Protein AF-A0A7V0Y034-F1 (afdb_monomer)

Nearest PDB structures (foldseek):
  8cqq-assembly1_A  TM=7.297E-01  e=7.462E-16  synthetic construct
  1w3b-assembly1_A  TM=7.170E-01  e=2.719E-13  Homo sapiens
  6eou-assembly1_A  TM=6.784E-01  e=6.933E-13  Homo sapiens
  8pkp-assembly1_U  TM=4.766E-01  e=7.838E-11  Homo sapiens
  6q6h-assembly1_U  TM=4.581E-01  e=2.526E-10  Homo sapiens

Radius of gyration: 34.5 Å; Cα contacts (8 Å, |Δi|>4): 1059; chains: 1; bounding box: 76×88×90 Å

Mean predicted aligned error: 19.65 Å

Secondary structure (DSSP, 8-state):
-EEESS-EEEEEEEEESS-EEEEETTEEEEEE----S--TT-EEEEEEEPSEEEPEEEEE--SSS---EEEEEE-TTSPBPTT-EE----------------SS---TT---TT-HHHHHHHHHHHHHTT-HHHHHHHHHHHHHH-TT-HHHHHHHHHHHHHTT-HHHHHHHHHHHHHH-SSSHHHHHHHHHHHHHHTT-HHHHHHHHHHHHHH-TT-HHHHHHHHHHHHHTT-HHHHHHHHHHHHHH-TT-HHHHHHHHHHHHHHT-HHHHHHHHHHHHHH-TT-HHHHHHHHHHHHHTT-HHHHHHHHHHHHHH-TT-HHHHHHHHHHHHHTT-HHHHHHHHHHHHHH-TT-HHHHHHHHHHHHHTT-HHHHHHHHHHHHHH-TT-HHHHHHHHHHH--S--GGGGGS--HHHHHHHHHHHHH--PPTT-SEEEEEEEEEEEEPTTS-EEEEEEEEEEE-SHHHHHHHTEEEPPSSSEEEEEEEEEE-TT--EEE-SEE-SSEEE-TT--TT-EEEEEEEEEE---SGGGGGEEEEEESS-BSEEEEEEEEEEEEETT---EEEEE-SS-EEEEEEETTTEEEEEEEEEEE--BPPPTTPPPGGGTS-EEEEES---HHHHHHHHHHHHHTTTPPPHHHHHHHHHHHTT---TT-

Solvent-accessible surface area (backbone atoms only — not comparable to full-atom values): 35856 Å² total; per-residue (Å²): 60,42,34,26,89,50,67,40,70,28,28,40,30,30,16,41,37,36,21,37,37,30,26,51,72,82,43,77,75,46,80,45,77,84,42,89,53,70,37,87,51,71,43,73,41,84,43,75,44,52,60,39,80,34,47,62,49,78,48,71,56,74,95,76,80,87,88,62,77,46,80,46,67,20,29,89,84,72,42,80,58,85,74,62,45,77,53,84,84,90,82,91,73,98,74,92,82,91,87,88,83,88,60,93,64,77,55,90,83,65,90,69,86,83,43,73,68,58,50,50,52,48,18,53,50,30,41,75,70,73,35,53,73,60,14,34,54,40,22,42,53,47,20,71,78,36,69,84,40,66,65,26,49,52,45,31,30,51,38,24,52,76,71,65,38,57,66,65,23,51,50,49,37,54,55,49,49,75,76,45,83,90,59,28,48,62,38,29,45,56,47,15,52,49,27,45,76,70,68,37,55,66,65,15,48,53,27,22,50,50,18,34,73,77,36,75,81,40,63,67,29,39,53,52,44,22,52,51,26,47,75,71,66,37,40,65,63,16,42,54,40,35,51,61,44,35,75,78,42,74,82,40,48,68,51,29,45,52,39,17,55,32,30,43,76,72,65,41,52,71,63,15,50,54,29,39,52,50,28,45,67,76,44,72,72,41,33,69,59,27,44,51,46,17,55,50,28,46,74,72,65,38,56,67,62,16,51,58,30,40,58,52,18,34,76,62,41,80,82,43,61,69,53,33,53,50,52,20,55,50,25,46,75,70,67,39,50,67,61,22,48,52,32,46,53,54,41,43,76,80,45,73,79,47,28,67,55,27,40,53,50,10,54,52,29,44,76,71,73,35,58,72,61,12,43,55,26,28,49,56,15,32,72,64,38,76,85,44,63,70,46,54,52,53,45,48,63,75,66,55,90,60,84,62,66,46,62,77,67,57,76,52,71,66,61,51,52,52,45,52,55,54,57,70,75,53,83,77,63,90,82,42,27,23,36,33,48,36,39,36,36,19,35,38,51,47,94,77,30,23,35,42,36,34,37,37,42,29,36,32,12,66,33,72,67,20,25,62,56,59,29,53,43,73,48,75,84,74,60,54,75,45,79,75,47,52,32,33,34,45,90,85,72,48,77,43,71,44,74,42,80,59,92,51,37,38,27,31,88,84,69,44,68,60,19,32,41,39,44,29,34,37,40,40,39,66,46,52,78,78,71,52,32,37,50,72,50,74,48,69,66,53,44,75,38,22,27,30,50,30,32,38,41,36,42,31,38,50,67,89,59,75,68,39,75,48,68,56,48,92,68,56,48,78,50,77,45,80,48,85,92,59,29,28,41,40,38,39,38,34,62,71,36,69,38,49,79,88,53,100,83,59,74,67,64,84,83,78,46,33,32,38,39,36,22,57,58,87,46,70,66,60,54,54,52,50,56,50,56,69,47,43,70,83,64,57,76,49,71,68,57,48,50,51,47,45,71,76,37,74,89,56,74,57,100,91,106

pLDDT: mean 85.31, std 12.88, range [31.78, 98.5]

Structure (mmCIF, N/CA/C/O backbone):
data_AF-A0A7V0Y034-F1
#
_entry.id   AF-A0A7V0Y034-F1
#
loop_
_atom_site.group_PDB
_atom_site.id
_atom_site.type_symbol
_atom_site.label_atom_id
_atom_site.label_alt_id
_atom_site.label_comp_id
_atom_site.label_asym_id
_atom_site.label_entity_id
_atom_site.label_seq_id
_atom_site.pdbx_PDB_ins_code
_atom_site.Cartn_x
_atom_site.Cartn_y
_atom_site.Cartn_z
_atom_site.occupancy
_atom_site.B_iso_or_equiv
_atom_site.auth_seq_id
_atom_site.auth_comp_id
_atom_site.auth_asym_id
_atom_site.auth_atom_id
_atom_site.pdbx_PDB_model_num
ATOM 1 N N . SER A 1 1 ? -6.845 -49.727 -6.225 1.00 88.00 1 SER A N 1
ATOM 2 C CA . SER A 1 1 ? -8.025 -50.318 -6.870 1.00 88.00 1 SER A CA 1
ATOM 3 C C . SER A 1 1 ? -9.243 -50.236 -5.969 1.00 88.00 1 SER A C 1
ATOM 5 O O . SER A 1 1 ? -9.101 -50.227 -4.755 1.00 88.00 1 SER A O 1
ATOM 7 N N . VAL A 1 2 ? -10.429 -50.159 -6.569 1.00 89.69 2 VAL A N 1
ATOM 8 C CA . VAL A 1 2 ? -11.728 -50.051 -5.895 1.00 89.69 2 VAL A CA 1
ATOM 9 C C . VAL A 1 2 ? -12.585 -51.230 -6.342 1.00 89.69 2 VAL A C 1
ATOM 11 O O . VAL A 1 2 ? -12.941 -51.317 -7.516 1.00 89.69 2 VAL A O 1
ATOM 14 N N . ASN A 1 3 ? -12.874 -52.164 -5.446 1.00 90.81 3 ASN A N 1
ATOM 15 C CA . ASN A 1 3 ? -13.683 -53.337 -5.752 1.00 90.81 3 ASN A CA 1
ATOM 16 C C . ASN A 1 3 ? -15.142 -53.080 -5.374 1.00 90.81 3 ASN A C 1
ATOM 18 O O . ASN A 1 3 ? -15.421 -52.639 -4.258 1.00 90.81 3 ASN A O 1
ATOM 22 N N . VAL A 1 4 ? -16.062 -53.339 -6.303 1.00 89.69 4 VAL A N 1
ATOM 23 C CA . VAL A 1 4 ? -17.485 -53.030 -6.126 1.00 89.69 4 VAL A CA 1
ATOM 24 C C . VAL A 1 4 ? -18.336 -54.254 -6.477 1.00 89.69 4 VAL A C 1
ATOM 26 O O . VAL A 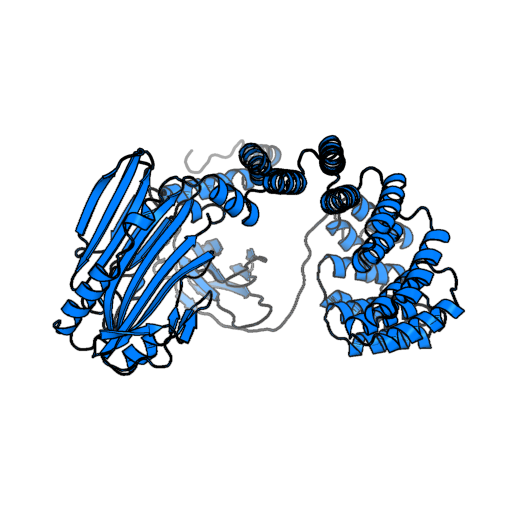1 4 ? -18.147 -54.824 -7.548 1.00 89.69 4 VAL A O 1
ATOM 29 N N . PRO A 1 5 ? -19.283 -54.683 -5.622 1.00 86.19 5 PRO A N 1
ATOM 30 C CA . PRO A 1 5 ? -20.023 -55.940 -5.801 1.00 86.19 5 PRO A CA 1
ATOM 31 C C . PRO A 1 5 ? -21.075 -55.894 -6.918 1.00 86.19 5 PRO A C 1
ATOM 33 O O . PRO A 1 5 ? -21.535 -56.931 -7.394 1.00 86.19 5 PRO A O 1
ATOM 36 N N . VAL A 1 6 ? -21.494 -54.690 -7.308 1.00 87.88 6 VAL A N 1
ATOM 37 C CA . VAL A 1 6 ? -22.434 -54.426 -8.397 1.00 87.88 6 VAL A CA 1
ATOM 38 C C . VAL A 1 6 ? -22.036 -53.130 -9.086 1.00 87.88 6 VAL A C 1
ATOM 40 O O . VAL A 1 6 ? -21.445 -52.243 -8.471 1.00 87.88 6 VAL A O 1
ATOM 43 N N . LYS A 1 7 ? -22.378 -52.996 -10.368 1.00 90.06 7 LYS A N 1
ATOM 44 C CA . LYS A 1 7 ? -22.156 -51.749 -11.097 1.00 90.06 7 LYS A CA 1
ATOM 45 C C . LYS A 1 7 ? -22.853 -50.600 -10.364 1.00 90.06 7 LYS A C 1
ATOM 47 O O . LYS A 1 7 ? -24.060 -50.669 -10.141 1.00 90.06 7 LYS A O 1
ATOM 52 N N . THR A 1 8 ? -22.095 -49.577 -9.989 1.00 88.50 8 THR A N 1
ATOM 53 C CA . THR A 1 8 ? -22.562 -48.513 -9.097 1.00 88.50 8 THR A CA 1
ATOM 54 C C . THR A 1 8 ? -22.226 -47.143 -9.667 1.00 88.50 8 THR A C 1
ATOM 56 O O . THR A 1 8 ? -21.078 -46.866 -10.010 1.00 88.50 8 THR A O 1
ATOM 59 N N . GLU A 1 9 ? -23.228 -46.271 -9.748 1.00 88.50 9 GLU A N 1
ATOM 60 C CA . GLU A 1 9 ? -23.016 -44.848 -10.004 1.00 88.50 9 GLU A CA 1
ATOM 61 C C . GLU A 1 9 ? -22.644 -44.150 -8.693 1.00 88.50 9 GLU A C 1
ATOM 63 O O . GLU A 1 9 ? -23.351 -44.274 -7.691 1.00 88.50 9 GLU A O 1
ATOM 68 N N . ALA A 1 10 ? -21.538 -43.418 -8.700 1.00 88.75 10 ALA A N 1
ATOM 69 C CA . ALA A 1 10 ? -20.955 -42.821 -7.511 1.00 88.75 10 ALA A CA 1
ATOM 70 C C . ALA A 1 10 ? -20.443 -41.401 -7.789 1.00 88.75 10 ALA A C 1
ATOM 72 O O . ALA A 1 10 ? -20.219 -41.010 -8.932 1.00 88.75 10 ALA A O 1
ATOM 73 N N . LEU A 1 11 ? -20.238 -40.632 -6.728 1.00 89.19 11 LEU A N 1
ATOM 74 C CA . LEU A 1 11 ? -19.507 -39.377 -6.713 1.00 89.19 11 LEU A CA 1
ATOM 75 C C . LEU A 1 11 ? -18.096 -39.638 -6.198 1.00 89.19 11 LEU A C 1
ATOM 77 O O . LEU A 1 11 ? -17.910 -40.062 -5.060 1.00 89.19 11 LEU A O 1
ATOM 81 N N . LEU A 1 12 ? -17.105 -39.354 -7.031 1.00 90.56 12 LEU A N 1
ATOM 82 C CA . LEU A 1 12 ? -15.709 -39.269 -6.638 1.00 90.56 12 LEU A CA 1
ATOM 83 C C . LEU A 1 12 ? -15.432 -37.851 -6.147 1.00 90.56 12 LEU A C 1
ATOM 85 O O . LEU A 1 12 ? -15.499 -36.913 -6.934 1.00 90.56 12 LEU A O 1
ATOM 89 N N . SER A 1 13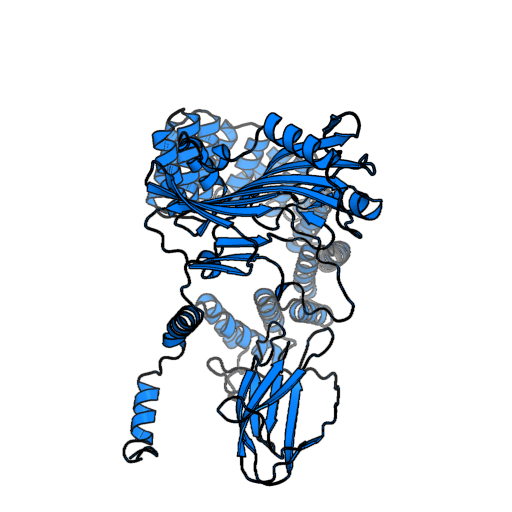 ? -15.113 -37.698 -4.869 1.00 89.94 13 SER A N 1
ATOM 90 C CA . SER A 1 13 ? -14.685 -36.439 -4.265 1.00 89.94 13 SER A CA 1
ATOM 91 C C . SER A 1 13 ? -13.194 -36.502 -3.963 1.00 89.94 13 SER A C 1
ATOM 93 O O . SER A 1 13 ? -12.721 -37.414 -3.288 1.00 89.94 13 SER A O 1
ATOM 95 N N . ILE A 1 14 ? -12.448 -35.535 -4.475 1.00 89.50 14 ILE A N 1
ATOM 96 C CA . ILE A 1 14 ? -11.005 -35.430 -4.336 1.00 89.50 14 ILE A CA 1
ATOM 97 C C . ILE A 1 14 ? -10.679 -34.134 -3.612 1.00 89.50 14 ILE A C 1
ATOM 99 O O . ILE A 1 14 ? -11.152 -33.064 -3.987 1.00 89.50 14 ILE A O 1
ATOM 103 N N . SER A 1 15 ? -9.853 -34.252 -2.580 1.00 88.75 15 SER A N 1
ATOM 104 C CA . SER A 1 15 ? -9.226 -33.135 -1.884 1.00 88.75 15 SER A CA 1
ATOM 105 C C . SER A 1 15 ? -7.807 -32.994 -2.411 1.00 88.75 15 SER A C 1
ATOM 107 O O . SER A 1 15 ? -6.986 -33.876 -2.168 1.00 88.75 15 SER A O 1
ATOM 109 N N . ALA A 1 16 ? -7.503 -31.919 -3.126 1.00 84.50 16 ALA A N 1
ATOM 110 C CA . ALA A 1 16 ? -6.170 -31.669 -3.669 1.00 84.50 16 ALA A CA 1
ATOM 111 C C . ALA A 1 16 ? -5.704 -30.249 -3.340 1.00 84.50 16 ALA A C 1
ATOM 113 O O . ALA A 1 16 ? -6.517 -29.335 -3.233 1.00 84.50 16 ALA A O 1
ATOM 114 N N . GLY A 1 17 ? -4.393 -30.064 -3.158 1.00 79.06 17 GLY A N 1
ATOM 115 C CA . GLY A 1 17 ? -3.779 -28.746 -2.935 1.00 79.06 17 GLY A CA 1
ATOM 116 C C . GLY A 1 17 ? -2.983 -28.194 -4.104 1.00 79.06 17 GLY A C 1
ATOM 117 O O . GLY A 1 17 ? -2.542 -27.054 -4.039 1.00 79.06 17 GLY A O 1
ATOM 118 N N . ASP A 1 18 ? -2.818 -28.994 -5.150 1.00 83.06 18 ASP A N 1
ATOM 119 C CA . ASP A 1 18 ? -2.055 -28.680 -6.348 1.00 83.06 18 ASP A CA 1
ATOM 120 C C . ASP A 1 18 ? -2.673 -29.440 -7.530 1.00 83.06 18 ASP A C 1
ATOM 122 O O . ASP A 1 18 ? -3.548 -30.286 -7.333 1.00 83.06 18 ASP A O 1
ATOM 126 N N . SER A 1 19 ? -2.204 -29.164 -8.749 1.00 86.69 19 SER A N 1
ATOM 127 C CA . SER A 1 19 ? -2.732 -29.770 -9.978 1.00 86.69 19 SER A CA 1
ATOM 128 C C . SER A 1 19 ? -2.887 -31.295 -9.892 1.00 86.69 19 SER A C 1
ATOM 130 O O . SER A 1 19 ? -2.047 -31.985 -9.299 1.00 86.69 19 SER A O 1
ATOM 132 N N . ILE A 1 20 ? -3.964 -31.832 -10.468 1.00 88.00 20 ILE A N 1
ATOM 133 C CA . ILE A 1 20 ? -4.316 -33.251 -10.361 1.00 88.00 20 ILE A CA 1
ATOM 134 C C . ILE A 1 20 ? -4.973 -33.786 -11.635 1.00 88.00 20 ILE A C 1
ATOM 136 O O . ILE A 1 20 ? -5.792 -33.120 -12.261 1.00 88.00 20 ILE A O 1
ATOM 140 N N . LYS A 1 21 ? -4.635 -35.025 -11.998 1.00 92.50 21 LYS A N 1
ATOM 141 C CA . LYS A 1 21 ? -5.319 -35.824 -13.018 1.00 92.50 21 LYS A CA 1
ATOM 142 C C . LYS A 1 21 ? -5.724 -37.176 -12.439 1.00 92.50 21 LYS A C 1
ATOM 144 O O . LYS A 1 21 ? -4.947 -37.791 -11.701 1.00 92.50 21 LYS A O 1
ATOM 149 N N . VAL A 1 22 ? -6.918 -37.653 -12.785 1.00 90.75 22 VAL A N 1
ATOM 150 C CA . VAL A 1 22 ? -7.429 -38.963 -12.362 1.00 90.75 22 VAL A CA 1
ATOM 151 C C . VAL A 1 22 ? -7.917 -39.767 -13.545 1.00 90.75 22 VAL A C 1
ATOM 153 O O . VAL A 1 22 ? -8.691 -39.278 -14.364 1.00 90.75 22 VAL A O 1
ATOM 156 N N . TRP A 1 23 ? -7.515 -41.033 -13.574 1.00 93.62 23 TRP A N 1
ATOM 157 C CA . TRP A 1 23 ? -8.007 -42.033 -14.504 1.00 93.62 23 TRP A CA 1
ATOM 158 C C . TRP A 1 23 ? -8.760 -43.125 -13.753 1.00 93.62 23 TRP A C 1
ATOM 160 O O . TRP A 1 23 ? -8.279 -43.619 -12.735 1.00 93.62 23 TRP A O 1
ATOM 170 N N . LEU A 1 24 ? -9.904 -43.541 -14.286 1.00 90.44 24 LEU A N 1
ATOM 171 C CA . LEU A 1 24 ? -10.684 -44.682 -13.822 1.00 90.44 24 LEU A CA 1
ATOM 172 C C . LEU A 1 24 ? -10.815 -45.690 -14.964 1.00 90.44 24 LEU A C 1
ATOM 174 O O . LEU A 1 24 ? -11.274 -45.355 -16.051 1.00 90.44 24 LEU A O 1
ATOM 178 N N . ASN A 1 25 ? -10.373 -46.924 -14.734 1.00 88.75 25 ASN A N 1
ATOM 179 C CA . ASN A 1 25 ? -10.317 -48.000 -15.729 1.00 88.75 25 ASN A CA 1
ATOM 180 C C . ASN A 1 25 ? -9.612 -47.586 -17.037 1.00 88.75 25 ASN A C 1
ATOM 182 O O . ASN A 1 25 ? -9.970 -48.034 -18.121 1.00 88.75 25 ASN A O 1
ATOM 186 N N . GLY A 1 26 ? -8.598 -46.720 -16.923 1.00 81.25 26 GLY A N 1
ATOM 187 C CA . GLY A 1 26 ? -7.827 -46.190 -18.051 1.00 81.25 26 GLY A CA 1
ATOM 188 C C . GLY A 1 26 ? -8.438 -44.964 -18.739 1.00 81.25 26 GLY A C 1
ATOM 189 O O . GLY A 1 26 ? -7.749 -44.337 -19.539 1.00 81.25 26 GLY A O 1
ATOM 190 N N . ALA A 1 27 ? -9.675 -44.580 -18.414 1.00 74.38 27 ALA A N 1
ATOM 191 C CA . ALA A 1 27 ? -10.294 -43.356 -18.915 1.00 74.38 27 ALA A CA 1
ATOM 192 C C . ALA A 1 27 ? -9.965 -42.173 -17.997 1.00 74.38 27 ALA A C 1
ATOM 194 O O . ALA A 1 27 ? -10.137 -42.276 -16.785 1.00 74.38 27 ALA A O 1
ATOM 195 N N . GLU A 1 28 ? -9.498 -41.057 -18.558 1.00 89.56 28 GLU A N 1
ATOM 196 C CA . GLU A 1 28 ? -9.302 -39.814 -17.802 1.00 89.56 28 GLU A CA 1
ATOM 197 C C . GLU A 1 28 ? -10.667 -39.238 -17.416 1.00 89.56 28 GLU A C 1
ATOM 199 O O . GLU A 1 28 ? -11.526 -39.052 -18.277 1.00 89.56 28 GLU A O 1
ATOM 204 N N . ILE A 1 29 ? -10.879 -38.998 -16.123 1.00 81.75 29 ILE A N 1
ATOM 205 C CA . ILE A 1 29 ? -12.158 -38.525 -15.575 1.00 81.75 29 ILE A CA 1
ATOM 206 C C . ILE A 1 29 ? -12.050 -37.170 -14.869 1.00 81.75 29 ILE A C 1
ATOM 208 O O . ILE A 1 29 ? -13.074 -36.528 -14.645 1.00 81.75 29 ILE A O 1
ATOM 212 N N . ILE A 1 30 ? -10.837 -36.743 -14.499 1.00 82.69 30 ILE A N 1
ATOM 213 C CA . ILE A 1 30 ? -10.549 -35.450 -13.860 1.00 82.69 30 ILE A CA 1
ATOM 214 C C . ILE A 1 30 ? -9.198 -34.947 -14.379 1.00 82.69 30 ILE A C 1
ATOM 216 O O . ILE A 1 30 ? -8.236 -35.717 -14.389 1.00 82.69 30 ILE A O 1
ATOM 220 N N . ALA A 1 31 ? -9.118 -33.663 -14.735 1.00 86.00 31 ALA A N 1
ATOM 221 C CA . ALA A 1 31 ? -7.876 -32.951 -15.023 1.00 86.00 31 ALA A CA 1
ATOM 222 C C . ALA A 1 31 ? -8.007 -31.480 -14.601 1.00 86.00 31 ALA A C 1
ATOM 224 O O . ALA A 1 31 ? -8.695 -30.708 -15.259 1.00 86.00 31 ALA A O 1
ATOM 225 N N . GLU A 1 32 ? -7.355 -31.105 -13.501 1.00 79.06 32 GLU A N 1
ATOM 226 C CA . GLU A 1 32 ? -7.435 -29.765 -12.915 1.00 79.06 32 GLU A CA 1
ATOM 227 C C . GLU A 1 32 ? -6.041 -29.182 -12.691 1.00 79.06 32 GLU A C 1
ATOM 229 O O . GLU A 1 32 ? -5.236 -29.721 -11.930 1.00 79.06 32 GLU A O 1
ATOM 234 N N . GLU A 1 33 ? -5.747 -28.069 -13.363 1.00 77.25 33 GLU A N 1
ATOM 235 C CA . GLU A 1 33 ? -4.403 -27.471 -13.405 1.00 77.25 33 GLU A CA 1
ATOM 236 C C . GLU A 1 33 ? -4.245 -26.265 -12.462 1.00 77.25 33 GLU A C 1
ATOM 238 O O . GLU A 1 33 ? -3.132 -25.954 -12.043 1.00 77.25 33 GLU A O 1
ATOM 243 N N . ASN A 1 34 ? -5.349 -25.614 -12.075 1.00 69.75 34 ASN A N 1
ATOM 244 C CA . ASN A 1 34 ? -5.356 -24.346 -11.331 1.00 69.75 34 ASN A CA 1
ATOM 245 C C . ASN A 1 34 ? -5.852 -24.492 -9.884 1.00 69.75 34 ASN A C 1
ATOM 247 O O . ASN A 1 34 ? -6.711 -23.738 -9.427 1.00 69.75 34 ASN A O 1
ATOM 251 N N . ILE A 1 35 ? -5.300 -25.447 -9.137 1.00 73.12 35 ILE A N 1
ATOM 252 C CA . ILE A 1 35 ? -5.593 -25.582 -7.705 1.00 73.12 35 ILE A CA 1
ATOM 253 C C . ILE A 1 35 ? -4.572 -24.760 -6.920 1.00 73.12 35 ILE A C 1
ATOM 255 O O . ILE A 1 35 ? -3.406 -25.131 -6.827 1.00 73.12 35 ILE A O 1
ATOM 259 N N . GLY A 1 36 ? -5.006 -23.608 -6.403 1.00 58.59 36 GLY A N 1
ATOM 260 C CA . GLY A 1 36 ? -4.136 -22.657 -5.700 1.00 58.59 36 GLY A CA 1
ATOM 261 C C . GLY A 1 36 ? -3.974 -22.912 -4.197 1.00 58.59 36 GLY A C 1
ATOM 262 O O . GLY A 1 36 ? -3.091 -22.323 -3.575 1.00 58.59 36 GLY A O 1
ATOM 263 N N . HIS A 1 37 ? -4.823 -23.752 -3.601 1.00 70.44 37 HIS A N 1
ATOM 264 C CA . HIS A 1 37 ? -4.764 -24.127 -2.188 1.00 70.44 37 HIS A CA 1
ATOM 265 C C . HIS A 1 37 ? -5.464 -25.472 -1.943 1.00 70.44 37 HIS A C 1
ATOM 267 O O . HIS A 1 37 ? -6.369 -25.858 -2.681 1.00 70.44 37 HIS A O 1
ATOM 273 N N . PHE A 1 38 ? -5.078 -26.171 -0.870 1.00 78.00 38 PHE A N 1
ATOM 274 C CA . PHE A 1 38 ? -5.760 -27.394 -0.436 1.00 78.00 38 PHE A CA 1
ATOM 275 C C . PHE A 1 38 ? -7.195 -27.089 -0.007 1.00 78.00 38 PHE A C 1
ATOM 277 O O . PHE A 1 38 ? -7.430 -26.171 0.777 1.00 78.00 38 PHE A O 1
ATOM 284 N N . GLY A 1 39 ? -8.150 -27.857 -0.525 1.00 75.00 39 GLY A N 1
ATOM 285 C CA . GLY A 1 39 ? -9.547 -27.819 -0.108 1.00 75.00 39 GLY A CA 1
ATOM 286 C C . GLY A 1 39 ? -10.090 -29.235 0.033 1.00 75.00 39 GLY A C 1
ATOM 287 O O . GLY A 1 39 ? -9.735 -30.118 -0.746 1.00 75.00 39 GLY A O 1
ATOM 288 N N . TYR A 1 40 ? -10.936 -29.468 1.035 1.00 74.00 40 TYR A N 1
ATOM 289 C CA . TYR A 1 40 ? -11.583 -30.765 1.217 1.00 74.00 40 TYR A CA 1
ATOM 290 C C . TYR A 1 40 ? -12.662 -30.968 0.151 1.00 74.00 40 TYR A C 1
ATOM 292 O O . TYR A 1 40 ? -13.592 -30.172 0.062 1.00 74.00 40 TYR A O 1
ATOM 300 N N . GLY A 1 41 ? -12.528 -32.019 -0.661 1.00 78.44 41 GLY A N 1
ATOM 301 C CA . GLY A 1 41 ? -13.478 -32.348 -1.722 1.00 78.44 41 GLY A CA 1
ATOM 302 C C . GLY A 1 41 ? -13.621 -31.261 -2.787 1.00 78.44 41 GLY A C 1
ATOM 303 O O . GLY A 1 41 ? -14.686 -31.141 -3.385 1.00 78.44 41 GLY A O 1
ATOM 304 N N . ASN A 1 42 ? -12.576 -30.458 -3.006 1.00 74.94 42 ASN A N 1
ATOM 305 C CA . ASN A 1 42 ? -12.594 -29.334 -3.941 1.00 74.94 42 ASN A CA 1
ATOM 306 C C . ASN A 1 42 ? -12.742 -29.749 -5.411 1.00 74.94 42 ASN A C 1
ATOM 308 O O . ASN A 1 42 ? -12.994 -28.892 -6.253 1.00 74.94 42 ASN A O 1
ATOM 312 N N . ILE A 1 43 ? -12.628 -31.043 -5.718 1.00 81.31 43 ILE A N 1
ATOM 313 C CA . ILE A 1 43 ? -12.975 -31.598 -7.024 1.00 81.31 43 ILE A CA 1
ATOM 314 C C . ILE A 1 43 ? -13.950 -32.749 -6.832 1.00 81.31 43 ILE A C 1
ATOM 316 O O . ILE A 1 43 ? -13.656 -33.707 -6.122 1.00 81.31 43 ILE A O 1
ATOM 320 N N . VAL A 1 44 ? -15.103 -32.686 -7.494 1.00 81.75 44 VAL A N 1
ATOM 321 C CA . VAL A 1 44 ? -16.111 -33.748 -7.445 1.00 81.75 44 VAL A CA 1
ATOM 322 C C . VAL A 1 44 ? -16.505 -34.146 -8.861 1.00 81.75 44 VAL A C 1
ATOM 324 O O . VAL A 1 44 ? -16.798 -33.287 -9.686 1.00 81.75 44 VAL A O 1
ATOM 327 N N . SER A 1 45 ? -16.533 -35.447 -9.144 1.00 81.50 45 SER A N 1
ATOM 328 C CA . SER A 1 45 ? -16.928 -35.987 -10.446 1.00 81.50 45 SER A CA 1
ATOM 329 C C . SER A 1 45 ? -17.878 -37.171 -10.290 1.00 81.50 45 SER A C 1
ATOM 331 O O . SER A 1 45 ? -17.713 -38.004 -9.399 1.00 81.50 45 SER A O 1
ATOM 333 N N . ASN A 1 46 ? -18.878 -37.259 -11.168 1.00 84.62 46 ASN A N 1
ATOM 334 C CA . ASN A 1 46 ? -19.716 -38.450 -11.268 1.00 84.62 46 ASN A CA 1
ATOM 335 C C . ASN A 1 46 ? -18.925 -39.555 -11.968 1.00 84.62 46 ASN A C 1
ATOM 337 O O . ASN A 1 46 ? -18.459 -39.377 -13.092 1.00 84.62 46 ASN A O 1
ATOM 341 N N . ILE A 1 47 ? -18.826 -40.712 -11.327 1.00 87.69 47 ILE A N 1
ATOM 342 C CA . ILE A 1 47 ? -18.156 -41.890 -11.861 1.00 87.69 47 ILE A CA 1
ATOM 343 C C . ILE A 1 47 ? -19.108 -43.080 -11.894 1.00 87.69 47 ILE A C 1
ATOM 345 O O . ILE A 1 47 ? -20.076 -43.164 -11.138 1.00 87.69 47 ILE A O 1
ATOM 349 N N . VAL A 1 48 ? -18.810 -44.029 -12.772 1.00 88.75 48 VAL A N 1
ATOM 350 C CA . VAL A 1 48 ? -19.467 -45.333 -12.783 1.00 88.75 48 VAL A CA 1
ATOM 351 C C . VAL A 1 48 ? -18.405 -46.376 -12.493 1.00 88.75 48 VAL A C 1
ATOM 353 O O . VAL A 1 48 ? -17.430 -46.499 -13.231 1.00 88.75 48 VAL A O 1
ATOM 356 N N . LEU A 1 49 ? -18.589 -47.099 -11.395 1.00 89.94 49 LEU A N 1
ATOM 357 C CA . LEU A 1 49 ? -17.755 -48.229 -11.026 1.00 89.94 49 LEU A CA 1
ATOM 358 C C . LEU A 1 49 ? -18.414 -49.490 -11.572 1.00 89.94 49 LEU A C 1
ATOM 360 O O . LEU A 1 49 ? -19.577 -49.767 -11.279 1.00 89.94 49 LEU A O 1
ATOM 364 N N . GLU A 1 50 ? -17.693 -50.241 -12.393 1.00 91.56 50 GLU A N 1
ATOM 365 C CA . GLU A 1 50 ? -18.172 -51.517 -12.915 1.00 91.56 50 GLU A CA 1
ATOM 366 C C . GLU A 1 50 ? -18.170 -52.583 -11.812 1.00 91.56 50 GLU A C 1
ATOM 368 O O . GLU A 1 50 ? -17.466 -52.457 -10.810 1.00 91.56 50 GLU A O 1
ATOM 373 N N . ASN A 1 51 ? -18.963 -53.640 -11.996 1.00 91.31 51 ASN A N 1
ATOM 374 C CA . ASN A 1 51 ? -18.929 -54.788 -11.091 1.00 91.31 51 ASN A CA 1
ATOM 375 C C . ASN A 1 51 ? -17.529 -55.435 -11.112 1.00 91.31 51 ASN A C 1
ATOM 377 O O . ASN A 1 51 ? -17.019 -55.772 -12.183 1.00 91.31 51 ASN A O 1
ATOM 381 N N . GLY A 1 52 ? -16.936 -55.626 -9.936 1.00 90.06 52 GLY A N 1
ATOM 382 C CA . GLY A 1 52 ? -15.583 -56.127 -9.731 1.00 90.06 52 GLY A CA 1
ATOM 383 C C . GLY A 1 52 ? -14.556 -55.015 -9.500 1.00 90.06 52 GLY A C 1
ATOM 384 O O . GLY A 1 52 ? -14.857 -53.937 -8.980 1.00 90.06 52 GLY A O 1
ATOM 385 N N . THR A 1 53 ? -13.302 -55.296 -9.857 1.00 92.00 53 THR A N 1
ATOM 386 C CA . THR A 1 53 ? -12.170 -54.402 -9.594 1.00 92.00 53 THR A CA 1
ATOM 387 C C . THR A 1 53 ? -12.113 -53.253 -10.594 1.00 92.00 53 THR A C 1
ATOM 389 O O . THR A 1 53 ? -11.907 -53.462 -11.788 1.00 92.00 53 THR A O 1
ATOM 392 N N . ASN A 1 54 ? -12.177 -52.030 -10.078 1.00 92.25 54 ASN A N 1
ATOM 393 C CA . ASN A 1 54 ? -11.956 -50.800 -10.819 1.00 92.25 54 ASN A CA 1
ATOM 394 C C . ASN A 1 54 ? -10.566 -50.241 -10.498 1.00 92.25 54 ASN A C 1
ATOM 396 O O . ASN A 1 54 ? -10.176 -50.107 -9.335 1.00 92.25 54 ASN A O 1
ATOM 400 N N . ASN A 1 55 ? -9.797 -49.896 -11.524 1.00 92.44 55 ASN A N 1
ATOM 401 C CA . ASN A 1 55 ? -8.449 -49.364 -11.360 1.00 92.44 55 ASN A CA 1
ATOM 402 C C . ASN A 1 55 ? -8.481 -47.844 -11.431 1.00 92.44 55 ASN A C 1
ATOM 404 O O . ASN A 1 55 ? -8.831 -47.281 -12.464 1.00 92.44 55 ASN A O 1
ATOM 408 N N . MET A 1 56 ? -8.099 -47.192 -10.336 1.00 91.81 56 MET A N 1
ATOM 409 C CA . MET A 1 56 ? -8.019 -45.741 -10.257 1.00 91.81 56 MET A CA 1
ATOM 410 C C . MET A 1 56 ? -6.559 -45.319 -10.141 1.00 91.81 56 MET A C 1
ATOM 412 O O . MET A 1 56 ? -5.856 -45.777 -9.242 1.00 91.81 56 MET A O 1
ATOM 416 N N . LEU A 1 57 ? -6.117 -44.463 -11.058 1.00 91.31 57 LEU A N 1
ATOM 417 C CA . LEU A 1 57 ? -4.802 -43.836 -11.030 1.00 91.31 57 LEU A CA 1
ATOM 418 C C . LEU A 1 57 ? -4.991 -42.350 -10.764 1.00 91.31 57 LEU A C 1
ATOM 420 O O . LEU A 1 57 ? -5.715 -41.683 -11.494 1.00 91.31 57 LEU A O 1
ATOM 424 N N . ILE A 1 58 ? -4.313 -41.833 -9.748 1.00 89.38 58 ILE A N 1
ATOM 425 C CA . ILE A 1 58 ? -4.350 -40.419 -9.384 1.00 89.38 58 ILE A CA 1
ATOM 426 C C . ILE A 1 58 ? -2.930 -39.891 -9.479 1.00 89.38 58 ILE A C 1
ATOM 428 O O . ILE A 1 58 ? -2.017 -40.437 -8.862 1.00 89.38 58 ILE A O 1
ATOM 432 N N . LYS A 1 59 ? -2.737 -38.832 -10.260 1.00 86.94 59 LYS A N 1
ATOM 433 C CA . LYS A 1 59 ? -1.468 -38.113 -10.336 1.00 86.94 59 LYS A CA 1
ATOM 434 C C . LYS A 1 59 ? -1.695 -36.686 -9.900 1.00 86.94 59 LYS A C 1
ATOM 436 O O . LYS A 1 59 ? -2.476 -35.986 -10.528 1.00 86.94 59 LYS A O 1
ATOM 441 N N . SER A 1 60 ? -0.975 -36.250 -8.878 1.00 82.81 60 SER A N 1
ATOM 442 C CA . SER A 1 60 ? -0.878 -34.835 -8.540 1.00 82.81 60 SER A CA 1
ATOM 443 C C . SER A 1 60 ? 0.537 -34.345 -8.797 1.00 82.81 60 SER A C 1
ATOM 445 O O . SER A 1 60 ? 1.502 -35.075 -8.557 1.00 82.81 60 SER A O 1
ATOM 447 N N . ALA A 1 61 ? 0.653 -33.122 -9.304 1.00 74.50 61 ALA A N 1
ATOM 448 C CA . ALA A 1 61 ? 1.925 -32.452 -9.500 1.00 74.50 61 ALA A CA 1
ATOM 449 C C . ALA A 1 61 ? 1.965 -31.195 -8.632 1.00 74.50 61 ALA A C 1
ATOM 451 O O . ALA A 1 61 ? 1.123 -30.306 -8.755 1.00 74.50 61 ALA A O 1
ATOM 452 N N . ARG A 1 62 ? 2.976 -31.131 -7.765 1.00 67.62 62 ARG A N 1
ATOM 453 C CA . ARG A 1 62 ? 3.247 -30.010 -6.865 1.00 67.62 62 ARG A CA 1
ATOM 454 C C . ARG A 1 62 ? 4.636 -29.463 -7.147 1.00 67.62 62 ARG A C 1
ATOM 456 O O . ARG A 1 62 ? 5.579 -30.222 -7.354 1.00 67.62 62 ARG A O 1
ATOM 463 N N . ARG A 1 63 ? 4.774 -28.137 -7.118 1.00 58.31 63 ARG A N 1
ATOM 464 C CA . ARG A 1 63 ? 6.054 -27.463 -7.385 1.00 58.31 63 ARG A CA 1
ATOM 465 C C . ARG A 1 63 ? 7.032 -27.517 -6.202 1.00 58.31 63 ARG A C 1
ATOM 467 O O . ARG A 1 63 ? 8.237 -27.536 -6.424 1.00 58.31 63 ARG A O 1
ATOM 474 N N . SER A 1 64 ? 6.535 -27.518 -4.962 1.00 53.69 64 SER A N 1
ATOM 475 C CA . SER A 1 64 ? 7.348 -27.628 -3.736 1.00 53.69 64 SER A CA 1
ATOM 476 C C . SER A 1 64 ? 6.494 -27.929 -2.496 1.00 53.69 64 SER A C 1
ATOM 478 O O . SER A 1 64 ? 5.405 -27.367 -2.369 1.00 53.69 64 SER A O 1
ATOM 480 N N . GLY A 1 65 ? 7.007 -28.718 -1.545 1.00 63.03 65 GLY A N 1
ATOM 481 C CA . GLY A 1 65 ? 6.347 -29.037 -0.265 1.00 63.03 65 GLY A CA 1
ATOM 482 C C . GLY A 1 65 ? 5.691 -30.425 -0.228 1.00 63.03 65 GLY A C 1
ATOM 483 O O . GLY A 1 65 ? 5.826 -31.199 -1.171 1.00 63.03 65 GLY A O 1
ATOM 484 N N . ASN A 1 66 ? 4.989 -30.742 0.866 1.00 61.44 66 ASN A N 1
ATOM 485 C CA . ASN A 1 66 ? 4.319 -32.038 1.037 1.00 61.44 66 ASN A CA 1
ATOM 486 C C . ASN A 1 66 ? 3.084 -32.159 0.133 1.00 61.44 66 ASN A C 1
ATOM 488 O O . ASN A 1 66 ? 2.363 -31.185 -0.091 1.00 61.44 66 ASN A O 1
ATOM 492 N N . TRP A 1 67 ? 2.822 -33.362 -0.369 1.00 68.06 67 TRP A N 1
ATOM 493 C CA . TRP A 1 67 ? 1.597 -33.675 -1.099 1.00 68.06 67 TRP A CA 1
ATOM 494 C C . TRP A 1 67 ? 0.488 -34.029 -0.103 1.00 68.06 67 TRP A C 1
ATOM 496 O O . TRP A 1 67 ? 0.704 -34.819 0.810 1.00 68.06 67 TRP A O 1
ATOM 506 N N . ASN A 1 68 ? -0.694 -33.442 -0.294 1.00 72.88 68 ASN A N 1
ATOM 507 C CA . ASN A 1 68 ? -1.894 -33.755 0.476 1.00 72.88 68 ASN A CA 1
ATOM 508 C C . ASN A 1 68 ? -2.998 -34.098 -0.526 1.00 72.88 68 ASN A C 1
ATOM 510 O O . ASN A 1 68 ? -3.446 -33.217 -1.264 1.00 72.88 68 ASN A O 1
ATOM 514 N N . ILE A 1 69 ? -3.399 -35.369 -0.573 1.00 82.69 69 ILE A N 1
ATOM 515 C CA . ILE A 1 69 ? -4.500 -35.848 -1.412 1.00 82.69 69 ILE A CA 1
ATOM 516 C C . ILE A 1 69 ? -5.482 -36.612 -0.529 1.00 82.69 69 ILE A C 1
ATOM 518 O O . ILE A 1 69 ? -5.083 -37.512 0.206 1.00 82.69 69 ILE A O 1
ATOM 522 N N . GLY A 1 70 ? -6.760 -36.262 -0.620 1.00 86.19 70 GLY A N 1
ATOM 523 C CA . GLY A 1 70 ? -7.868 -37.044 -0.080 1.00 86.19 70 GLY A CA 1
ATOM 524 C C . GLY A 1 70 ? -8.731 -37.573 -1.217 1.00 86.19 70 GLY A C 1
ATOM 525 O O . GLY A 1 70 ? -8.908 -36.886 -2.219 1.00 86.19 70 GLY A O 1
ATOM 526 N N . VAL A 1 71 ? -9.265 -38.783 -1.076 1.00 88.44 71 VAL A N 1
ATOM 527 C CA . VAL A 1 71 ? -10.161 -39.392 -2.063 1.00 88.44 71 VAL A CA 1
ATOM 528 C C . VAL A 1 71 ? -11.306 -40.044 -1.319 1.00 88.44 71 VAL A C 1
ATOM 530 O O . VAL A 1 71 ? -11.082 -40.893 -0.462 1.00 88.44 71 VAL A O 1
ATOM 533 N N . ASN A 1 72 ? -12.525 -39.662 -1.667 1.00 88.31 72 ASN A N 1
ATOM 534 C CA . ASN A 1 72 ? -13.742 -40.245 -1.140 1.00 88.31 72 ASN A CA 1
ATOM 535 C C . ASN A 1 72 ? -14.652 -40.663 -2.293 1.00 88.31 72 ASN A C 1
ATOM 537 O O . ASN A 1 72 ? -14.714 -39.992 -3.321 1.00 88.31 72 ASN A O 1
ATOM 541 N N . ILE A 1 73 ? -15.379 -41.762 -2.109 1.00 88.81 73 ILE A N 1
ATOM 542 C CA . ILE A 1 73 ? -16.382 -42.233 -3.060 1.00 88.81 73 ILE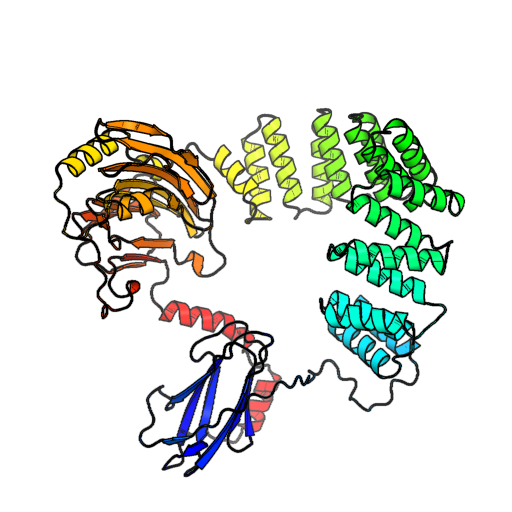 A CA 1
ATOM 543 C C . ILE A 1 73 ? -17.708 -42.350 -2.315 1.00 88.81 73 ILE A C 1
ATOM 545 O O . ILE A 1 73 ? -17.816 -43.090 -1.337 1.00 88.81 73 ILE A O 1
ATOM 549 N N . PHE A 1 74 ? -18.708 -41.618 -2.789 1.00 85.94 74 PHE A N 1
ATOM 550 C CA . PHE A 1 74 ? -20.048 -41.564 -2.214 1.00 85.94 74 PHE A CA 1
ATOM 551 C C . PHE A 1 74 ? -21.097 -41.951 -3.252 1.00 85.94 74 PHE A C 1
ATOM 553 O O . PHE A 1 74 ? -20.810 -41.976 -4.442 1.00 85.94 74 PHE A O 1
ATOM 560 N N . ASP A 1 75 ? -22.328 -42.224 -2.841 1.00 82.62 75 ASP A N 1
ATOM 561 C CA . ASP A 1 75 ? -23.456 -42.257 -3.771 1.00 82.62 75 ASP A CA 1
ATOM 562 C C . ASP A 1 75 ? -23.799 -40.836 -4.265 1.00 82.62 75 ASP A C 1
ATOM 564 O O . ASP A 1 75 ? -23.234 -39.839 -3.811 1.00 82.62 75 ASP A O 1
ATOM 568 N N . ARG A 1 76 ? -24.762 -40.714 -5.187 1.00 74.25 76 ARG A N 1
ATOM 569 C CA . ARG A 1 76 ? -25.210 -39.410 -5.718 1.00 74.25 76 ARG A CA 1
ATOM 570 C C . ARG A 1 76 ? -25.789 -38.449 -4.670 1.00 74.25 76 ARG A C 1
ATOM 572 O O . ARG A 1 76 ? -25.970 -37.276 -4.975 1.00 74.25 76 ARG A O 1
ATOM 579 N N . ASN A 1 77 ? -26.068 -38.926 -3.458 1.00 76.81 77 ASN A N 1
ATOM 580 C CA . ASN A 1 77 ? -26.575 -38.134 -2.341 1.00 76.81 77 ASN A CA 1
ATOM 581 C C . ASN A 1 77 ? -25.495 -37.862 -1.278 1.00 76.81 77 ASN A C 1
ATOM 583 O O . ASN A 1 77 ? -25.826 -37.385 -0.193 1.00 76.81 77 ASN A O 1
ATOM 587 N N . GLY A 1 78 ? -24.224 -38.184 -1.554 1.00 74.31 78 GLY A N 1
ATOM 588 C CA . GLY A 1 78 ? -23.111 -37.964 -0.630 1.00 74.31 78 GLY A CA 1
ATOM 589 C C . GLY A 1 78 ? -23.015 -38.986 0.509 1.00 74.31 78 GLY A C 1
ATOM 590 O O . GLY A 1 78 ? -22.332 -38.729 1.497 1.00 74.31 78 GLY A O 1
ATOM 591 N N . ARG A 1 79 ? -23.692 -40.139 0.413 1.00 84.25 79 ARG A N 1
ATOM 592 C CA . ARG A 1 79 ? -23.667 -41.197 1.440 1.00 84.25 79 ARG A CA 1
ATOM 593 C C . ARG A 1 79 ? -22.634 -42.270 1.109 1.00 84.25 79 ARG A C 1
ATOM 595 O O . ARG A 1 79 ? -22.303 -42.493 -0.052 1.00 84.25 79 ARG A O 1
ATOM 602 N N . THR A 1 80 ? -22.141 -42.977 2.123 1.00 83.31 80 THR A N 1
ATOM 603 C CA . THR A 1 80 ? -21.230 -44.115 1.931 1.00 83.31 80 THR A CA 1
ATOM 604 C C . THR A 1 80 ? -21.914 -45.233 1.146 1.00 83.31 80 THR A C 1
ATOM 606 O O . THR A 1 80 ? -23.040 -45.615 1.461 1.00 83.31 80 THR A O 1
ATOM 609 N N . ILE A 1 81 ? -21.219 -45.793 0.156 1.00 83.56 81 ILE A N 1
ATOM 610 C CA . ILE A 1 81 ? -21.722 -46.926 -0.623 1.00 83.56 81 ILE A CA 1
ATOM 611 C C . ILE A 1 81 ? -21.369 -48.232 0.109 1.00 83.56 81 ILE A C 1
ATOM 613 O O . ILE A 1 81 ? -20.183 -48.519 0.297 1.00 83.56 81 ILE A O 1
ATOM 617 N N . PRO A 1 82 ? -22.358 -49.048 0.518 1.00 80.94 82 PRO A N 1
ATOM 618 C CA . PRO A 1 82 ? -22.096 -50.295 1.227 1.00 80.94 82 PRO A CA 1
ATOM 619 C C . PRO A 1 82 ? -21.360 -51.319 0.353 1.00 80.94 82 PRO A C 1
ATOM 621 O O . PRO A 1 82 ? -21.739 -51.556 -0.793 1.00 80.94 82 PRO A O 1
ATOM 624 N N . GLY A 1 83 ? -20.348 -51.980 0.918 1.00 82.00 83 GLY A N 1
ATOM 625 C CA . GLY A 1 83 ? -19.663 -53.108 0.274 1.00 82.00 83 GLY A CA 1
ATOM 626 C C . GLY A 1 83 ? -18.572 -52.737 -0.734 1.00 82.00 83 GLY A C 1
ATOM 627 O O . GLY A 1 83 ? -18.082 -53.633 -1.416 1.00 82.00 83 GLY A O 1
ATOM 628 N N . ILE A 1 84 ? -18.180 -51.461 -0.831 1.00 83.81 84 ILE A N 1
ATOM 629 C CA . ILE A 1 84 ? -16.968 -51.059 -1.558 1.00 83.81 84 ILE A CA 1
ATOM 630 C C . ILE A 1 84 ? -15.732 -51.370 -0.711 1.00 83.81 84 ILE A C 1
ATOM 632 O O . ILE A 1 84 ? -15.668 -50.980 0.453 1.00 83.81 84 ILE A O 1
ATOM 636 N N . ASP A 1 85 ? -14.743 -52.016 -1.323 1.00 85.00 85 ASP A N 1
ATOM 637 C CA . ASP A 1 85 ? -13.424 -52.260 -0.734 1.00 85.00 85 ASP A CA 1
ATOM 638 C C . ASP A 1 85 ? -12.332 -51.543 -1.541 1.00 85.00 85 ASP A C 1
ATOM 640 O O . ASP A 1 85 ? -12.433 -51.423 -2.768 1.00 85.00 85 ASP A O 1
ATOM 644 N N . PHE A 1 86 ? -11.290 -51.051 -0.870 1.00 83.94 86 PHE A N 1
ATOM 645 C CA . PHE A 1 86 ? -10.211 -50.303 -1.511 1.00 83.94 86 PHE A CA 1
ATOM 646 C C . PHE A 1 86 ? -8.828 -50.805 -1.105 1.00 83.94 86 PHE A C 1
ATOM 648 O O . PHE A 1 86 ? -8.516 -51.031 0.059 1.00 83.94 86 PHE A O 1
ATOM 655 N N . SER A 1 87 ? -7.957 -50.888 -2.103 1.00 84.56 87 SER A N 1
ATOM 656 C CA . SER A 1 87 ? -6.517 -51.052 -1.937 1.00 84.56 87 SER A CA 1
ATOM 657 C C . SER A 1 87 ? -5.807 -49.911 -2.654 1.00 84.56 87 SER A C 1
ATOM 659 O O . SER A 1 87 ? -6.282 -49.436 -3.687 1.00 84.56 87 SER A O 1
ATOM 661 N N . PHE A 1 88 ? -4.678 -49.438 -2.145 1.00 81.31 88 PHE A N 1
ATOM 662 C CA . PHE A 1 88 ? -3.913 -48.396 -2.824 1.00 81.31 88 PHE A CA 1
ATOM 663 C C . PHE A 1 88 ? -2.417 -48.602 -2.634 1.00 81.31 88 PHE A C 1
ATOM 665 O O . PHE A 1 88 ? -1.973 -49.031 -1.574 1.00 81.31 88 PHE A O 1
ATOM 672 N N . ASP A 1 89 ? -1.672 -48.236 -3.673 1.00 80.62 89 ASP A N 1
ATOM 673 C CA . ASP A 1 89 ? -0.218 -48.145 -3.676 1.00 80.62 89 ASP A CA 1
ATOM 674 C C . ASP A 1 89 ? 0.166 -46.695 -3.984 1.00 80.62 89 ASP A C 1
ATOM 676 O O . ASP A 1 89 ? -0.497 -46.021 -4.779 1.00 80.62 89 ASP A O 1
ATOM 680 N N . ILE A 1 90 ? 1.234 -46.206 -3.355 1.00 73.00 90 ILE A N 1
ATOM 681 C CA . ILE A 1 90 ? 1.734 -44.843 -3.555 1.00 73.00 90 ILE A CA 1
ATOM 682 C C . ILE A 1 90 ? 3.085 -44.925 -4.267 1.00 73.00 90 ILE A C 1
ATOM 684 O O . ILE A 1 90 ? 4.065 -45.401 -3.699 1.00 73.00 90 ILE A O 1
ATOM 688 N N . GLU A 1 91 ? 3.148 -44.412 -5.498 1.00 67.19 91 GLU A N 1
ATOM 689 C CA . GLU A 1 91 ? 4.402 -44.188 -6.223 1.00 67.19 91 GLU A CA 1
ATOM 690 C C . GLU A 1 91 ? 4.668 -42.683 -6.365 1.00 67.19 91 GLU A C 1
ATOM 692 O O . GLU A 1 91 ? 3.983 -41.988 -7.115 1.00 67.19 91 GLU A O 1
ATOM 697 N N . SER A 1 92 ? 5.701 -42.165 -5.697 1.00 58.53 92 SER A N 1
ATOM 698 C CA . SER A 1 92 ? 6.197 -40.806 -5.936 1.00 58.53 92 SER A CA 1
ATOM 699 C C . SER A 1 92 ? 7.257 -40.819 -7.041 1.00 58.53 92 SER A C 1
ATOM 701 O O . SER A 1 92 ? 8.338 -41.382 -6.857 1.00 58.53 92 SER A O 1
ATOM 703 N N . LYS A 1 93 ? 6.971 -40.190 -8.186 1.00 57.88 93 LYS A N 1
ATOM 704 C CA . LYS A 1 93 ? 7.934 -39.978 -9.279 1.00 57.88 93 LYS A CA 1
ATOM 705 C C . LYS A 1 93 ? 8.114 -38.478 -9.511 1.00 57.88 93 LYS A C 1
ATOM 707 O O . LYS A 1 93 ? 7.181 -37.814 -9.951 1.00 57.88 93 LYS A O 1
ATOM 712 N N . GLU A 1 94 ? 9.306 -37.951 -9.243 1.00 50.03 94 GLU A N 1
ATOM 713 C CA . GLU A 1 94 ? 9.692 -36.585 -9.623 1.00 50.03 94 GLU A CA 1
ATOM 714 C C . GLU A 1 94 ? 9.857 -36.518 -11.149 1.00 50.03 94 GLU A C 1
ATOM 716 O O . GLU A 1 94 ? 10.934 -36.793 -11.661 1.00 50.03 94 GLU A O 1
ATOM 721 N N . ASN A 1 95 ? 8.797 -36.227 -11.909 1.00 46.34 95 ASN A N 1
ATOM 722 C CA . ASN A 1 95 ? 8.909 -36.061 -13.363 1.00 46.34 95 ASN A CA 1
ATOM 723 C C . ASN A 1 95 ? 8.016 -34.921 -13.873 1.00 46.34 95 ASN A C 1
ATOM 725 O O . ASN A 1 95 ? 6.790 -35.011 -13.846 1.00 46.34 95 ASN A O 1
ATOM 729 N N . LEU A 1 96 ? 8.665 -33.855 -14.351 1.00 40.81 96 LEU A N 1
ATOM 730 C CA . LEU A 1 96 ? 8.077 -32.670 -14.985 1.00 40.81 96 LEU A CA 1
ATOM 731 C C . LEU A 1 96 ? 7.684 -32.994 -16.437 1.00 40.81 96 LEU A C 1
ATOM 733 O O . LEU A 1 96 ? 8.560 -33.343 -17.227 1.00 40.81 96 LEU A O 1
ATOM 737 N N . VAL A 1 97 ? 6.408 -32.860 -16.814 1.00 39.03 97 VAL A N 1
ATOM 738 C CA . VAL A 1 97 ? 5.971 -32.947 -18.223 1.00 39.03 97 VAL A CA 1
ATOM 739 C C . VAL A 1 97 ? 4.949 -31.844 -18.523 1.00 39.03 97 VAL A C 1
ATOM 741 O O . VAL A 1 97 ? 3.936 -31.744 -17.838 1.00 39.03 97 VAL A O 1
ATOM 744 N N . GLU A 1 98 ? 5.244 -31.016 -19.530 1.00 38.47 98 GLU A N 1
ATOM 745 C CA . GLU A 1 98 ? 4.411 -29.910 -20.037 1.00 38.47 98 GLU A CA 1
ATOM 746 C C . GLU A 1 98 ? 3.425 -30.407 -21.126 1.00 38.47 98 GLU A C 1
ATOM 748 O O . GLU A 1 98 ? 3.849 -31.066 -22.075 1.00 38.47 98 GLU A O 1
ATOM 753 N N . GLU A 1 99 ? 2.131 -30.051 -21.042 1.00 35.09 99 GLU A N 1
ATOM 754 C CA . GLU A 1 99 ? 1.135 -30.187 -22.130 1.00 35.09 99 GLU A CA 1
ATOM 755 C C . GLU A 1 99 ? 0.465 -28.834 -22.462 1.00 35.09 99 GLU A C 1
ATOM 757 O O . GLU A 1 99 ? 0.420 -27.920 -21.644 1.00 35.09 99 GLU A O 1
ATOM 762 N N . THR A 1 100 ? 0.016 -28.678 -23.715 1.00 31.78 100 THR A N 1
ATOM 763 C CA . THR A 1 100 ? -0.255 -27.403 -24.417 1.00 31.78 100 THR A CA 1
ATOM 764 C C . THR A 1 100 ? -1.750 -27.186 -24.728 1.00 31.78 100 THR A C 1
ATOM 766 O O . THR A 1 100 ? -2.413 -28.095 -25.217 1.00 31.78 100 THR A O 1
ATOM 769 N N . VAL A 1 101 ? -2.263 -25.956 -24.533 1.00 33.25 101 VAL A N 1
ATOM 770 C CA . VAL A 1 101 ? -3.636 -25.506 -24.887 1.00 33.25 101 VAL A CA 1
ATOM 771 C C . VAL A 1 101 ? -3.663 -24.774 -26.235 1.00 33.25 101 VAL A C 1
ATOM 773 O O . VAL A 1 101 ? -2.789 -23.962 -26.534 1.00 33.25 101 VAL A O 1
ATOM 776 N N . THR A 1 102 ? -4.707 -25.019 -27.031 1.00 34.91 102 THR A N 1
ATOM 777 C CA . THR A 1 102 ? -4.871 -24.546 -28.413 1.00 34.91 102 THR A CA 1
ATOM 778 C C . THR A 1 102 ? -5.458 -23.126 -28.522 1.00 34.91 102 THR A C 1
ATOM 780 O O . THR A 1 102 ? -6.663 -22.906 -28.527 1.00 34.91 102 THR A O 1
ATOM 783 N N . ILE A 1 103 ? -4.569 -22.150 -28.644 1.00 39.91 103 ILE A N 1
ATOM 784 C CA . ILE A 1 103 ? -4.738 -20.858 -29.337 1.00 39.91 103 ILE A CA 1
ATOM 785 C C . ILE A 1 103 ? -4.778 -21.129 -30.849 1.00 39.91 103 ILE A C 1
ATOM 787 O O . ILE A 1 103 ? -4.061 -22.058 -31.195 1.00 39.91 103 ILE A O 1
ATOM 791 N N . PHE A 1 104 ? -5.542 -20.389 -31.702 1.00 41.81 104 PHE A N 1
ATOM 792 C CA . PHE A 1 104 ? -5.561 -20.500 -33.194 1.00 41.81 104 PHE A CA 1
ATOM 793 C C . PHE A 1 104 ? -4.389 -21.352 -33.678 1.00 41.81 104 PHE A C 1
ATOM 795 O O . PHE A 1 104 ? -3.279 -20.821 -33.801 1.00 41.81 104 PHE A O 1
ATOM 802 N N . PRO A 1 105 ? -4.567 -22.681 -33.783 1.00 36.19 105 PRO A N 1
ATOM 803 C CA . PRO A 1 105 ? -3.402 -23.525 -33.796 1.00 36.19 105 PRO A CA 1
ATOM 804 C C . PRO A 1 105 ? -2.712 -23.261 -35.109 1.00 36.19 105 PRO A C 1
ATOM 806 O O . PRO A 1 105 ? -3.250 -23.549 -36.177 1.00 36.19 105 PRO A O 1
ATOM 809 N N . VAL A 1 106 ? -1.455 -22.853 -35.016 1.00 39.31 106 VAL A N 1
ATOM 810 C CA . VAL A 1 106 ? -0.469 -23.593 -35.782 1.00 39.31 106 VAL A CA 1
ATOM 811 C C . VAL A 1 106 ? -0.769 -25.062 -35.479 1.00 39.31 106 VAL A C 1
ATOM 813 O O . VAL A 1 106 ? -0.490 -25.549 -34.382 1.00 39.31 106 VAL A O 1
ATOM 816 N N . LYS A 1 107 ? -1.439 -25.764 -36.402 1.00 39.31 107 LYS A N 1
ATOM 817 C CA . LYS A 1 107 ? -1.443 -27.223 -36.361 1.00 39.31 107 LYS A CA 1
ATOM 818 C C . LYS A 1 107 ? 0.026 -27.600 -36.327 1.00 39.31 107 LYS A C 1
ATOM 820 O O . LYS A 1 107 ? 0.756 -27.292 -37.269 1.00 39.31 107 LYS A O 1
ATOM 825 N N . LYS A 1 108 ? 0.475 -28.209 -35.232 1.00 39.94 108 LYS A N 1
ATOM 826 C CA . LYS A 1 108 ? 1.833 -28.737 -35.124 1.00 39.94 108 LYS A CA 1
ATOM 827 C C . LYS A 1 108 ? 2.025 -29.688 -36.314 1.00 39.94 108 LYS A C 1
ATOM 829 O O . LYS A 1 108 ? 1.400 -30.743 -36.354 1.00 39.94 108 LYS A O 1
ATOM 834 N N . GLY A 1 109 ? 2.787 -29.257 -37.322 1.00 39.12 109 GLY A N 1
ATOM 835 C CA . GLY A 1 109 ? 2.991 -29.997 -38.573 1.00 39.12 109 GLY A CA 1
ATOM 836 C C . GLY A 1 109 ? 2.482 -29.351 -39.872 1.00 39.12 109 GLY A C 1
ATOM 837 O O . GLY A 1 109 ? 2.783 -29.891 -40.933 1.00 39.12 109 GLY A O 1
ATOM 838 N N . GLU A 1 110 ? 1.782 -28.209 -39.861 1.00 39.56 110 GLU A N 1
ATOM 839 C CA . GLU A 1 110 ? 1.623 -27.427 -41.099 1.00 39.56 110 GLU A CA 1
ATOM 840 C C . GLU A 1 110 ? 2.872 -26.561 -41.313 1.00 39.56 110 GLU A C 1
ATOM 842 O O . GLU A 1 110 ? 3.176 -25.658 -40.535 1.00 39.56 110 GLU A O 1
ATOM 847 N N . ASN A 1 111 ? 3.627 -26.892 -42.365 1.00 41.88 111 ASN A N 1
ATOM 848 C CA . ASN A 1 111 ? 4.847 -26.222 -42.821 1.00 41.88 111 ASN A CA 1
ATOM 849 C C . ASN A 1 111 ? 4.606 -24.740 -43.175 1.00 41.88 111 ASN A C 1
ATOM 851 O O . ASN A 1 111 ? 4.605 -24.362 -44.348 1.00 41.88 111 ASN A O 1
ATOM 855 N N . HIS A 1 112 ? 4.433 -23.878 -42.175 1.00 46.03 112 HIS A N 1
ATOM 856 C CA . HIS A 1 112 ? 4.486 -22.427 -42.359 1.00 46.03 112 HIS A CA 1
ATOM 857 C C . HIS A 1 112 ? 5.823 -21.812 -41.926 1.00 46.03 112 HIS A C 1
ATOM 859 O O . HIS A 1 112 ? 6.114 -20.689 -42.330 1.00 46.03 112 HIS A O 1
ATOM 865 N N . ILE A 1 113 ? 6.712 -22.581 -41.281 1.00 50.59 113 ILE A N 1
ATOM 866 C CA . ILE A 1 113 ? 8.059 -22.138 -40.873 1.00 50.59 113 ILE A CA 1
ATOM 867 C C . ILE A 1 113 ? 9.060 -22.197 -42.041 1.00 50.59 113 ILE A C 1
ATOM 869 O O . ILE A 1 113 ? 10.171 -22.712 -41.936 1.00 50.59 113 ILE A O 1
ATOM 873 N N . ASN A 1 114 ? 8.685 -21.669 -43.203 1.00 54.56 114 ASN A N 1
ATOM 874 C CA . ASN A 1 114 ? 9.646 -21.516 -44.295 1.00 54.56 114 ASN A CA 1
ATOM 875 C C . ASN A 1 114 ? 10.424 -20.194 -44.180 1.00 54.56 114 ASN A C 1
ATOM 877 O O . ASN A 1 114 ? 11.534 -20.103 -44.702 1.00 54.56 114 ASN A O 1
ATOM 881 N N . ASP A 1 115 ? 9.898 -19.186 -43.466 1.00 71.75 115 ASP A N 1
ATOM 882 C CA . ASP A 1 115 ? 10.505 -17.852 -43.376 1.00 71.75 115 ASP A CA 1
ATOM 883 C C . ASP A 1 115 ? 10.439 -17.264 -41.955 1.00 71.75 115 ASP A C 1
ATOM 885 O O . ASP A 1 115 ? 9.490 -16.581 -41.573 1.00 71.75 115 ASP A O 1
ATOM 889 N N . THR A 1 116 ? 11.533 -17.443 -41.209 1.00 73.69 116 THR A N 1
ATOM 890 C CA . THR A 1 116 ? 11.737 -16.919 -39.846 1.00 73.69 116 THR A CA 1
ATOM 891 C C . THR A 1 116 ? 11.420 -15.433 -39.707 1.00 73.69 116 THR A C 1
ATOM 893 O O . THR A 1 116 ? 11.004 -14.987 -38.642 1.00 73.69 116 THR A O 1
ATOM 896 N N . ARG A 1 117 ? 11.617 -14.637 -40.766 1.00 75.94 117 ARG A N 1
ATOM 897 C CA . ARG A 1 117 ? 11.301 -13.208 -40.730 1.00 75.94 117 ARG A CA 1
ATOM 898 C C . ARG A 1 117 ? 9.792 -12.979 -40.695 1.00 75.94 117 ARG A C 1
ATOM 900 O O . ARG A 1 117 ? 9.346 -12.098 -39.963 1.00 75.94 117 ARG A O 1
ATOM 907 N N . LYS A 1 118 ? 9.016 -13.738 -41.474 1.00 76.44 118 LYS A N 1
ATOM 908 C CA . LYS A 1 118 ? 7.550 -13.621 -41.506 1.00 76.44 118 LYS A CA 1
ATOM 909 C C . LYS A 1 118 ? 6.931 -14.040 -40.183 1.00 76.44 118 LYS A C 1
ATOM 911 O O . LYS A 1 118 ? 6.061 -13.329 -39.699 1.00 76.44 118 LYS A O 1
ATOM 916 N N . ASP A 1 119 ? 7.425 -15.114 -39.577 1.00 77.25 119 ASP A N 1
ATOM 917 C CA . ASP A 1 119 ? 6.877 -15.627 -38.316 1.00 77.25 119 ASP A CA 1
ATOM 918 C C . ASP A 1 119 ? 7.116 -14.654 -37.154 1.00 77.25 119 ASP A C 1
ATOM 920 O O . ASP A 1 119 ? 6.221 -14.375 -36.360 1.00 77.25 119 ASP A O 1
ATOM 924 N N . ILE A 1 120 ? 8.301 -14.040 -37.114 1.00 82.19 120 ILE A N 1
ATOM 925 C CA . ILE A 1 120 ? 8.623 -12.991 -36.143 1.00 82.19 120 ILE A CA 1
ATOM 926 C C . ILE A 1 120 ? 7.781 -11.730 -36.379 1.00 82.19 120 ILE A C 1
ATOM 928 O O . ILE A 1 120 ? 7.268 -11.146 -35.427 1.00 82.19 120 ILE A O 1
ATOM 932 N N . LEU A 1 121 ? 7.606 -11.309 -37.638 1.00 78.88 121 LEU A N 1
ATOM 933 C CA . LEU A 1 121 ? 6.719 -10.189 -37.980 1.00 78.88 121 LEU A CA 1
ATOM 934 C C . LEU A 1 121 ? 5.266 -10.468 -37.579 1.00 78.88 121 LEU A C 1
ATOM 936 O O . LEU A 1 121 ? 4.571 -9.552 -37.145 1.00 78.88 121 LEU A O 1
ATOM 940 N N . HIS A 1 122 ? 4.819 -11.717 -37.701 1.00 77.12 122 HIS A N 1
ATOM 941 C CA . HIS A 1 122 ? 3.481 -12.133 -37.303 1.00 77.12 122 HIS A CA 1
ATOM 942 C C . HIS A 1 122 ? 3.304 -12.060 -35.781 1.00 77.12 122 HIS A C 1
ATOM 944 O O . HIS A 1 122 ? 2.339 -11.460 -35.313 1.00 77.12 122 HIS A O 1
ATOM 950 N N . GLY A 1 123 ? 4.270 -12.573 -35.009 1.00 80.44 123 GLY A N 1
ATOM 951 C CA . GLY A 1 123 ? 4.282 -12.429 -33.549 1.00 80.44 123 GLY A CA 1
ATOM 952 C C . GLY A 1 123 ? 4.237 -10.961 -33.106 1.00 80.44 123 GLY A C 1
ATOM 953 O O . GLY A 1 123 ? 3.399 -10.584 -32.291 1.00 80.44 123 GLY A O 1
ATOM 954 N N . LEU A 1 124 ? 5.046 -10.096 -33.726 1.00 79.44 124 LEU A N 1
ATOM 955 C CA . LEU A 1 124 ? 5.041 -8.650 -33.458 1.00 79.44 124 LEU A CA 1
ATOM 956 C C . LEU A 1 124 ? 3.704 -7.970 -33.802 1.00 79.44 124 LEU A C 1
ATOM 958 O O . LEU A 1 124 ? 3.282 -7.035 -33.117 1.00 79.44 124 LEU A O 1
ATOM 962 N N . LEU A 1 125 ? 3.036 -8.405 -34.875 1.00 72.62 125 LEU A N 1
ATOM 963 C CA . LEU A 1 125 ? 1.719 -7.892 -35.252 1.00 72.62 125 LEU A CA 1
ATOM 964 C C . LEU A 1 125 ? 0.653 -8.299 -34.228 1.00 72.62 125 LEU A C 1
ATOM 966 O O . LEU A 1 125 ? -0.170 -7.463 -33.857 1.00 72.62 125 LEU A O 1
ATOM 970 N N . LEU A 1 126 ? 0.681 -9.549 -33.755 1.00 71.19 126 LEU A N 1
ATOM 971 C CA . LEU A 1 126 ? -0.221 -10.052 -32.714 1.00 71.19 126 LEU A CA 1
ATOM 972 C C . LEU A 1 126 ? -0.057 -9.279 -31.404 1.00 71.19 126 LEU A C 1
ATOM 974 O O . LEU A 1 126 ? -1.052 -8.865 -30.813 1.00 71.19 126 LEU A O 1
ATOM 978 N N . GLU A 1 127 ? 1.184 -9.019 -30.994 1.00 74.62 127 GLU A N 1
ATOM 979 C CA . GLU A 1 127 ? 1.502 -8.219 -29.809 1.00 74.62 127 GLU A CA 1
ATOM 980 C C . GLU A 1 127 ? 0.904 -6.807 -29.927 1.00 74.62 127 GLU A C 1
ATOM 982 O O . GLU A 1 127 ? 0.139 -6.372 -29.066 1.00 74.62 127 GLU A O 1
ATOM 987 N N . ARG A 1 128 ? 1.144 -6.127 -31.059 1.00 68.81 128 ARG A N 1
ATOM 988 C CA . ARG A 1 128 ? 0.560 -4.804 -31.347 1.00 68.81 128 ARG A CA 1
ATOM 989 C C . ARG A 1 128 ? -0.961 -4.798 -31.447 1.00 68.81 128 ARG A C 1
ATOM 991 O O . ARG A 1 128 ? -1.571 -3.760 -31.209 1.00 68.81 128 ARG A O 1
ATOM 998 N N . SER A 1 129 ? -1.555 -5.927 -31.810 1.00 64.19 129 SER A N 1
ATOM 999 C CA . SER A 1 129 ? -3.004 -6.082 -31.944 1.00 64.19 129 SER A CA 1
ATOM 1000 C C . SER A 1 129 ? -3.682 -6.480 -30.627 1.00 64.19 129 SER A C 1
ATOM 1002 O O . SER A 1 129 ? -4.889 -6.696 -30.616 1.00 64.19 129 SER A O 1
ATOM 1004 N N . GLY A 1 130 ? -2.938 -6.561 -29.516 1.00 64.75 130 GLY A N 1
ATOM 1005 C CA . GLY A 1 130 ? -3.487 -6.868 -28.192 1.00 64.75 130 GLY A CA 1
ATOM 1006 C C . GLY A 1 130 ? -3.611 -8.362 -27.883 1.00 64.75 130 GLY A C 1
ATOM 1007 O O . GLY A 1 130 ? -4.326 -8.729 -26.953 1.00 64.75 130 GLY A O 1
ATOM 1008 N N . TYR A 1 131 ? -2.899 -9.227 -28.613 1.00 70.50 131 TYR A N 1
ATOM 1009 C CA . TYR A 1 131 ? -2.909 -10.685 -28.432 1.00 70.50 131 TYR A CA 1
ATOM 1010 C C . TYR A 1 131 ? -1.546 -11.226 -27.943 1.00 70.50 131 TYR A C 1
ATOM 1012 O O . TYR A 1 131 ? -0.923 -12.047 -28.622 1.00 70.50 131 TYR A O 1
ATOM 1020 N N . PRO A 1 132 ? -1.059 -10.825 -26.751 1.00 72.75 132 PRO A N 1
ATOM 1021 C CA . PRO A 1 132 ? 0.300 -11.138 -26.291 1.00 72.75 132 PRO A CA 1
ATOM 1022 C C . PRO A 1 132 ? 0.537 -12.638 -26.056 1.00 72.75 132 PRO A C 1
ATOM 1024 O O . PRO A 1 132 ? 1.626 -13.140 -26.316 1.00 72.75 132 PRO A O 1
ATOM 1027 N N . LYS A 1 133 ? -0.492 -13.390 -25.635 1.00 74.75 133 LYS A N 1
ATOM 1028 C CA . LYS A 1 133 ? -0.389 -14.849 -25.452 1.00 74.75 133 LYS A CA 1
ATOM 1029 C C . LYS A 1 133 ? -0.106 -15.567 -26.781 1.00 74.75 133 LYS A C 1
ATOM 1031 O O . LYS A 1 133 ? 0.727 -16.460 -26.827 1.00 74.75 133 LYS A O 1
ATOM 1036 N N . TYR A 1 134 ? -0.747 -15.121 -27.860 1.00 73.44 134 TYR A N 1
ATOM 1037 C CA . TYR A 1 134 ? -0.557 -15.661 -29.207 1.00 73.44 134 TYR A CA 1
ATOM 1038 C C . TYR A 1 134 ? 0.813 -15.265 -29.773 1.00 73.44 134 TYR A C 1
ATOM 1040 O O . TYR A 1 134 ? 1.513 -16.092 -30.349 1.00 73.44 134 TYR A O 1
ATOM 1048 N N . ALA A 1 135 ? 1.220 -14.008 -29.567 1.00 76.00 135 ALA A N 1
ATOM 1049 C CA . ALA A 1 135 ? 2.543 -13.520 -29.954 1.00 76.00 135 ALA A CA 1
ATOM 1050 C C . ALA A 1 135 ? 3.668 -14.336 -29.301 1.00 76.00 135 ALA A C 1
ATOM 1052 O O . ALA A 1 135 ? 4.613 -14.749 -29.976 1.00 76.00 135 ALA A O 1
ATOM 1053 N N . ARG A 1 136 ? 3.523 -14.632 -28.003 1.00 82.62 136 ARG A N 1
ATOM 1054 C CA . ARG A 1 136 ? 4.438 -15.488 -27.247 1.00 82.62 136 ARG A CA 1
ATOM 1055 C C . ARG A 1 136 ? 4.587 -16.859 -27.897 1.00 82.62 136 ARG A C 1
ATOM 1057 O O . ARG A 1 136 ? 5.711 -17.276 -28.157 1.00 82.62 136 ARG A O 1
ATOM 1064 N N . ASP A 1 137 ? 3.477 -17.532 -28.182 1.00 81.12 137 ASP A N 1
ATOM 1065 C CA . ASP A 1 137 ? 3.504 -18.882 -28.747 1.00 81.12 137 ASP A CA 1
ATOM 1066 C C . ASP A 1 137 ? 4.194 -18.893 -30.131 1.00 81.12 137 ASP A C 1
ATOM 1068 O O . ASP A 1 137 ? 4.986 -19.790 -30.419 1.00 81.12 137 ASP A O 1
ATOM 1072 N N . TYR A 1 138 ? 4.016 -17.839 -30.940 1.00 78.38 138 TYR A N 1
ATOM 1073 C CA . TYR A 1 138 ? 4.765 -17.634 -32.190 1.00 78.38 138 TYR A CA 1
ATOM 1074 C C . TYR A 1 138 ? 6.274 -17.469 -31.963 1.00 78.38 138 TYR A C 1
ATOM 1076 O O . TYR A 1 138 ? 7.078 -18.113 -32.637 1.00 78.38 138 TYR A O 1
ATOM 1084 N N . PHE A 1 139 ? 6.686 -16.617 -31.022 1.00 86.69 139 PHE A N 1
ATOM 1085 C CA . PHE A 1 139 ? 8.106 -16.393 -30.741 1.00 86.69 139 PHE A CA 1
ATOM 1086 C C . PHE A 1 139 ? 8.802 -17.648 -30.211 1.00 86.69 139 PHE A C 1
ATOM 1088 O O . PHE A 1 139 ? 9.941 -17.925 -30.596 1.00 86.69 139 PHE A O 1
ATOM 1095 N N . LEU A 1 140 ? 8.113 -18.420 -29.368 1.00 86.00 140 LEU A N 1
ATOM 1096 C CA . LEU A 1 140 ? 8.621 -19.681 -28.839 1.00 86.00 140 LEU A CA 1
ATOM 1097 C C . LEU A 1 140 ? 8.709 -20.753 -29.929 1.00 86.00 140 LEU A C 1
ATOM 1099 O O . LEU A 1 140 ? 9.760 -21.373 -30.051 1.00 86.00 140 LEU A O 1
ATOM 1103 N N . ALA A 1 141 ? 7.697 -20.893 -30.791 1.00 83.75 141 ALA A N 1
ATOM 1104 C CA . ALA A 1 141 ? 7.739 -21.833 -31.916 1.00 83.75 141 ALA A CA 1
ATOM 1105 C C . ALA A 1 141 ? 8.908 -21.545 -32.879 1.00 83.75 141 ALA A C 1
ATOM 1107 O O . ALA A 1 141 ? 9.608 -22.457 -33.318 1.00 83.75 141 ALA A O 1
ATOM 1108 N N . VAL A 1 142 ? 9.177 -20.266 -33.167 1.00 84.12 142 VAL A N 1
ATOM 1109 C CA . VAL A 1 142 ? 10.325 -19.862 -33.996 1.00 84.12 142 VAL A CA 1
ATOM 1110 C C . VAL A 1 142 ? 11.660 -20.175 -33.310 1.00 84.12 142 VAL A C 1
ATOM 1112 O O . VAL A 1 142 ? 12.629 -20.544 -33.980 1.00 84.12 142 VAL A O 1
ATOM 1115 N N . PHE A 1 143 ? 11.736 -20.027 -31.986 1.00 85.94 143 PHE A N 1
ATOM 1116 C CA . PHE A 1 143 ? 12.922 -20.390 -31.209 1.00 85.94 143 PHE A CA 1
ATOM 1117 C C . PHE A 1 143 ? 13.133 -21.904 -31.127 1.00 85.94 143 PHE A C 1
ATOM 1119 O O . PHE A 1 143 ? 14.274 -22.341 -31.233 1.00 85.94 143 PHE A O 1
ATOM 1126 N N . GLU A 1 144 ? 12.074 -22.702 -31.006 1.00 84.12 144 GLU A N 1
ATOM 1127 C CA . GLU A 1 144 ? 12.159 -24.167 -31.025 1.00 84.12 144 GLU A CA 1
ATOM 1128 C C . GLU A 1 144 ? 12.672 -24.701 -32.371 1.00 84.12 144 GLU A C 1
ATOM 1130 O O . GLU A 1 144 ? 13.552 -25.561 -32.386 1.00 84.12 144 GLU A O 1
ATOM 1135 N N . ASP A 1 145 ? 12.188 -24.157 -33.494 1.00 80.94 145 ASP A N 1
ATOM 1136 C CA . ASP A 1 145 ? 12.659 -24.527 -34.840 1.00 80.94 145 ASP A CA 1
ATOM 1137 C C . ASP A 1 145 ? 14.105 -24.071 -35.086 1.00 80.94 145 ASP A C 1
ATOM 1139 O O . ASP A 1 145 ? 14.952 -24.811 -35.593 1.00 80.94 145 ASP A O 1
ATOM 1143 N N . LYS A 1 146 ? 14.417 -22.826 -34.707 1.00 82.56 146 LYS A N 1
ATOM 1144 C CA . LYS A 1 146 ? 15.712 -22.186 -34.970 1.00 82.56 146 LYS A CA 1
ATOM 1145 C C . LYS A 1 146 ? 16.320 -21.626 -33.686 1.00 82.56 146 LYS A C 1
ATOM 1147 O O . LYS A 1 146 ? 16.514 -20.410 -33.574 1.00 82.56 146 LYS A O 1
ATOM 1152 N N . PRO A 1 147 ? 16.777 -22.490 -32.763 1.00 78.00 147 PRO A N 1
ATOM 1153 C CA . PRO A 1 147 ? 17.287 -22.069 -31.456 1.00 78.00 147 PRO A CA 1
ATOM 1154 C C . PRO A 1 147 ? 18.601 -21.299 -31.549 1.00 78.00 147 PRO A C 1
ATOM 1156 O O . PRO A 1 147 ? 19.024 -20.664 -30.588 1.00 78.00 147 PRO A O 1
ATOM 1159 N N . MET A 1 148 ? 19.266 -21.336 -32.705 1.00 77.44 148 MET A N 1
ATOM 1160 C CA . MET A 1 148 ? 20.478 -20.567 -32.979 1.00 77.44 148 MET A CA 1
ATOM 1161 C C . MET A 1 148 ? 20.203 -19.207 -33.630 1.00 77.44 148 MET A C 1
ATOM 1163 O O . MET A 1 148 ? 21.117 -18.385 -33.694 1.00 77.44 148 MET A O 1
ATOM 1167 N N . ASN A 1 149 ? 18.973 -18.933 -34.074 1.00 82.06 149 ASN A N 1
ATOM 1168 C CA . ASN A 1 149 ? 18.619 -17.649 -34.664 1.00 82.06 149 ASN A CA 1
ATOM 1169 C C . ASN A 1 149 ? 18.582 -16.545 -33.595 1.00 82.06 149 ASN A C 1
ATOM 1171 O O . ASN A 1 149 ? 17.962 -16.685 -32.541 1.00 82.06 149 ASN A O 1
ATOM 1175 N N . LEU A 1 150 ? 19.250 -15.426 -33.886 1.00 80.12 150 LEU A N 1
ATOM 1176 C CA . LEU A 1 150 ? 19.366 -14.287 -32.977 1.00 80.12 150 LEU A CA 1
ATOM 1177 C C . LEU A 1 150 ? 18.006 -13.694 -32.601 1.00 80.12 150 LEU A C 1
ATOM 1179 O O . LEU A 1 150 ? 17.722 -13.490 -31.423 1.00 80.12 150 LEU A O 1
ATOM 1183 N N . PHE A 1 151 ? 17.174 -13.406 -33.599 1.00 82.50 151 PHE A N 1
ATOM 1184 C CA . PHE A 1 151 ? 15.880 -12.779 -33.372 1.00 82.50 151 PHE A CA 1
ATOM 1185 C C . PHE A 1 151 ? 14.948 -13.725 -32.619 1.00 82.50 151 PHE A C 1
ATOM 1187 O O . PHE A 1 151 ? 14.281 -13.288 -31.689 1.00 82.50 151 PHE A O 1
ATOM 1194 N N . ALA A 1 152 ? 14.986 -15.020 -32.935 1.00 84.31 152 ALA A N 1
ATOM 1195 C CA . ALA A 1 152 ? 14.240 -16.033 -32.199 1.00 84.31 152 ALA A CA 1
ATOM 1196 C C . ALA A 1 152 ? 14.592 -16.026 -30.699 1.00 84.31 152 ALA A C 1
ATOM 1198 O O . ALA A 1 152 ? 13.700 -15.940 -29.863 1.00 84.31 152 ALA A O 1
ATOM 1199 N N . LYS A 1 153 ? 15.889 -15.991 -30.349 1.00 86.06 153 LYS A N 1
ATOM 1200 C CA . LYS A 1 153 ? 16.345 -15.853 -28.951 1.00 86.06 153 LYS A CA 1
ATOM 1201 C C . LYS A 1 153 ? 15.866 -14.557 -28.293 1.00 86.06 153 LYS A C 1
ATOM 1203 O O . LYS A 1 153 ? 15.458 -14.580 -27.138 1.00 86.06 153 LYS A O 1
ATOM 1208 N N . ILE A 1 154 ? 15.943 -13.423 -28.998 1.00 85.81 154 ILE A N 1
ATOM 1209 C CA . ILE A 1 154 ? 15.533 -12.114 -28.458 1.00 85.81 154 ILE A CA 1
ATOM 1210 C C . ILE A 1 154 ? 14.037 -12.103 -28.146 1.00 85.81 154 ILE A C 1
ATOM 1212 O O . ILE A 1 154 ? 13.654 -11.724 -27.041 1.00 85.81 154 ILE A O 1
ATOM 1216 N N . PHE A 1 155 ? 13.207 -12.513 -29.104 1.00 88.75 155 PHE A N 1
ATOM 1217 C CA . PHE A 1 155 ? 11.759 -12.474 -28.939 1.00 88.75 155 PHE A CA 1
ATOM 1218 C C . PHE A 1 155 ? 11.266 -13.533 -27.956 1.00 88.75 155 PHE A C 1
ATOM 1220 O O . PHE A 1 155 ? 10.406 -13.219 -27.144 1.00 88.75 155 PHE A O 1
ATOM 1227 N N . ALA A 1 156 ? 11.868 -14.726 -27.929 1.00 88.44 156 ALA A N 1
ATOM 1228 C CA . ALA A 1 156 ? 11.582 -15.727 -26.903 1.00 88.44 156 ALA A CA 1
ATOM 1229 C C . ALA A 1 156 ? 11.955 -15.238 -25.490 1.00 88.44 156 ALA A C 1
ATOM 1231 O O . ALA A 1 156 ? 11.201 -15.450 -24.541 1.00 88.44 156 ALA A O 1
ATOM 1232 N N . ALA A 1 157 ? 13.083 -14.532 -25.340 1.00 89.62 157 ALA A N 1
ATOM 1233 C CA . ALA A 1 157 ? 13.444 -13.917 -24.066 1.00 89.62 157 ALA A CA 1
ATOM 1234 C C . ALA A 1 157 ? 12.419 -12.845 -23.642 1.00 89.62 157 ALA A C 1
ATOM 1236 O O . ALA A 1 157 ? 11.980 -12.841 -22.495 1.00 89.62 157 ALA A O 1
ATOM 1237 N N . GLU A 1 158 ? 11.997 -11.950 -24.539 1.00 87.69 158 GLU A N 1
ATOM 1238 C CA . GLU A 1 158 ? 10.980 -10.941 -24.194 1.00 87.69 158 GLU A CA 1
ATOM 1239 C C . GLU A 1 158 ? 9.643 -11.597 -23.808 1.00 87.69 158 GLU A C 1
ATOM 1241 O O . GLU A 1 158 ? 9.080 -11.263 -22.767 1.00 87.69 158 GLU A O 1
ATOM 1246 N N . ALA A 1 159 ? 9.220 -12.621 -24.554 1.00 87.50 159 ALA A N 1
ATOM 1247 C CA . ALA A 1 159 ? 8.040 -13.432 -24.260 1.00 87.50 159 ALA A CA 1
ATOM 1248 C C . ALA A 1 159 ? 8.050 -14.010 -22.832 1.00 87.50 159 ALA A C 1
ATOM 1250 O O . ALA A 1 159 ? 7.074 -13.866 -22.092 1.00 87.50 159 ALA A O 1
ATOM 1251 N N . TYR A 1 160 ? 9.156 -14.636 -22.411 1.00 88.50 160 TYR A N 1
ATOM 1252 C CA . TYR A 1 160 ? 9.265 -15.182 -21.052 1.00 88.50 160 TYR A CA 1
ATOM 1253 C C . TYR A 1 160 ? 9.321 -14.099 -19.973 1.00 88.50 160 TYR A C 1
ATOM 1255 O O . TYR A 1 160 ? 8.790 -14.289 -18.877 1.00 88.50 160 TYR A O 1
ATOM 1263 N N . LYS A 1 161 ? 9.928 -12.947 -20.269 1.00 87.25 161 LYS A N 1
ATOM 1264 C CA . LYS A 1 161 ? 9.970 -11.808 -19.348 1.00 87.25 161 LYS A CA 1
ATOM 1265 C C . LYS A 1 161 ? 8.575 -11.226 -19.105 1.00 87.25 161 LYS A C 1
ATOM 1267 O O . LYS A 1 161 ? 8.227 -10.973 -17.954 1.00 87.25 161 LYS A O 1
ATOM 1272 N N . GLU A 1 162 ? 7.774 -11.041 -20.151 1.00 83.00 162 GLU A N 1
ATOM 1273 C CA . GLU A 1 162 ? 6.393 -10.555 -20.033 1.00 83.00 162 GLU A CA 1
ATOM 1274 C C . GLU A 1 162 ? 5.487 -11.543 -19.295 1.00 83.00 162 GLU A C 1
ATOM 1276 O O . GLU A 1 162 ? 4.697 -11.141 -18.439 1.00 83.00 162 GLU A O 1
ATOM 1281 N N . ALA A 1 163 ? 5.667 -12.843 -19.548 1.00 81.56 163 ALA A N 1
ATOM 1282 C CA . ALA A 1 163 ? 4.972 -13.916 -18.839 1.00 81.56 163 ALA A CA 1
ATOM 1283 C C . ALA A 1 163 ? 5.409 -14.074 -17.367 1.00 81.56 163 ALA A C 1
ATOM 1285 O O . ALA A 1 163 ? 4.846 -14.894 -16.646 1.00 81.56 163 ALA A O 1
ATOM 1286 N N . LYS A 1 164 ? 6.405 -13.299 -16.905 1.00 86.19 164 LYS A N 1
ATOM 1287 C CA . LYS A 1 164 ? 7.035 -13.423 -15.577 1.00 86.19 164 LYS A CA 1
ATOM 1288 C C . LYS A 1 164 ? 7.631 -14.820 -15.321 1.00 86.19 164 LYS A C 1
ATOM 1290 O O . LYS A 1 164 ? 7.818 -15.224 -14.174 1.00 86.19 164 LYS A O 1
ATOM 1295 N N . GLU A 1 165 ? 7.991 -15.543 -16.382 1.00 87.50 165 GLU A N 1
ATOM 1296 C CA . GLU A 1 165 ? 8.674 -16.842 -16.343 1.00 87.50 165 GLU A CA 1
ATOM 1297 C C . GLU A 1 165 ? 10.196 -16.636 -16.258 1.00 87.50 165 GLU A C 1
ATOM 1299 O O . GLU A 1 165 ? 10.969 -16.921 -17.173 1.00 87.50 165 GLU A O 1
ATOM 1304 N N . GLU A 1 166 ? 10.640 -16.102 -15.123 1.00 89.75 166 GLU A N 1
ATOM 1305 C CA . GLU A 1 166 ? 12.006 -15.597 -14.930 1.00 89.75 166 GLU A CA 1
ATOM 1306 C C . GLU A 1 166 ? 13.109 -16.655 -15.103 1.00 89.75 166 GLU A C 1
ATOM 1308 O O . GLU A 1 166 ? 14.207 -16.320 -15.547 1.00 89.75 166 GLU A O 1
ATOM 1313 N N . GLY A 1 167 ? 12.818 -17.923 -14.786 1.00 90.19 167 GLY A N 1
ATOM 1314 C CA . GLY A 1 167 ? 13.734 -19.055 -14.981 1.00 90.19 167 GLY A CA 1
ATOM 1315 C C . GLY A 1 167 ? 14.039 -19.309 -16.461 1.00 90.19 167 GLY A C 1
ATOM 1316 O O . GLY A 1 167 ? 15.190 -19.277 -16.885 1.00 90.19 167 GLY A O 1
ATOM 1317 N N . LYS A 1 168 ? 12.994 -19.448 -17.282 1.00 88.44 168 LYS A N 1
ATOM 1318 C CA . LYS A 1 168 ? 13.152 -19.663 -18.728 1.00 88.44 168 LYS A CA 1
ATOM 1319 C C . LYS A 1 168 ? 13.773 -18.448 -19.416 1.00 88.44 168 LYS A C 1
ATOM 1321 O O . LYS A 1 168 ? 14.599 -18.593 -20.317 1.00 88.44 168 LYS A O 1
ATOM 1326 N N . TYR A 1 169 ? 13.441 -17.244 -18.944 1.00 92.19 169 TYR A N 1
ATOM 1327 C CA . TYR A 1 169 ? 14.097 -16.020 -19.392 1.00 92.19 169 TYR A CA 1
ATOM 1328 C C . TYR A 1 169 ? 15.615 -16.070 -19.165 1.00 92.19 169 TYR A C 1
ATOM 1330 O O . TYR A 1 169 ? 16.379 -15.848 -20.107 1.00 92.19 169 TYR A O 1
ATOM 1338 N N . ILE A 1 170 ? 16.067 -16.392 -17.945 1.00 92.06 170 ILE A N 1
ATOM 1339 C CA . ILE A 1 170 ? 17.502 -16.419 -17.637 1.00 92.06 170 ILE A CA 1
ATOM 1340 C C . ILE A 1 170 ? 18.240 -17.533 -18.392 1.00 92.06 170 ILE A C 1
ATOM 1342 O O . ILE A 1 170 ? 19.375 -17.320 -18.827 1.00 92.06 170 ILE A O 1
ATOM 1346 N N . ASP A 1 171 ? 17.590 -18.673 -18.631 1.00 89.19 171 ASP A N 1
ATOM 1347 C CA . ASP A 1 171 ? 18.157 -19.793 -19.388 1.00 89.19 171 ASP A CA 1
ATOM 1348 C C . ASP A 1 171 ? 18.426 -19.430 -20.850 1.00 89.19 171 ASP A C 1
ATOM 1350 O O . ASP A 1 171 ? 19.518 -19.703 -21.359 1.00 89.19 171 ASP A O 1
ATOM 1354 N N . ILE A 1 172 ? 17.492 -18.735 -21.513 1.00 88.50 172 ILE A N 1
ATOM 1355 C CA . ILE A 1 172 ? 17.713 -18.241 -22.880 1.00 88.50 172 ILE A CA 1
ATOM 1356 C C . ILE A 1 172 ? 18.896 -17.278 -22.926 1.00 88.50 172 ILE A C 1
ATOM 1358 O O . ILE A 1 172 ? 19.735 -17.381 -23.825 1.00 88.50 172 ILE A O 1
ATOM 1362 N N . LEU A 1 173 ? 19.000 -16.359 -21.962 1.00 90.25 173 LEU A N 1
ATOM 1363 C CA . LEU A 1 173 ? 20.125 -15.426 -21.910 1.00 90.25 173 LEU A CA 1
ATOM 1364 C C . LEU A 1 173 ? 21.455 -16.167 -21.715 1.00 90.25 173 LEU A C 1
ATOM 1366 O O . LEU A 1 173 ? 22.418 -15.888 -22.428 1.00 90.25 173 LEU A O 1
ATOM 1370 N N . ASN A 1 174 ? 21.506 -17.145 -20.806 1.00 89.50 174 ASN A N 1
ATOM 1371 C CA . ASN A 1 174 ? 22.693 -17.972 -20.574 1.00 89.50 174 ASN A CA 1
ATOM 1372 C C . ASN A 1 174 ? 23.101 -18.744 -21.838 1.00 89.50 174 ASN A C 1
ATOM 1374 O O . ASN A 1 174 ? 24.271 -18.727 -22.227 1.00 89.50 174 ASN A O 1
ATOM 1378 N N . LEU A 1 175 ? 22.137 -19.364 -22.523 1.00 83.19 175 LEU A N 1
ATOM 1379 C CA . LEU A 1 175 ? 22.368 -20.091 -23.771 1.00 83.19 175 LEU A CA 1
ATOM 1380 C C . LEU A 1 175 ? 22.852 -19.169 -24.897 1.00 83.19 175 LEU A C 1
ATOM 1382 O O . LEU A 1 175 ? 23.737 -19.540 -25.673 1.00 83.19 175 LEU A O 1
ATOM 1386 N N . ALA A 1 176 ? 22.292 -17.963 -24.995 1.00 83.00 176 ALA A N 1
ATOM 1387 C CA . ALA A 1 176 ? 22.702 -16.971 -25.979 1.00 83.00 176 ALA A CA 1
ATOM 1388 C C . ALA A 1 176 ? 24.147 -16.499 -25.755 1.00 83.00 176 ALA A C 1
ATOM 1390 O O . ALA A 1 176 ? 24.889 -16.317 -26.714 1.00 83.00 176 ALA A O 1
ATOM 1391 N N . ILE A 1 177 ? 24.576 -16.377 -24.500 1.00 86.56 177 ILE A N 1
ATOM 1392 C CA . ILE A 1 177 ? 25.931 -15.936 -24.146 1.00 86.56 177 ILE A CA 1
ATOM 1393 C C . ILE A 1 177 ? 26.988 -17.014 -24.446 1.00 86.56 177 ILE A C 1
ATOM 1395 O O . ILE A 1 177 ? 28.104 -16.675 -24.826 1.00 86.56 177 ILE A O 1
ATOM 1399 N N . LEU A 1 178 ? 26.653 -18.305 -24.328 1.00 78.62 178 LEU A N 1
ATOM 1400 C CA . LEU A 1 178 ? 27.615 -19.407 -24.489 1.00 78.62 178 LEU A CA 1
ATOM 1401 C C . LEU A 1 178 ? 28.007 -19.734 -25.943 1.00 78.62 178 LEU A C 1
ATOM 1403 O O . LEU A 1 178 ? 29.063 -20.326 -26.154 1.00 78.62 178 LEU A O 1
ATOM 1407 N N . LYS A 1 179 ? 27.157 -19.444 -26.941 1.00 65.44 179 LYS A N 1
ATOM 1408 C CA . LYS A 1 179 ? 27.265 -20.066 -28.286 1.00 65.44 179 LYS A CA 1
ATOM 1409 C C . LYS A 1 179 ? 27.269 -19.110 -29.488 1.00 65.44 179 LYS A C 1
ATOM 1411 O O . LYS A 1 179 ? 27.219 -19.573 -30.625 1.00 65.44 179 LYS A O 1
ATOM 1416 N N . THR A 1 180 ? 27.310 -17.797 -29.289 1.00 61.38 180 THR A N 1
ATOM 1417 C CA . THR A 1 180 ? 27.354 -16.802 -30.384 1.00 61.38 180 THR A CA 1
ATOM 1418 C C . THR A 1 180 ? 28.404 -15.754 -30.064 1.00 61.38 180 THR A C 1
ATOM 1420 O O . THR A 1 180 ? 28.450 -15.375 -28.913 1.00 61.38 180 THR A O 1
ATOM 1423 N N . ASN A 1 181 ? 29.222 -15.273 -31.013 1.00 63.91 181 ASN A N 1
ATOM 1424 C CA . ASN A 1 181 ? 30.339 -14.363 -30.681 1.00 63.91 181 ASN A CA 1
ATOM 1425 C C . ASN A 1 181 ? 30.055 -12.861 -30.903 1.00 63.91 181 ASN A C 1
ATOM 1427 O O . ASN A 1 181 ? 30.520 -12.059 -30.102 1.00 63.91 181 ASN A O 1
ATOM 1431 N N . SER A 1 182 ? 29.298 -12.440 -31.927 1.00 65.31 182 SER A N 1
ATOM 1432 C CA . SER A 1 182 ? 29.089 -10.996 -32.190 1.00 65.31 182 SER A CA 1
ATOM 1433 C C . SER A 1 182 ? 28.011 -10.347 -31.311 1.00 65.31 182 SER A C 1
ATOM 1435 O O . SER A 1 182 ? 28.101 -9.166 -30.993 1.00 65.31 182 SER A O 1
ATOM 1437 N N . GLU A 1 183 ? 27.012 -11.118 -30.871 1.00 72.75 183 GLU A N 1
ATOM 1438 C CA . GLU A 1 183 ? 25.794 -10.598 -30.221 1.00 72.75 183 GLU A CA 1
ATOM 1439 C C . GLU A 1 183 ? 25.795 -10.733 -28.690 1.00 72.75 183 GLU A C 1
ATOM 1441 O O . GLU A 1 183 ? 24.866 -10.281 -28.015 1.00 72.75 183 GLU A O 1
ATOM 1446 N N . VAL A 1 184 ? 26.848 -11.334 -28.121 1.00 82.94 184 VAL A N 1
ATOM 1447 C CA . VAL A 1 184 ? 27.030 -11.526 -26.669 1.00 82.94 184 VAL A CA 1
ATOM 1448 C C . VAL A 1 184 ? 26.781 -10.244 -25.867 1.00 82.94 184 VAL A C 1
ATOM 1450 O O . VAL A 1 184 ? 26.089 -10.326 -24.849 1.00 82.94 184 VAL A O 1
ATOM 1453 N N . PRO A 1 185 ? 27.242 -9.048 -26.299 1.00 88.81 185 PRO A N 1
ATOM 1454 C CA . PRO A 1 185 ? 27.016 -7.825 -25.533 1.00 88.81 185 PRO A CA 1
ATOM 1455 C C . PRO A 1 185 ? 25.532 -7.467 -25.347 1.00 88.81 185 PRO A C 1
ATOM 1457 O O . PRO A 1 185 ? 25.161 -6.899 -24.319 1.00 88.81 185 PRO A O 1
ATOM 1460 N N . ALA A 1 186 ? 24.654 -7.788 -26.304 1.00 87.44 186 ALA A N 1
ATOM 1461 C CA . ALA A 1 186 ? 23.224 -7.496 -26.184 1.00 87.44 186 ALA A CA 1
ATOM 1462 C C . ALA A 1 186 ? 22.553 -8.385 -25.123 1.00 87.44 186 ALA A C 1
ATOM 1464 O O . ALA A 1 186 ? 21.772 -7.898 -24.301 1.00 87.44 186 ALA A O 1
ATOM 1465 N N . PHE A 1 187 ? 22.900 -9.674 -25.098 1.00 90.56 187 PHE A N 1
ATOM 1466 C CA . PHE A 1 187 ? 22.373 -10.623 -24.116 1.00 90.56 187 PHE A CA 1
ATOM 1467 C C . PHE A 1 187 ? 22.962 -10.417 -22.720 1.00 90.56 187 PHE A C 1
ATOM 1469 O O . PHE A 1 187 ? 22.212 -10.464 -21.747 1.00 90.56 187 PHE A O 1
ATOM 1476 N N . LEU A 1 188 ? 24.257 -10.096 -22.610 1.00 93.62 188 LEU A N 1
ATOM 1477 C CA . LEU A 1 188 ? 24.868 -9.701 -21.337 1.00 93.62 188 LEU A CA 1
ATOM 1478 C C . LEU A 1 188 ? 24.197 -8.452 -20.752 1.00 93.62 188 LEU A C 1
ATOM 1480 O O . LEU A 1 188 ? 23.898 -8.429 -19.565 1.00 93.62 188 LEU A O 1
ATOM 1484 N N . ASN A 1 189 ? 23.877 -7.442 -21.572 1.00 93.56 189 ASN A N 1
ATOM 1485 C CA . ASN A 1 189 ? 23.135 -6.269 -21.097 1.00 93.56 189 ASN A CA 1
ATOM 1486 C C . ASN A 1 189 ? 21.761 -6.645 -20.523 1.00 93.56 189 ASN A C 1
ATOM 1488 O O . ASN A 1 189 ? 21.408 -6.208 -19.431 1.00 93.56 189 ASN A O 1
ATOM 1492 N N . ARG A 1 190 ? 20.989 -7.479 -21.230 1.00 93.06 190 ARG A N 1
ATOM 1493 C CA . ARG A 1 190 ? 19.669 -7.938 -20.760 1.00 93.06 190 ARG A CA 1
ATOM 1494 C C . ARG A 1 190 ? 19.764 -8.767 -19.476 1.00 93.06 190 ARG A C 1
ATOM 1496 O O . ARG A 1 190 ? 18.897 -8.651 -18.608 1.00 93.06 190 ARG A O 1
ATOM 1503 N N . ARG A 1 191 ? 20.820 -9.575 -19.343 1.00 94.62 191 ARG A N 1
ATOM 1504 C CA . ARG A 1 191 ? 21.070 -10.412 -18.165 1.00 94.62 191 ARG A CA 1
ATOM 1505 C C . ARG A 1 191 ? 21.510 -9.588 -16.958 1.00 94.62 191 ARG A C 1
ATOM 1507 O O . ARG A 1 191 ? 20.951 -9.750 -15.876 1.00 94.62 191 ARG A O 1
ATOM 1514 N N . GLY A 1 192 ? 22.405 -8.628 -17.168 1.00 96.12 192 GLY A N 1
ATOM 1515 C CA . GLY A 1 192 ? 22.807 -7.683 -16.135 1.00 96.12 192 GLY A CA 1
ATOM 1516 C C . GLY A 1 192 ? 21.641 -6.819 -15.646 1.00 96.12 192 GLY A C 1
ATOM 1517 O O . GLY A 1 192 ? 21.481 -6.625 -14.442 1.00 96.12 192 GLY A O 1
ATOM 1518 N N . GLU A 1 193 ? 20.761 -6.356 -16.544 1.00 94.75 193 GLU A N 1
ATOM 1519 C CA . GLU A 1 193 ? 19.543 -5.617 -16.167 1.00 94.75 193 GLU A CA 1
ATOM 1520 C C . GLU A 1 193 ? 18.614 -6.467 -15.290 1.00 94.75 193 GLU A C 1
ATOM 1522 O O . GLU A 1 193 ? 18.094 -5.987 -14.282 1.00 94.75 193 GLU A O 1
ATOM 1527 N N . PHE A 1 194 ? 18.454 -7.746 -15.630 1.00 94.25 194 PHE A N 1
ATOM 1528 C CA . PHE A 1 194 ? 17.683 -8.694 -14.833 1.00 94.25 194 PHE A CA 1
ATOM 1529 C C . PHE A 1 194 ? 18.279 -8.918 -13.443 1.00 94.25 194 PHE A C 1
ATOM 1531 O O . PHE A 1 194 ? 17.567 -8.787 -12.446 1.00 94.25 194 PHE A O 1
ATOM 1538 N N . TYR A 1 195 ? 19.585 -9.181 -13.353 1.00 95.50 195 TYR A N 1
ATOM 1539 C CA . TYR A 1 195 ? 20.264 -9.310 -12.064 1.00 95.50 195 TYR A CA 1
ATOM 1540 C C . TYR A 1 195 ? 20.162 -8.029 -11.231 1.00 95.50 195 TYR A C 1
ATOM 1542 O O . TYR A 1 195 ? 19.931 -8.105 -10.025 1.00 95.50 195 TYR A O 1
ATOM 1550 N N . SER A 1 196 ? 20.229 -6.855 -11.864 1.00 93.56 196 SER A N 1
ATOM 1551 C CA . SER A 1 196 ? 20.045 -5.567 -11.191 1.00 93.56 196 SER A CA 1
ATOM 1552 C C . SER A 1 196 ? 18.643 -5.425 -10.584 1.00 93.56 196 SER A C 1
ATOM 1554 O O . SER A 1 196 ? 18.528 -5.053 -9.416 1.00 93.56 196 SER A O 1
ATOM 1556 N N . ILE A 1 197 ? 17.584 -5.791 -11.318 1.00 91.62 197 ILE A N 1
ATOM 1557 C CA . ILE A 1 197 ? 16.197 -5.791 -10.807 1.00 91.62 197 ILE A CA 1
ATOM 1558 C C . ILE A 1 197 ? 16.036 -6.778 -9.641 1.00 91.62 197 ILE A C 1
ATOM 1560 O O . ILE A 1 197 ? 15.316 -6.495 -8.687 1.00 91.62 197 ILE A O 1
ATOM 1564 N N . LYS A 1 198 ? 16.739 -7.916 -9.686 1.00 92.75 198 LYS A N 1
ATOM 1565 C CA . LYS A 1 198 ? 16.745 -8.938 -8.626 1.00 92.75 198 LYS A CA 1
ATOM 1566 C C . LYS A 1 198 ? 17.675 -8.623 -7.456 1.00 92.75 198 LYS A C 1
ATOM 1568 O O . LYS A 1 198 ? 17.865 -9.475 -6.593 1.00 92.75 198 LYS A O 1
ATOM 1573 N N . ASN A 1 199 ? 18.247 -7.420 -7.423 1.00 91.56 199 ASN A N 1
ATOM 1574 C CA . ASN A 1 199 ? 19.204 -6.981 -6.413 1.00 91.56 199 ASN A CA 1
ATOM 1575 C C . ASN A 1 199 ? 20.455 -7.887 -6.301 1.00 91.56 199 ASN A C 1
ATOM 1577 O O . ASN A 1 199 ? 21.116 -7.904 -5.269 1.00 91.56 199 ASN A O 1
ATOM 1581 N N . GLN A 1 200 ? 20.803 -8.617 -7.368 1.00 94.31 200 GLN A N 1
ATOM 1582 C CA . GLN A 1 200 ? 22.035 -9.407 -7.499 1.00 94.31 200 GLN A CA 1
ATOM 1583 C C . GLN A 1 200 ? 23.119 -8.530 -8.136 1.00 94.31 200 GLN A C 1
ATOM 1585 O O . GLN A 1 200 ? 23.439 -8.642 -9.322 1.00 94.31 200 GLN A O 1
ATOM 1590 N N . GLN A 1 201 ? 23.619 -7.576 -7.357 1.00 92.62 201 GLN A N 1
ATOM 1591 C CA . GLN A 1 201 ? 24.391 -6.444 -7.864 1.00 92.62 201 GLN A CA 1
ATOM 1592 C C . GLN A 1 201 ? 25.764 -6.851 -8.415 1.00 92.62 201 GLN A C 1
ATOM 1594 O O . GLN A 1 201 ? 26.214 -6.258 -9.390 1.00 92.62 201 GLN A O 1
ATOM 1599 N N . GLU A 1 202 ? 26.405 -7.870 -7.846 1.00 95.56 202 GLU A N 1
ATOM 1600 C CA . GLU A 1 202 ? 27.713 -8.376 -8.284 1.00 95.56 202 GLU A CA 1
ATOM 1601 C C . GLU A 1 202 ? 27.617 -9.019 -9.670 1.00 95.56 202 GLU A C 1
ATOM 1603 O O . GLU A 1 202 ? 28.358 -8.657 -10.578 1.00 95.56 202 GLU A O 1
ATOM 1608 N N . ARG A 1 203 ? 26.626 -9.895 -9.879 1.00 95.44 203 ARG A N 1
ATOM 1609 C CA . ARG A 1 203 ? 26.412 -10.563 -11.175 1.00 95.44 203 ARG A CA 1
ATOM 1610 C C . ARG A 1 203 ? 26.035 -9.571 -12.272 1.00 95.44 203 ARG A C 1
ATOM 1612 O O . ARG A 1 203 ? 26.443 -9.732 -13.419 1.00 95.44 203 ARG A O 1
ATOM 1619 N N . ALA A 1 204 ? 25.254 -8.548 -11.923 1.00 97.12 204 ALA A N 1
ATOM 1620 C CA . ALA A 1 204 ? 24.941 -7.461 -12.843 1.00 97.12 204 ALA A CA 1
ATOM 1621 C C . ALA A 1 204 ? 26.202 -6.683 -13.246 1.00 97.12 204 ALA A C 1
ATOM 1623 O O . ALA A 1 204 ? 26.374 -6.348 -14.416 1.00 97.12 204 ALA A O 1
ATOM 1624 N N . GLU A 1 205 ? 27.085 -6.412 -12.282 1.00 97.25 205 GLU A N 1
ATOM 1625 C CA . GLU A 1 205 ? 28.338 -5.699 -12.518 1.00 97.25 205 GLU A CA 1
ATOM 1626 C C . GLU A 1 205 ? 29.274 -6.489 -13.435 1.00 97.25 205 GLU A C 1
ATOM 1628 O O . GLU A 1 205 ? 29.795 -5.916 -14.392 1.00 97.25 205 GLU A O 1
ATOM 1633 N N . ASP A 1 206 ? 29.431 -7.791 -13.187 1.00 96.75 206 ASP A N 1
ATOM 1634 C CA . ASP A 1 206 ? 30.244 -8.686 -14.016 1.00 96.75 206 ASP A CA 1
ATOM 1635 C C . ASP A 1 206 ? 29.753 -8.705 -15.468 1.00 96.75 206 ASP A C 1
ATOM 1637 O O . ASP A 1 206 ? 30.546 -8.549 -16.399 1.00 96.75 206 ASP A O 1
ATOM 1641 N N . ASP A 1 207 ? 28.437 -8.814 -15.674 1.00 96.69 207 ASP A N 1
ATOM 1642 C CA . ASP A 1 207 ? 27.844 -8.810 -17.012 1.00 96.69 207 ASP A CA 1
ATOM 1643 C C . ASP A 1 207 ? 28.068 -7.476 -17.735 1.00 96.69 207 ASP A C 1
ATOM 1645 O O . ASP A 1 207 ? 28.477 -7.468 -18.898 1.00 96.69 207 ASP A O 1
ATOM 1649 N N . PHE A 1 208 ? 27.856 -6.338 -17.068 1.00 97.38 208 PHE A N 1
ATOM 1650 C CA . PHE A 1 208 ? 28.072 -5.026 -17.685 1.00 97.38 208 PHE A CA 1
ATOM 1651 C C . PHE A 1 208 ? 29.551 -4.725 -17.945 1.00 97.38 208 PHE A C 1
ATOM 1653 O O . PHE A 1 208 ? 29.882 -4.151 -18.984 1.00 97.38 208 PHE A O 1
ATOM 1660 N N . LYS A 1 209 ? 30.461 -5.149 -17.062 1.00 96.69 209 LYS A N 1
ATOM 1661 C CA . LYS A 1 209 ? 31.904 -5.080 -17.325 1.00 96.69 209 LYS A CA 1
ATOM 1662 C C . LYS A 1 209 ? 32.272 -5.938 -18.526 1.00 96.69 209 LYS A C 1
ATOM 1664 O O . LYS A 1 209 ? 32.969 -5.458 -19.416 1.00 96.69 209 LYS A O 1
ATOM 1669 N N . LYS A 1 210 ? 31.718 -7.151 -18.628 1.00 95.25 210 LYS A N 1
ATOM 1670 C CA . LYS A 1 210 ? 31.969 -8.028 -19.773 1.00 95.25 210 LYS A CA 1
ATOM 1671 C C . LYS A 1 210 ? 31.451 -7.446 -21.090 1.00 95.25 210 LYS A C 1
ATOM 1673 O O . LYS A 1 210 ? 32.108 -7.593 -22.118 1.00 95.25 210 LYS A O 1
ATOM 1678 N N . VAL A 1 211 ? 30.322 -6.731 -21.071 1.00 95.06 211 VAL A N 1
ATOM 1679 C CA . VAL A 1 211 ? 29.843 -5.948 -22.227 1.00 95.06 211 VAL A CA 1
ATOM 1680 C C . VAL A 1 211 ? 30.900 -4.947 -22.684 1.00 95.06 211 VAL A C 1
ATOM 1682 O O . VAL A 1 211 ? 31.155 -4.860 -23.881 1.00 95.06 211 VAL A O 1
ATOM 1685 N N . LEU A 1 212 ? 31.498 -4.197 -21.755 1.00 94.25 212 LEU A N 1
ATOM 1686 C CA . LEU A 1 212 ? 32.491 -3.167 -22.067 1.00 94.25 212 LEU A CA 1
ATOM 1687 C C . LEU A 1 212 ? 33.858 -3.747 -22.452 1.00 94.25 212 LEU A C 1
ATOM 1689 O O . LEU A 1 212 ? 34.561 -3.137 -23.247 1.00 94.25 212 LEU A O 1
ATOM 1693 N N . GLU A 1 213 ? 34.219 -4.936 -21.967 1.00 93.81 213 GLU A N 1
ATOM 1694 C CA . GLU A 1 213 ? 35.389 -5.673 -22.464 1.00 93.81 213 GLU A CA 1
ATOM 1695 C C . GLU A 1 213 ? 35.217 -6.091 -23.931 1.00 93.81 213 GLU A C 1
ATOM 1697 O O . GLU A 1 213 ? 36.139 -5.955 -24.731 1.00 93.81 213 GLU A O 1
ATOM 1702 N N . LEU A 1 214 ? 34.034 -6.606 -24.288 1.00 91.19 214 LEU A N 1
ATOM 1703 C CA . LEU A 1 214 ? 33.731 -7.084 -25.641 1.00 91.19 214 LEU A CA 1
ATOM 1704 C C . LEU A 1 214 ? 33.435 -5.941 -26.620 1.00 91.19 214 LEU A C 1
ATOM 1706 O O . LEU A 1 214 ? 33.722 -6.049 -27.809 1.00 91.19 214 LEU A O 1
ATOM 1710 N N . ASN A 1 215 ? 32.835 -4.857 -26.132 1.00 90.88 215 ASN A N 1
ATOM 1711 C CA . ASN A 1 215 ? 32.539 -3.658 -26.902 1.00 90.88 215 ASN A CA 1
ATOM 1712 C C . ASN A 1 215 ? 32.755 -2.402 -26.034 1.00 90.88 215 ASN A C 1
ATOM 1714 O O . ASN A 1 215 ? 31.796 -1.888 -25.442 1.00 90.88 215 ASN A O 1
ATOM 1718 N N . PRO A 1 216 ? 33.987 -1.857 -26.008 1.00 91.75 216 PRO A N 1
ATOM 1719 C CA . PRO A 1 216 ? 34.326 -0.673 -25.212 1.00 91.75 216 PRO A CA 1
ATOM 1720 C C . PRO A 1 216 ? 33.524 0.586 -25.567 1.00 91.75 216 PRO A C 1
ATOM 1722 O O . PRO A 1 216 ? 33.388 1.487 -24.740 1.00 91.75 216 PRO A O 1
ATOM 1725 N N . GLN A 1 217 ? 32.968 0.653 -26.782 1.00 92.56 217 GLN A N 1
ATOM 1726 C CA . GLN A 1 217 ? 32.177 1.792 -27.258 1.00 92.56 217 GLN A CA 1
ATOM 1727 C C . GLN A 1 217 ? 30.672 1.645 -26.996 1.00 92.56 217 GLN A C 1
ATOM 1729 O O . GLN A 1 217 ? 29.889 2.520 -27.374 1.00 92.56 217 GLN A O 1
ATOM 1734 N N . SER A 1 218 ? 30.243 0.565 -26.336 1.00 91.88 218 SER A N 1
ATOM 1735 C CA . SER A 1 218 ? 28.831 0.285 -26.074 1.00 91.88 218 SER A CA 1
ATOM 1736 C C . SER A 1 218 ? 28.194 1.333 -25.160 1.00 91.88 218 SER A C 1
ATOM 1738 O O . SER A 1 218 ? 28.315 1.271 -23.935 1.00 91.88 218 SER A O 1
ATOM 1740 N N . LEU A 1 219 ? 27.431 2.262 -25.750 1.00 93.19 219 LEU A N 1
ATOM 1741 C CA . LEU A 1 219 ? 26.647 3.257 -25.010 1.00 93.19 219 LEU A CA 1
ATOM 1742 C C . LEU A 1 219 ? 25.730 2.594 -23.968 1.00 93.19 219 LEU A C 1
ATOM 1744 O O . LEU A 1 219 ? 25.637 3.062 -22.835 1.00 93.19 219 LEU A O 1
ATOM 1748 N N . ARG A 1 220 ? 25.073 1.483 -24.332 1.00 93.00 220 ARG A N 1
ATOM 1749 C CA . ARG A 1 220 ? 24.179 0.746 -23.425 1.00 93.00 220 ARG A CA 1
ATOM 1750 C C . ARG A 1 220 ? 24.939 0.127 -22.251 1.00 93.00 220 ARG A C 1
ATOM 1752 O O . ARG A 1 220 ? 24.447 0.215 -21.132 1.00 93.00 220 ARG A O 1
ATOM 1759 N N . GLY A 1 221 ? 26.127 -0.435 -22.493 1.00 94.44 221 GLY A N 1
ATOM 1760 C CA . GLY A 1 221 ? 26.981 -0.992 -21.438 1.00 94.44 221 GLY A CA 1
ATOM 1761 C C . GLY A 1 221 ? 27.403 0.065 -20.420 1.00 94.44 221 GLY A C 1
ATOM 1762 O O . GLY A 1 221 ? 27.232 -0.136 -19.220 1.00 94.44 221 GLY A O 1
ATOM 1763 N N . HIS A 1 222 ? 27.853 1.229 -20.899 1.00 95.31 222 HIS A N 1
ATOM 1764 C CA . HIS A 1 222 ? 28.230 2.355 -20.039 1.00 95.31 222 HIS A CA 1
ATOM 1765 C C . HIS A 1 222 ? 27.048 2.891 -19.224 1.00 95.31 222 HIS A C 1
ATOM 1767 O O . HIS A 1 222 ? 27.168 3.059 -18.011 1.00 95.31 222 HIS A O 1
ATOM 1773 N N . LEU A 1 223 ? 25.889 3.111 -19.862 1.00 95.31 223 LEU A N 1
ATOM 1774 C CA . LEU A 1 223 ? 24.665 3.560 -19.180 1.00 95.31 223 LEU A CA 1
ATOM 1775 C C . LEU A 1 223 ? 24.224 2.572 -18.093 1.00 95.31 223 LEU A C 1
ATOM 1777 O O . LEU A 1 223 ? 23.892 2.971 -16.977 1.00 95.31 223 LEU A O 1
ATOM 1781 N N . ASN A 1 224 ? 24.233 1.276 -18.405 1.00 96.12 224 ASN A N 1
ATOM 1782 C CA . ASN A 1 224 ? 23.808 0.235 -17.479 1.00 96.12 224 ASN A CA 1
ATOM 1783 C C . ASN A 1 224 ? 24.765 0.090 -16.287 1.00 96.12 224 ASN A C 1
ATOM 1785 O O . ASN A 1 224 ? 24.303 0.021 -15.145 1.00 96.12 224 ASN A O 1
ATOM 1789 N N . LEU A 1 225 ? 26.080 0.126 -16.525 1.00 96.25 225 LEU A N 1
ATOM 1790 C CA . LEU A 1 225 ? 27.081 0.082 -15.459 1.00 96.25 225 LEU A CA 1
ATOM 1791 C C . LEU A 1 225 ? 26.995 1.317 -14.550 1.00 96.25 225 LEU A C 1
ATOM 1793 O O . LEU A 1 225 ? 26.961 1.189 -13.326 1.00 96.25 225 LEU A O 1
ATOM 1797 N N . ALA A 1 226 ? 26.863 2.512 -15.131 1.00 95.50 226 ALA A N 1
ATOM 1798 C CA . ALA A 1 226 ? 26.674 3.744 -14.370 1.00 95.50 226 ALA A CA 1
ATOM 1799 C C . ALA A 1 226 ? 25.388 3.716 -13.525 1.00 95.50 226 ALA A C 1
ATOM 1801 O O . ALA A 1 226 ? 25.393 4.067 -12.341 1.00 95.50 226 ALA A O 1
ATOM 1802 N N . LYS A 1 227 ? 24.276 3.243 -14.103 1.00 94.75 227 LYS A N 1
ATOM 1803 C CA . LYS A 1 227 ? 23.003 3.073 -13.390 1.00 94.75 227 LYS A CA 1
ATOM 1804 C C . LYS A 1 227 ? 23.135 2.098 -12.217 1.00 94.75 227 LYS A C 1
ATOM 1806 O O . LYS A 1 227 ? 22.606 2.391 -11.143 1.00 94.75 227 LYS A O 1
ATOM 1811 N N . LEU A 1 228 ? 23.859 0.992 -12.399 1.00 95.56 228 LEU A N 1
ATOM 1812 C CA . LEU A 1 228 ? 24.140 0.028 -11.337 1.00 95.56 228 LEU A CA 1
ATOM 1813 C C . LEU A 1 228 ? 24.976 0.655 -10.212 1.00 95.56 228 LEU A C 1
ATOM 1815 O O . LEU A 1 228 ? 24.614 0.549 -9.041 1.00 95.56 228 LEU A O 1
ATOM 1819 N N . TYR A 1 229 ? 26.044 1.387 -10.534 1.00 96.50 229 TYR A N 1
ATOM 1820 C CA . TYR A 1 229 ? 26.828 2.099 -9.517 1.00 96.50 229 TYR A CA 1
ATOM 1821 C C . TYR A 1 229 ? 25.997 3.134 -8.758 1.00 96.50 229 TYR A C 1
ATOM 1823 O O . TYR A 1 229 ? 26.074 3.233 -7.532 1.00 96.50 229 TYR A O 1
ATOM 1831 N N . ARG A 1 230 ? 25.086 3.828 -9.442 1.00 92.00 230 ARG A N 1
ATOM 1832 C CA . ARG A 1 230 ? 24.106 4.702 -8.788 1.00 92.00 230 ARG A CA 1
ATOM 1833 C C . ARG A 1 230 ? 23.147 3.975 -7.853 1.00 92.00 230 ARG A C 1
ATOM 1835 O O . ARG A 1 230 ? 22.814 4.560 -6.821 1.00 92.00 230 ARG A O 1
ATOM 1842 N N . SER A 1 231 ? 22.673 2.770 -8.181 1.00 90.56 231 SER A N 1
ATOM 1843 C CA . SER A 1 231 ? 21.825 1.989 -7.265 1.00 90.56 231 SER A CA 1
ATOM 1844 C C . SER A 1 231 ? 22.610 1.464 -6.061 1.00 90.56 231 SER A C 1
ATOM 1846 O O . SER A 1 231 ? 22.064 1.431 -4.963 1.00 90.56 231 SER A O 1
ATOM 1848 N N . LYS A 1 232 ? 23.909 1.173 -6.236 1.00 92.38 232 LYS A N 1
ATOM 1849 C CA . LYS A 1 232 ? 24.861 0.832 -5.157 1.00 92.38 232 LYS A CA 1
ATOM 1850 C C . LYS A 1 232 ? 25.251 2.026 -4.274 1.00 92.38 232 LYS A C 1
ATOM 1852 O O . LYS A 1 232 ? 25.974 1.858 -3.300 1.00 92.38 232 LYS A O 1
ATOM 1857 N N . LYS A 1 233 ? 24.779 3.238 -4.603 1.00 93.12 233 LYS A N 1
ATOM 1858 C CA . LYS A 1 233 ? 25.202 4.521 -4.005 1.00 93.12 233 LYS A CA 1
ATOM 1859 C C . LYS A 1 233 ? 26.691 4.851 -4.215 1.00 93.12 233 LYS A C 1
ATOM 1861 O O . LYS A 1 233 ? 27.229 5.737 -3.561 1.00 93.12 233 LYS A O 1
ATOM 1866 N N . TRP A 1 234 ? 27.352 4.194 -5.168 1.00 96.00 234 TRP A N 1
ATOM 1867 C CA . TRP A 1 234 ? 28.736 4.461 -5.571 1.00 96.00 234 TRP A CA 1
ATOM 1868 C C . TRP A 1 234 ? 28.762 5.564 -6.632 1.00 96.00 234 TRP A C 1
ATOM 1870 O O . TRP A 1 234 ? 28.957 5.334 -7.826 1.00 96.00 234 TRP A O 1
ATOM 1880 N N . HIS A 1 235 ? 28.456 6.787 -6.206 1.00 95.75 235 HIS A N 1
ATOM 1881 C CA . HIS A 1 235 ? 28.239 7.899 -7.130 1.00 95.75 235 HIS A CA 1
ATOM 1882 C C . HIS A 1 235 ? 29.520 8.349 -7.853 1.00 95.75 235 HIS A C 1
ATOM 1884 O O . HIS A 1 235 ? 29.435 8.734 -9.016 1.00 95.75 235 HIS A O 1
ATOM 1890 N N . GLU A 1 236 ? 30.699 8.220 -7.239 1.00 97.31 236 GLU A N 1
ATOM 1891 C CA . GLU A 1 236 ? 31.972 8.520 -7.912 1.00 97.31 236 GLU A CA 1
ATOM 1892 C C . GLU A 1 236 ? 32.298 7.530 -9.038 1.00 97.31 236 GLU A C 1
ATOM 1894 O O . GLU A 1 236 ? 32.652 7.946 -10.141 1.00 97.31 236 GLU A O 1
ATOM 1899 N N . ASP A 1 237 ? 32.104 6.226 -8.831 1.00 96.50 237 ASP A N 1
ATOM 1900 C CA . ASP A 1 237 ? 32.304 5.231 -9.893 1.00 96.50 237 ASP A CA 1
ATOM 1901 C C . ASP A 1 237 ? 31.313 5.405 -11.042 1.00 96.50 237 ASP A C 1
ATOM 1903 O O . ASP A 1 237 ? 31.693 5.316 -12.213 1.00 96.50 237 ASP A O 1
ATOM 1907 N N . SER A 1 238 ? 30.062 5.757 -10.726 1.00 97.25 238 SER A N 1
ATOM 1908 C CA . SER A 1 238 ? 29.091 6.184 -11.736 1.00 97.25 238 SER A CA 1
ATOM 1909 C C . SER A 1 238 ? 29.602 7.398 -12.515 1.00 97.25 238 SER A C 1
ATOM 1911 O O . SER A 1 238 ? 29.588 7.376 -13.743 1.00 97.25 238 SER A O 1
ATOM 1913 N N . ARG A 1 239 ? 30.098 8.440 -11.832 1.00 97.69 239 ARG A N 1
ATOM 1914 C CA . ARG A 1 239 ? 30.610 9.663 -12.471 1.00 97.69 239 ARG A CA 1
ATOM 1915 C C . ARG A 1 239 ? 31.762 9.351 -13.422 1.00 97.69 239 ARG A C 1
ATOM 1917 O O . ARG A 1 239 ? 31.730 9.804 -14.561 1.00 97.69 239 ARG A O 1
ATOM 1924 N N . ARG A 1 240 ? 32.743 8.546 -12.995 1.00 96.62 240 ARG A N 1
ATOM 1925 C CA . ARG A 1 240 ? 33.877 8.132 -13.845 1.00 96.62 240 ARG A CA 1
ATOM 1926 C C . ARG A 1 240 ? 33.423 7.324 -15.060 1.00 96.62 240 ARG A C 1
ATOM 1928 O O . ARG A 1 240 ? 33.897 7.575 -16.163 1.00 96.62 240 ARG A O 1
ATOM 1935 N N . THR A 1 241 ? 32.482 6.398 -14.866 1.00 96.12 241 THR A N 1
ATOM 1936 C CA . THR A 1 241 ? 31.920 5.578 -15.953 1.00 96.12 241 THR A CA 1
ATOM 1937 C C . THR A 1 241 ? 31.211 6.455 -16.987 1.00 96.12 241 THR A C 1
ATOM 1939 O O . THR A 1 241 ? 31.447 6.326 -18.185 1.00 96.12 241 THR A O 1
ATOM 1942 N N . ILE A 1 242 ? 30.386 7.404 -16.532 1.00 97.25 242 ILE A N 1
ATOM 1943 C CA . ILE A 1 242 ? 29.672 8.334 -17.415 1.00 97.25 242 ILE A CA 1
ATOM 1944 C C . ILE A 1 242 ? 30.644 9.292 -18.109 1.00 97.25 242 ILE A C 1
ATOM 1946 O O . ILE A 1 242 ? 30.467 9.572 -19.290 1.00 97.25 242 ILE A O 1
ATOM 1950 N N . GLN A 1 243 ? 31.678 9.770 -17.411 1.00 97.00 243 GLN A N 1
ATOM 1951 C CA . GLN A 1 243 ? 32.702 10.643 -17.984 1.00 97.00 243 GLN A CA 1
ATOM 1952 C C . GLN A 1 243 ? 33.417 9.967 -19.161 1.00 97.00 243 GLN A C 1
ATOM 1954 O O . GLN A 1 243 ? 33.476 10.548 -20.240 1.00 97.00 243 GLN A O 1
ATOM 1959 N N . ALA A 1 244 ? 33.876 8.724 -18.985 1.00 94.00 244 ALA A N 1
ATOM 1960 C CA . ALA A 1 244 ? 34.496 7.951 -20.063 1.00 94.00 244 ALA A CA 1
ATOM 1961 C C . ALA A 1 244 ? 33.527 7.729 -21.240 1.00 94.00 244 ALA A C 1
ATOM 1963 O O . ALA A 1 244 ? 33.901 7.825 -22.406 1.00 94.00 244 ALA A O 1
ATOM 1964 N N . ALA A 1 245 ? 32.247 7.488 -20.950 1.00 95.94 245 ALA A N 1
ATOM 1965 C CA . ALA A 1 245 ? 31.229 7.340 -21.982 1.00 95.94 245 ALA A CA 1
ATOM 1966 C C . ALA A 1 245 ? 30.943 8.653 -22.737 1.00 95.94 245 ALA A C 1
ATOM 1968 O O . ALA A 1 245 ? 30.679 8.618 -23.938 1.00 95.94 245 ALA A O 1
ATOM 1969 N N . LEU A 1 246 ? 31.005 9.806 -22.062 1.00 96.81 246 LEU A N 1
ATOM 1970 C CA . LEU A 1 246 ? 30.830 11.133 -22.662 1.00 96.81 246 LEU A CA 1
ATOM 1971 C C . LEU A 1 246 ? 32.009 11.544 -23.552 1.00 96.81 246 LEU A C 1
ATOM 1973 O O . LEU A 1 246 ? 31.809 12.337 -24.465 1.00 96.81 246 LEU A O 1
ATOM 1977 N N . GLU A 1 247 ? 33.210 11.003 -23.340 1.00 95.88 247 GLU A N 1
ATOM 1978 C CA . GLU A 1 247 ? 34.332 11.195 -24.273 1.00 95.88 247 GLU A CA 1
ATOM 1979 C C . GLU A 1 247 ? 34.047 10.549 -25.636 1.00 95.88 247 GLU A C 1
ATOM 1981 O O . GLU A 1 247 ? 34.412 11.095 -26.676 1.00 95.88 247 GLU A O 1
ATOM 1986 N N . LEU A 1 248 ? 33.341 9.414 -25.636 1.00 94.81 248 LEU A N 1
ATOM 1987 C CA . LEU A 1 248 ? 32.936 8.695 -26.846 1.00 94.81 248 LEU A CA 1
ATOM 1988 C C . LEU A 1 248 ? 31.649 9.262 -27.460 1.00 94.81 248 LEU A C 1
ATOM 1990 O O . LEU A 1 248 ? 31.507 9.323 -28.679 1.00 94.81 248 LEU A O 1
ATOM 1994 N N . TRP A 1 249 ? 30.705 9.675 -26.611 1.00 95.81 249 TRP A N 1
ATOM 1995 C CA . TRP A 1 249 ? 29.360 10.106 -26.998 1.00 95.81 249 TRP A CA 1
ATOM 1996 C C . TRP A 1 249 ? 29.016 11.476 -26.383 1.00 95.81 249 TRP A C 1
ATOM 1998 O O . TRP A 1 249 ? 28.099 11.569 -25.557 1.00 95.81 249 TRP A O 1
ATOM 2008 N N . PRO A 1 250 ? 29.716 12.556 -26.780 1.00 94.19 250 PRO A N 1
ATOM 2009 C CA . PRO A 1 250 ? 29.659 13.852 -26.095 1.00 94.19 250 PRO A CA 1
ATOM 2010 C C . PRO A 1 250 ? 28.276 14.505 -26.096 1.00 94.19 250 PRO A C 1
ATOM 2012 O O . PRO A 1 250 ? 27.951 15.244 -25.166 1.00 94.19 250 PRO A O 1
ATOM 2015 N N . ASP A 1 251 ? 27.452 14.213 -27.102 1.00 93.94 251 ASP A N 1
ATOM 2016 C CA . ASP A 1 251 ? 26.114 14.791 -27.260 1.00 93.94 251 ASP A CA 1
ATOM 2017 C C . ASP A 1 251 ? 24.985 13.808 -26.907 1.00 93.94 251 ASP A C 1
ATOM 2019 O O . ASP A 1 251 ? 23.808 14.068 -27.166 1.00 93.94 251 ASP A O 1
ATOM 2023 N N . SER A 1 252 ? 25.317 12.677 -26.271 1.00 93.62 252 SER A N 1
ATOM 2024 C CA . SER A 1 252 ? 24.317 11.739 -25.759 1.00 93.62 252 SER A CA 1
ATOM 2025 C C . SER A 1 252 ? 23.542 12.362 -24.601 1.00 93.62 252 SER A C 1
ATOM 2027 O O . SER A 1 252 ? 24.024 12.464 -23.472 1.00 93.62 252 SER A O 1
ATOM 2029 N N . THR A 1 253 ? 22.294 12.747 -24.859 1.00 91.56 253 THR A N 1
ATOM 2030 C CA . THR A 1 253 ? 21.422 13.360 -23.848 1.00 91.56 253 THR A CA 1
ATOM 2031 C C . THR A 1 253 ? 21.146 12.447 -22.658 1.00 91.56 253 THR A C 1
ATOM 2033 O O . THR A 1 253 ? 21.009 12.945 -21.544 1.00 91.56 253 THR A O 1
ATOM 2036 N N . LEU A 1 254 ? 21.134 11.124 -22.860 1.00 90.50 254 LEU A N 1
ATOM 2037 C CA . LEU A 1 254 ? 21.010 10.144 -21.778 1.00 90.50 254 LEU A CA 1
ATOM 2038 C C . LEU A 1 254 ? 22.214 10.198 -20.829 1.00 90.50 254 LEU A C 1
ATOM 2040 O O . LEU A 1 254 ? 22.028 10.272 -19.617 1.00 90.50 254 LEU A O 1
ATOM 2044 N N . LEU A 1 255 ? 23.438 10.234 -21.370 1.00 94.38 255 LEU A N 1
ATOM 2045 C CA . LEU A 1 255 ? 24.654 10.329 -20.557 1.00 94.38 255 LEU A CA 1
ATOM 2046 C C . LEU A 1 255 ? 24.767 11.681 -19.857 1.00 94.38 255 LEU A C 1
ATOM 2048 O O . LEU A 1 255 ? 25.144 11.732 -18.692 1.00 94.38 255 LEU A O 1
ATOM 2052 N N . LEU A 1 256 ? 24.405 12.775 -20.532 1.00 94.50 256 LEU A N 1
ATOM 2053 C CA . LEU A 1 256 ? 24.400 14.105 -19.919 1.00 94.50 256 LEU A CA 1
ATOM 2054 C C . LEU A 1 256 ? 23.415 14.175 -18.740 1.00 94.50 256 LEU A C 1
ATOM 2056 O O . LEU A 1 256 ? 23.746 14.742 -17.702 1.00 94.50 256 LEU A O 1
ATOM 2060 N N . LEU A 1 257 ? 22.232 13.562 -18.864 1.00 91.19 257 LEU A N 1
ATOM 2061 C CA . LEU A 1 257 ? 21.255 13.471 -17.773 1.00 91.19 257 LEU A CA 1
ATOM 2062 C C . LEU A 1 257 ? 21.735 12.589 -16.620 1.00 91.19 257 LEU A C 1
ATOM 2064 O O . LEU A 1 257 ? 21.568 12.954 -15.453 1.00 91.19 257 LEU A O 1
ATOM 2068 N N . ASP A 1 258 ? 22.336 11.442 -16.929 1.00 92.00 258 ASP A N 1
ATOM 2069 C CA . ASP A 1 258 ? 22.896 10.560 -15.911 1.00 92.00 258 ASP A CA 1
ATOM 2070 C C . ASP A 1 258 ? 24.078 11.222 -15.192 1.00 92.00 258 ASP A C 1
ATOM 2072 O O . ASP A 1 258 ? 24.183 11.095 -13.969 1.00 92.00 258 ASP A O 1
ATOM 2076 N N . MET A 1 259 ? 24.917 11.986 -15.902 1.00 95.81 259 MET A N 1
ATOM 2077 C CA . MET A 1 259 ? 26.002 12.778 -15.316 1.00 95.81 259 MET A CA 1
ATOM 2078 C C . MET A 1 259 ? 25.442 13.834 -14.370 1.00 95.81 259 MET A C 1
ATOM 2080 O O . MET A 1 259 ? 25.833 13.887 -13.207 1.00 95.81 259 MET A O 1
ATOM 2084 N N . ALA A 1 260 ? 24.467 14.617 -14.837 1.00 93.19 260 ALA A N 1
ATOM 2085 C CA . ALA A 1 260 ? 23.826 15.655 -14.042 1.00 93.19 260 ALA A CA 1
ATOM 2086 C C . ALA A 1 260 ? 23.191 15.086 -12.761 1.00 93.19 260 ALA A C 1
ATOM 2088 O O . ALA A 1 260 ? 23.437 15.578 -11.663 1.00 93.19 260 ALA A O 1
ATOM 2089 N N . THR A 1 261 ? 22.452 13.980 -12.883 1.00 90.62 261 THR A N 1
ATOM 2090 C CA . THR A 1 261 ? 21.836 13.283 -11.742 1.00 90.62 261 THR A CA 1
ATOM 2091 C C . THR A 1 261 ? 22.886 12.715 -10.780 1.00 90.62 261 THR A C 1
ATOM 2093 O O . THR A 1 261 ? 22.673 12.676 -9.569 1.00 90.62 261 THR A O 1
ATOM 2096 N N . THR A 1 262 ? 24.023 12.242 -11.298 1.00 94.25 262 THR A N 1
ATOM 2097 C CA . THR A 1 262 ? 25.120 11.711 -10.474 1.00 94.25 262 THR A CA 1
ATOM 2098 C C . THR A 1 262 ? 25.814 12.823 -9.692 1.00 94.25 262 THR A C 1
ATOM 2100 O O . THR A 1 262 ? 26.013 12.679 -8.489 1.00 94.25 262 THR A O 1
ATOM 2103 N N . LEU A 1 263 ? 26.127 13.942 -10.350 1.00 94.44 263 LEU A N 1
ATOM 2104 C CA . LEU A 1 263 ? 26.732 15.123 -9.731 1.00 94.44 263 LEU A CA 1
ATOM 2105 C C . LEU A 1 263 ? 25.827 15.724 -8.657 1.00 94.44 263 LEU A C 1
ATOM 2107 O O . LEU A 1 263 ? 26.295 16.052 -7.572 1.00 94.44 263 LEU A O 1
ATOM 2111 N N . GLU A 1 264 ? 24.520 15.773 -8.911 1.00 90.50 264 GLU A N 1
ATOM 2112 C CA . GLU A 1 264 ? 23.541 16.208 -7.918 1.00 90.50 264 GLU A CA 1
ATOM 2113 C C . GLU A 1 264 ? 23.585 15.34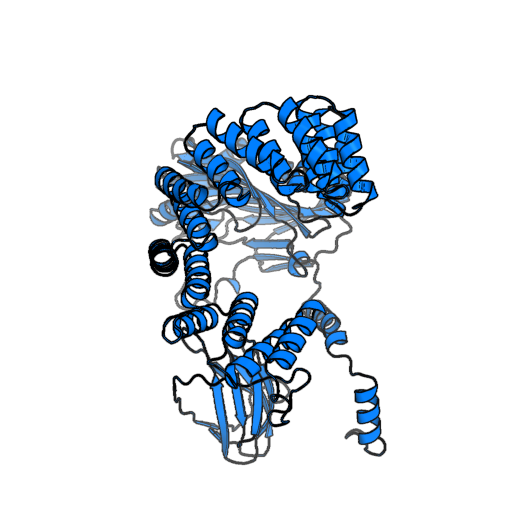0 -6.650 1.00 90.50 264 GLU A C 1
ATOM 2115 O O . GLU A 1 264 ? 23.610 15.869 -5.541 1.00 90.50 264 GLU A O 1
ATOM 2120 N N . ARG A 1 265 ? 23.650 14.008 -6.792 1.00 90.81 265 ARG A N 1
ATOM 2121 C CA . ARG A 1 265 ? 23.755 13.089 -5.643 1.00 90.81 265 ARG A CA 1
ATOM 2122 C C . ARG A 1 265 ? 25.079 13.203 -4.888 1.00 90.81 265 ARG A C 1
ATOM 2124 O O . ARG A 1 265 ? 25.116 12.876 -3.706 1.00 90.81 265 ARG A O 1
ATOM 2131 N N . LEU A 1 266 ? 26.139 13.653 -5.556 1.00 93.31 266 LEU A N 1
ATOM 2132 C CA . LEU A 1 266 ? 27.433 13.969 -4.943 1.00 93.31 266 LEU A CA 1
ATOM 2133 C C . LEU A 1 266 ? 27.453 15.354 -4.271 1.00 93.31 266 LEU A C 1
ATOM 2135 O O . LEU A 1 266 ? 28.402 15.668 -3.562 1.00 93.31 266 LEU A O 1
ATOM 2139 N N . GLY A 1 267 ? 26.419 16.177 -4.473 1.00 91.56 267 GLY A N 1
ATOM 2140 C CA . GLY A 1 267 ? 26.345 17.544 -3.953 1.00 91.56 267 GLY A CA 1
ATOM 2141 C C . GLY A 1 267 ? 26.986 18.605 -4.855 1.00 91.56 267 GLY A C 1
ATOM 2142 O O . GLY A 1 267 ? 26.991 19.779 -4.493 1.00 91.56 267 GLY A O 1
ATOM 2143 N N . TYR A 1 268 ? 27.471 18.240 -6.045 1.00 93.88 268 TYR A N 1
ATOM 2144 C CA . TYR A 1 268 ? 28.012 19.171 -7.043 1.00 93.88 268 TYR A CA 1
ATOM 2145 C C . TYR A 1 268 ? 26.875 19.822 -7.848 1.00 93.88 268 TYR A C 1
ATOM 2147 O O . TYR A 1 268 ? 26.675 19.549 -9.034 1.00 93.88 268 TYR A O 1
ATOM 2155 N N . ILE A 1 269 ? 26.076 20.651 -7.170 1.00 88.75 269 ILE A N 1
ATOM 2156 C CA . ILE A 1 269 ? 24.822 21.202 -7.708 1.00 88.75 269 ILE A CA 1
ATOM 2157 C C . ILE A 1 269 ? 25.057 22.100 -8.929 1.00 88.75 269 ILE A C 1
ATOM 2159 O O . ILE A 1 269 ? 24.342 21.972 -9.921 1.00 88.75 269 ILE A O 1
ATOM 2163 N N . ASP A 1 270 ? 26.056 22.984 -8.896 1.00 88.69 270 ASP A N 1
ATOM 2164 C CA . ASP A 1 270 ? 26.302 23.905 -10.014 1.00 88.69 270 ASP A CA 1
ATOM 2165 C C . ASP A 1 270 ? 26.777 23.165 -11.274 1.00 88.69 270 ASP A C 1
ATOM 2167 O O . ASP A 1 270 ? 26.263 23.418 -12.368 1.00 88.69 270 ASP A O 1
ATOM 2171 N N . ASP A 1 271 ? 27.658 22.172 -11.116 1.00 93.12 271 ASP A N 1
ATOM 2172 C CA . ASP A 1 271 ? 28.117 21.330 -12.224 1.00 93.12 271 ASP A CA 1
ATOM 2173 C C . ASP A 1 271 ? 26.967 20.511 -12.818 1.00 93.12 271 ASP A C 1
ATOM 2175 O O . ASP A 1 271 ? 26.816 20.441 -14.041 1.00 93.12 271 ASP A O 1
ATOM 2179 N N . ALA A 1 272 ? 26.096 19.942 -11.975 1.00 92.88 272 ALA A N 1
ATOM 2180 C CA . ALA A 1 272 ? 24.895 19.245 -12.432 1.00 92.88 272 ALA A CA 1
ATOM 2181 C C . ALA A 1 272 ? 24.023 20.145 -13.326 1.00 92.88 272 ALA A C 1
ATOM 2183 O O . ALA A 1 272 ? 23.555 19.711 -14.384 1.00 92.88 272 ALA A O 1
ATOM 2184 N N . GLY A 1 273 ? 23.874 21.420 -12.953 1.00 89.81 273 GLY A N 1
ATOM 2185 C CA . GLY A 1 273 ? 23.151 22.420 -13.736 1.00 89.81 273 GLY A CA 1
ATOM 2186 C C . GLY A 1 273 ? 23.730 22.636 -15.138 1.00 89.81 273 GLY A C 1
ATOM 2187 O O . GLY A 1 273 ? 22.970 22.806 -16.095 1.00 89.81 273 GLY A O 1
ATOM 2188 N N . ILE A 1 274 ? 25.056 22.581 -15.307 1.00 92.19 274 ILE A N 1
ATOM 2189 C CA . ILE A 1 274 ? 25.710 22.698 -16.623 1.00 92.19 274 ILE A CA 1
ATOM 2190 C C . ILE A 1 274 ? 25.284 21.539 -17.533 1.00 92.19 274 ILE A C 1
ATOM 2192 O O . ILE A 1 274 ? 24.867 21.766 -18.675 1.00 92.19 274 ILE A O 1
ATOM 2196 N N . TYR A 1 275 ? 25.328 20.304 -17.026 1.00 94.38 275 TYR A N 1
ATOM 2197 C CA . TYR A 1 275 ? 24.964 19.109 -17.791 1.00 94.38 275 TYR A CA 1
ATOM 2198 C C . TYR A 1 275 ? 23.462 19.044 -18.101 1.00 94.38 275 TYR A C 1
ATOM 2200 O O . TYR A 1 275 ? 23.096 18.760 -19.245 1.00 94.38 275 TYR A O 1
ATOM 2208 N N . PHE A 1 276 ? 22.593 19.395 -17.145 1.00 91.12 276 PHE A N 1
ATOM 2209 C CA . PHE A 1 276 ? 21.148 19.520 -17.379 1.00 91.12 276 PHE A CA 1
ATOM 2210 C C . PHE A 1 276 ? 20.836 20.538 -18.484 1.00 91.12 276 PHE A C 1
ATOM 2212 O O . PHE A 1 276 ? 20.091 20.240 -19.423 1.00 91.12 276 PHE A O 1
ATOM 2219 N N . ASN A 1 277 ? 21.456 21.720 -18.427 1.00 87.25 277 ASN A N 1
ATOM 2220 C CA . ASN A 1 277 ? 21.269 22.761 -19.435 1.00 87.25 277 ASN A CA 1
ATOM 2221 C C . ASN A 1 277 ? 21.796 22.344 -20.812 1.00 87.25 277 ASN A C 1
ATOM 2223 O O . ASN A 1 277 ? 21.150 22.628 -21.824 1.00 87.25 277 ASN A O 1
ATOM 2227 N N . ARG A 1 278 ? 22.943 21.655 -20.875 1.00 93.06 278 ARG A N 1
ATOM 2228 C CA . ARG A 1 278 ? 23.482 21.130 -22.136 1.00 93.06 278 ARG A CA 1
ATOM 2229 C C . ARG A 1 278 ? 22.540 20.095 -22.749 1.00 93.06 278 ARG A C 1
ATOM 2231 O O . ARG A 1 278 ? 22.195 20.228 -23.922 1.00 93.06 278 ARG A O 1
ATOM 2238 N N . ALA A 1 279 ? 22.069 19.128 -21.962 1.00 92.19 279 ALA A N 1
ATOM 2239 C CA . ALA A 1 279 ? 21.124 18.112 -22.424 1.00 92.19 279 ALA A CA 1
ATOM 2240 C C . ALA A 1 279 ? 19.840 18.757 -22.985 1.00 92.19 279 ALA A C 1
ATOM 2242 O O . ALA A 1 279 ? 19.353 18.370 -24.048 1.00 92.19 279 ALA A O 1
ATOM 2243 N N . ALA A 1 280 ? 19.343 19.806 -22.322 1.00 87.62 280 ALA A N 1
ATOM 2244 C CA . ALA A 1 280 ? 18.140 20.521 -22.739 1.00 87.62 280 ALA A CA 1
ATOM 2245 C C . ALA A 1 280 ? 18.311 21.380 -23.994 1.00 87.62 280 ALA A C 1
ATOM 2247 O O . ALA A 1 280 ? 17.341 21.589 -24.722 1.00 87.62 280 ALA A O 1
ATOM 2248 N N . ARG A 1 281 ? 19.527 21.868 -24.266 1.00 87.94 281 ARG A N 1
ATOM 2249 C CA . ARG A 1 281 ? 19.854 22.550 -25.528 1.00 87.94 281 ARG A CA 1
ATOM 2250 C C . ARG A 1 281 ? 19.962 21.574 -26.695 1.00 87.94 281 ARG A C 1
ATOM 2252 O O . ARG A 1 281 ? 19.523 21.917 -27.784 1.00 87.94 281 ARG A O 1
ATOM 2259 N N . LEU A 1 282 ? 20.531 20.389 -26.466 1.00 90.38 282 LEU A N 1
ATOM 2260 C CA . LEU A 1 282 ? 20.728 19.378 -27.510 1.00 90.38 282 LEU A CA 1
ATOM 2261 C C . LEU A 1 282 ? 19.421 18.720 -27.947 1.00 90.38 282 LEU A C 1
ATOM 2263 O O . LEU A 1 282 ? 19.254 18.420 -29.125 1.00 90.38 282 LEU A O 1
ATOM 2267 N N . PHE A 1 283 ? 18.477 18.520 -27.023 1.00 87.56 283 PHE A N 1
ATOM 2268 C CA . PHE A 1 283 ? 17.184 17.937 -27.366 1.00 87.56 283 PHE A CA 1
ATOM 2269 C C . PHE A 1 283 ? 16.016 18.755 -26.804 1.00 87.56 283 PHE A C 1
ATOM 2271 O O . PHE A 1 283 ? 15.324 18.328 -25.873 1.00 87.56 283 PHE A O 1
ATOM 2278 N N . PRO A 1 284 ? 15.766 19.946 -27.384 1.00 82.75 284 PRO A N 1
ATOM 2279 C CA . PRO A 1 284 ? 14.783 20.888 -26.870 1.00 82.75 284 PRO A CA 1
ATOM 2280 C C . PRO A 1 284 ? 13.342 20.395 -27.023 1.00 82.75 284 PRO A C 1
ATOM 2282 O O . PRO A 1 284 ? 12.471 20.971 -26.394 1.00 82.75 284 PRO A O 1
ATOM 2285 N N . GLY A 1 285 ? 13.071 19.354 -27.818 1.00 85.19 285 GLY A N 1
ATOM 2286 C CA . GLY A 1 285 ? 11.728 18.789 -27.998 1.00 85.19 285 GLY A CA 1
ATOM 2287 C C . GLY A 1 285 ? 11.320 17.725 -26.976 1.00 85.19 285 GLY A C 1
ATOM 2288 O O . GLY A 1 285 ? 10.197 17.233 -27.023 1.00 85.19 285 GLY A O 1
ATOM 2289 N N . ASN A 1 286 ? 12.211 17.330 -26.064 1.00 85.31 286 ASN A N 1
ATOM 2290 C CA . ASN A 1 286 ? 11.936 16.243 -25.129 1.00 85.31 286 ASN A CA 1
ATOM 2291 C C . ASN A 1 286 ? 11.335 16.759 -23.824 1.00 85.31 286 ASN A C 1
ATOM 2293 O O . ASN A 1 286 ? 12.037 17.286 -22.957 1.00 85.31 286 ASN A O 1
ATOM 2297 N N . SER A 1 287 ? 10.027 16.554 -23.668 1.00 86.88 287 SER A N 1
ATOM 2298 C CA . SER A 1 287 ? 9.295 16.951 -22.464 1.00 86.88 287 SER A CA 1
ATOM 2299 C C . SER A 1 287 ? 9.802 16.245 -21.203 1.00 86.88 287 SER A C 1
ATOM 2301 O O . SER A 1 287 ? 9.845 16.860 -20.143 1.00 86.88 287 SER A O 1
ATOM 2303 N N . SER A 1 288 ? 10.222 14.979 -21.294 1.00 85.00 288 SER A N 1
ATOM 2304 C CA . SER A 1 288 ? 10.740 14.215 -20.146 1.00 85.00 288 SER A CA 1
ATOM 2305 C C . SER A 1 288 ? 12.065 14.781 -19.644 1.00 85.00 288 SER A C 1
ATOM 2307 O O . SER A 1 288 ? 12.286 14.888 -18.440 1.00 85.00 288 SER A O 1
ATOM 2309 N N . LEU A 1 289 ? 12.927 15.206 -20.567 1.00 87.12 289 LEU A N 1
ATOM 2310 C CA . LEU A 1 289 ? 14.179 15.876 -20.248 1.00 87.12 289 LEU A CA 1
ATOM 2311 C C . LEU A 1 289 ? 13.911 17.218 -19.561 1.00 87.12 289 LEU A C 1
ATOM 2313 O O . LEU A 1 289 ? 14.492 17.505 -18.518 1.00 87.12 289 LEU A O 1
ATOM 2317 N N 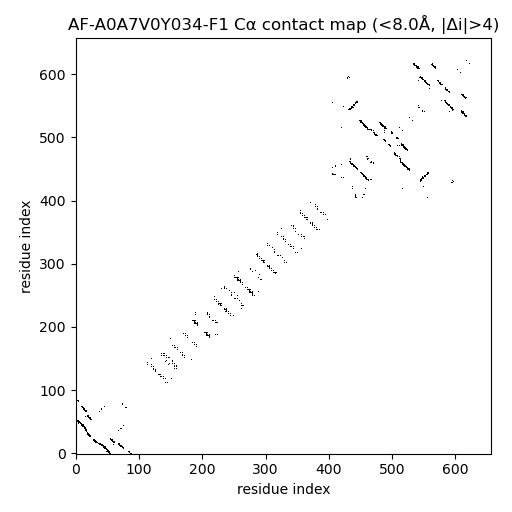. GLN A 1 290 ? 12.994 18.019 -20.105 1.00 89.94 290 GLN A N 1
ATOM 2318 C CA . GLN A 1 290 ? 12.615 19.306 -19.516 1.00 89.94 290 GLN A CA 1
ATOM 2319 C C . GLN A 1 290 ? 11.997 19.146 -18.124 1.00 89.94 290 GLN A C 1
ATOM 2321 O O . GLN A 1 290 ? 12.316 19.931 -17.238 1.00 89.94 290 GLN A O 1
ATOM 2326 N N . MET A 1 291 ? 11.199 18.098 -17.903 1.00 90.31 291 MET A N 1
ATOM 2327 C CA . MET A 1 291 ? 10.700 17.727 -16.574 1.00 90.31 291 MET A CA 1
ATOM 2328 C C . MET A 1 291 ? 11.832 17.355 -15.609 1.00 90.31 291 MET A C 1
ATOM 2330 O O . MET A 1 291 ? 11.787 17.740 -14.442 1.00 90.31 291 MET A O 1
ATOM 2334 N N . GLY A 1 292 ? 12.876 16.675 -16.093 1.00 87.12 292 GLY A N 1
ATOM 2335 C CA . GLY A 1 292 ? 14.089 16.409 -15.316 1.00 87.12 292 GLY A CA 1
ATOM 2336 C C . GLY A 1 292 ? 14.786 17.693 -14.855 1.00 87.12 292 GLY A C 1
ATOM 2337 O O . GLY A 1 292 ? 15.126 17.811 -13.678 1.00 87.12 292 GLY A O 1
ATOM 2338 N N . VAL A 1 293 ? 14.922 18.684 -15.747 1.00 90.06 293 VAL A N 1
ATOM 2339 C CA . VAL A 1 293 ? 15.482 20.004 -15.399 1.00 90.06 293 VAL A CA 1
ATOM 2340 C C . VAL A 1 293 ? 14.564 20.762 -14.436 1.00 90.06 293 VAL A C 1
ATOM 2342 O O . VAL A 1 293 ? 15.043 21.314 -13.452 1.00 90.06 293 VAL A O 1
ATOM 2345 N N . THR A 1 294 ? 13.244 20.741 -14.647 1.00 92.19 294 THR A N 1
ATOM 2346 C CA . THR A 1 294 ? 12.274 21.308 -13.695 1.00 92.19 294 THR A CA 1
ATOM 2347 C C . THR A 1 294 ? 12.466 20.739 -12.294 1.00 92.19 294 THR A C 1
ATOM 2349 O O . THR A 1 294 ? 12.468 21.488 -11.320 1.00 92.19 294 THR A O 1
ATOM 2352 N N . ASP A 1 295 ? 12.622 19.423 -12.172 1.00 89.88 295 ASP A N 1
ATOM 2353 C CA . ASP A 1 295 ? 12.779 18.774 -10.875 1.00 89.88 295 ASP A CA 1
ATOM 2354 C C . ASP A 1 295 ? 14.125 19.087 -10.213 1.00 89.88 295 ASP A C 1
ATOM 2356 O O . ASP A 1 295 ? 14.176 19.200 -8.987 1.00 89.88 295 ASP A O 1
ATOM 2360 N N . PHE A 1 296 ? 15.181 19.279 -11.003 1.00 89.44 296 PHE A N 1
ATOM 2361 C CA . PHE A 1 296 ? 16.468 19.781 -10.523 1.00 89.44 296 PHE A CA 1
ATOM 2362 C C . PHE A 1 296 ? 16.347 21.206 -9.955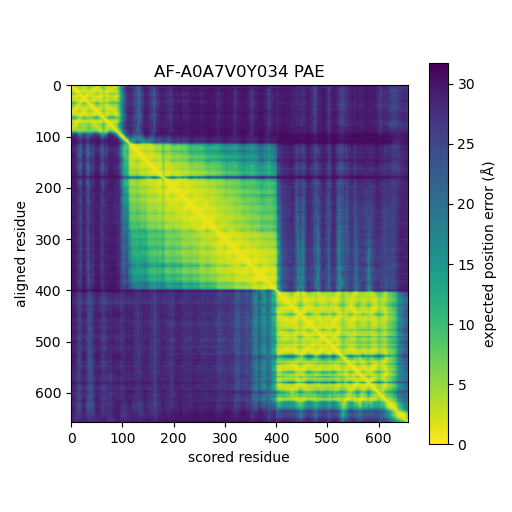 1.00 89.44 296 PHE A C 1
ATOM 2364 O O . PHE A 1 296 ? 16.694 21.434 -8.796 1.00 89.44 296 PHE A O 1
ATOM 2371 N N . GLU A 1 297 ? 15.759 22.145 -10.704 1.00 91.25 297 GLU A N 1
ATOM 2372 C CA . GLU A 1 297 ? 15.587 23.534 -10.239 1.00 91.25 297 GLU A CA 1
ATOM 2373 C C . GLU A 1 297 ? 14.707 23.610 -8.977 1.00 91.25 297 GLU A C 1
ATOM 2375 O O . GLU A 1 297 ? 15.001 24.351 -8.037 1.00 91.25 297 GLU A O 1
ATOM 2380 N N . ARG A 1 298 ? 13.679 22.753 -8.878 1.00 90.25 298 ARG A N 1
ATOM 2381 C CA . ARG A 1 298 ? 12.869 22.614 -7.653 1.00 90.25 298 ARG A CA 1
ATOM 2382 C C . ARG A 1 298 ? 13.697 22.207 -6.443 1.00 90.25 298 ARG A C 1
ATOM 2384 O O . ARG A 1 298 ? 13.479 22.741 -5.358 1.00 90.25 298 ARG A O 1
ATOM 2391 N N . ARG A 1 299 ? 14.635 21.269 -6.603 1.00 86.81 299 ARG A N 1
ATOM 2392 C CA . ARG A 1 299 ? 15.524 20.836 -5.512 1.00 86.81 299 ARG A CA 1
ATOM 2393 C C . ARG A 1 299 ? 16.538 21.914 -5.138 1.00 86.81 299 ARG A C 1
ATOM 2395 O O . ARG A 1 299 ? 16.822 22.069 -3.953 1.00 86.81 299 ARG A O 1
ATOM 2402 N N . LYS A 1 300 ? 16.969 22.736 -6.103 1.00 87.12 300 LYS A N 1
ATOM 2403 C CA . LYS A 1 300 ? 17.721 23.982 -5.861 1.00 87.12 300 LYS A CA 1
ATOM 2404 C C . LYS A 1 300 ? 16.889 25.064 -5.149 1.00 87.12 300 LYS A C 1
ATOM 2406 O O . LYS A 1 300 ? 17.436 26.066 -4.702 1.00 87.12 300 LYS A O 1
ATOM 2411 N N . LYS A 1 301 ? 15.577 24.848 -4.990 1.00 88.56 301 LYS A N 1
ATOM 2412 C CA . LYS A 1 301 ? 14.586 25.817 -4.495 1.00 88.56 301 LYS A CA 1
ATOM 2413 C C . LYS A 1 301 ? 14.394 27.023 -5.427 1.00 88.56 301 LYS A C 1
ATOM 2415 O O . LYS A 1 301 ? 13.763 28.000 -5.027 1.00 88.56 301 LYS A O 1
ATOM 2420 N N . ASP A 1 302 ? 14.849 26.932 -6.678 1.00 91.75 302 ASP A N 1
ATOM 2421 C CA . ASP A 1 302 ? 14.594 27.930 -7.717 1.00 91.75 302 ASP A CA 1
ATOM 2422 C C . ASP A 1 302 ? 13.256 27.627 -8.411 1.00 91.75 302 ASP A C 1
ATOM 2424 O O . ASP A 1 302 ? 13.151 26.937 -9.431 1.00 91.75 302 ASP A O 1
ATOM 2428 N N . THR A 1 303 ? 12.185 28.109 -7.785 1.00 93.62 303 THR A N 1
ATOM 2429 C CA . THR A 1 303 ? 10.807 27.827 -8.217 1.00 93.62 303 THR A CA 1
ATOM 2430 C C . THR A 1 303 ? 10.472 28.543 -9.534 1.00 93.62 303 THR A C 1
ATOM 2432 O O . THR A 1 303 ? 9.712 28.015 -10.349 1.00 93.62 303 THR A O 1
ATOM 2435 N N . GLU A 1 304 ? 11.082 29.703 -9.797 1.00 93.62 304 GLU A N 1
ATOM 2436 C CA . GLU A 1 304 ? 10.885 30.465 -11.035 1.00 93.62 304 GLU A CA 1
ATOM 2437 C C . GLU A 1 304 ? 11.548 29.782 -12.236 1.00 93.62 304 GLU A C 1
ATOM 2439 O O . GLU A 1 304 ? 10.915 29.616 -13.290 1.00 93.62 304 GLU A O 1
ATOM 2444 N N . ALA A 1 305 ? 12.794 29.320 -12.081 1.00 92.75 305 ALA A N 1
ATOM 2445 C CA . ALA A 1 305 ? 13.476 28.544 -13.111 1.00 92.75 305 ALA A CA 1
ATOM 2446 C C . ALA A 1 305 ? 12.726 27.236 -13.399 1.00 92.75 305 ALA A C 1
ATOM 2448 O O . ALA A 1 305 ? 12.493 26.898 -14.567 1.00 92.75 305 ALA A O 1
ATOM 2449 N N . ALA A 1 306 ? 12.259 26.545 -12.353 1.00 94.88 306 ALA A N 1
ATOM 2450 C CA . ALA A 1 306 ? 11.436 25.349 -12.494 1.00 94.88 306 ALA A CA 1
ATOM 2451 C C . ALA A 1 306 ? 10.160 25.616 -13.308 1.00 94.88 306 ALA A C 1
ATOM 2453 O O . ALA A 1 306 ? 9.861 24.857 -14.240 1.00 94.88 306 ALA A O 1
ATOM 2454 N N . LEU A 1 307 ? 9.448 26.714 -13.010 1.00 95.25 307 LEU A N 1
ATOM 2455 C CA . LEU A 1 307 ? 8.235 27.129 -13.718 1.00 95.25 307 LEU A CA 1
ATOM 2456 C C . LEU A 1 307 ? 8.507 27.389 -15.209 1.00 95.25 307 LEU A C 1
ATOM 2458 O O . LEU A 1 307 ? 7.735 26.973 -16.077 1.00 95.25 307 LEU A O 1
ATOM 2462 N N . LYS A 1 308 ? 9.629 28.042 -15.529 1.00 93.31 308 LYS A N 1
ATOM 2463 C CA . LYS A 1 308 ? 10.045 28.302 -16.915 1.00 93.31 308 LYS A CA 1
ATOM 2464 C C . LYS A 1 308 ? 10.290 27.008 -17.691 1.00 93.31 308 LYS A C 1
ATOM 2466 O O . LYS A 1 308 ? 9.896 26.915 -18.856 1.00 93.31 308 LYS A O 1
ATOM 2471 N N . TRP A 1 309 ? 10.926 26.016 -17.071 1.00 92.69 309 TRP A N 1
ATOM 2472 C CA . TRP A 1 309 ? 11.217 24.731 -17.712 1.00 92.69 309 TRP A CA 1
ATOM 2473 C C . TRP A 1 309 ? 9.975 23.864 -17.910 1.00 92.69 309 TRP A C 1
ATOM 2475 O O . TRP A 1 309 ? 9.792 23.323 -19.001 1.00 92.69 309 TRP A O 1
ATOM 2485 N N . VAL A 1 310 ? 9.062 23.814 -16.938 1.00 95.38 310 VAL A N 1
ATOM 2486 C CA . VAL A 1 310 ? 7.842 23.005 -17.082 1.00 95.38 310 VAL A CA 1
ATOM 2487 C C . VAL A 1 310 ? 6.894 23.599 -18.131 1.00 95.38 310 VAL A C 1
ATOM 2489 O O . VAL A 1 310 ? 6.262 22.861 -18.883 1.00 95.38 310 VAL A O 1
ATOM 2492 N N . LYS A 1 311 ? 6.867 24.932 -18.289 1.00 94.06 311 LYS A N 1
ATOM 2493 C CA . LYS A 1 311 ? 6.133 25.595 -19.382 1.00 94.06 311 LYS A CA 1
ATOM 2494 C C . LYS A 1 311 ? 6.698 25.250 -20.760 1.00 94.06 311 LYS A C 1
ATOM 2496 O O . LYS A 1 311 ? 5.942 25.205 -21.726 1.00 94.06 311 LYS A O 1
ATOM 2501 N N . LYS A 1 312 ? 8.008 24.998 -20.877 1.00 91.50 312 LYS A N 1
ATOM 2502 C CA . LYS A 1 312 ? 8.581 24.452 -22.118 1.00 91.50 312 LYS A CA 1
ATOM 2503 C C . LYS A 1 312 ? 8.121 23.013 -22.332 1.00 91.50 312 LYS A C 1
ATOM 2505 O O . LYS A 1 312 ? 7.677 22.719 -23.435 1.00 91.50 312 LYS A O 1
ATOM 2510 N N . ALA A 1 313 ? 8.129 22.182 -21.283 1.00 92.38 313 ALA A N 1
ATOM 2511 C CA . ALA A 1 313 ? 7.661 20.791 -21.356 1.00 92.38 313 ALA A CA 1
ATOM 2512 C C . ALA A 1 313 ? 6.225 20.708 -21.871 1.00 92.38 313 ALA A C 1
ATOM 2514 O O . ALA A 1 313 ? 5.926 19.886 -22.738 1.00 92.38 313 ALA A O 1
ATOM 2515 N N . LEU A 1 314 ? 5.372 21.626 -21.414 1.00 93.62 314 LEU A N 1
ATOM 2516 C CA . LEU A 1 314 ? 3.989 21.725 -21.856 1.00 93.62 314 LEU A CA 1
ATOM 2517 C C . LEU A 1 314 ? 3.852 21.976 -23.365 1.00 93.62 314 LEU A C 1
ATOM 2519 O O . LEU A 1 314 ? 2.978 21.392 -23.995 1.00 93.62 314 LEU A O 1
ATOM 2523 N N . ARG A 1 315 ? 4.729 22.789 -23.972 1.00 91.88 315 ARG A N 1
ATOM 2524 C CA . ARG A 1 315 ? 4.677 23.072 -25.422 1.00 91.88 315 ARG A CA 1
ATOM 2525 C C . ARG A 1 315 ? 4.892 21.825 -26.278 1.00 91.88 315 ARG A C 1
ATOM 2527 O O . ARG A 1 315 ? 4.382 21.773 -27.390 1.00 91.88 315 ARG A O 1
ATOM 2534 N N . PHE A 1 316 ? 5.654 20.853 -25.779 1.00 87.69 316 PHE A N 1
ATOM 2535 C CA . PHE A 1 316 ? 5.965 19.619 -26.507 1.00 87.69 316 PHE A CA 1
ATOM 2536 C C . PHE A 1 316 ? 5.038 18.460 -26.150 1.00 87.69 316 PHE A C 1
ATOM 2538 O O . PHE A 1 316 ? 4.910 17.523 -26.932 1.00 87.69 316 PHE A O 1
ATOM 2545 N N . ASN A 1 317 ? 4.388 18.512 -24.987 1.00 89.38 317 ASN A N 1
ATOM 2546 C CA . ASN A 1 317 ? 3.429 17.501 -24.567 1.00 89.38 317 ASN A CA 1
ATOM 2547 C C . ASN A 1 317 ? 2.201 18.153 -23.900 1.00 89.38 317 ASN A C 1
ATOM 2549 O O . ASN A 1 317 ? 2.075 18.128 -22.670 1.00 89.38 317 ASN A O 1
ATOM 2553 N N . PRO A 1 318 ? 1.302 18.749 -24.708 1.00 90.25 318 PRO A N 1
ATOM 2554 C CA . PRO A 1 318 ? 0.193 19.571 -24.223 1.00 90.25 318 PRO A CA 1
ATOM 2555 C C . PRO A 1 318 ? -0.944 18.782 -23.562 1.00 90.25 318 PRO A C 1
ATOM 2557 O O . PRO A 1 318 ? -1.859 19.398 -23.041 1.00 90.25 318 PRO A O 1
ATOM 2560 N N . TYR A 1 319 ? -0.897 17.447 -23.547 1.00 90.19 319 TYR A N 1
ATOM 2561 C CA . TYR A 1 319 ? -1.916 16.592 -22.914 1.00 90.19 319 TYR A CA 1
ATOM 2562 C C . TYR A 1 319 ? -1.348 15.741 -21.766 1.00 90.19 319 TYR A C 1
ATOM 2564 O O . TYR A 1 319 ? -1.975 14.796 -21.286 1.00 90.19 319 TYR A O 1
ATOM 2572 N N . SER A 1 320 ? -0.138 16.054 -21.293 1.00 92.06 320 SER A N 1
ATOM 2573 C CA . SER A 1 320 ? 0.463 15.335 -20.170 1.00 92.06 320 SER A CA 1
ATOM 2574 C C . SER A 1 320 ? -0.062 15.843 -18.832 1.00 92.06 320 SER A C 1
ATOM 2576 O O . SER A 1 320 ? 0.373 16.882 -18.331 1.00 92.06 320 SER A O 1
ATOM 2578 N N . ARG A 1 321 ? -0.923 15.046 -18.187 1.00 94.25 321 ARG A N 1
ATOM 2579 C CA . ARG A 1 321 ? -1.422 15.304 -16.821 1.00 94.25 321 ARG A CA 1
ATOM 2580 C C . ARG A 1 321 ? -0.294 15.603 -15.831 1.00 94.25 321 ARG A C 1
ATOM 2582 O O . ARG A 1 321 ? -0.398 16.524 -15.032 1.00 94.25 321 ARG A O 1
ATOM 2589 N N . MET A 1 322 ? 0.817 14.870 -15.930 1.00 94.62 322 MET A N 1
ATOM 2590 C CA . MET A 1 322 ? 1.983 15.043 -15.056 1.00 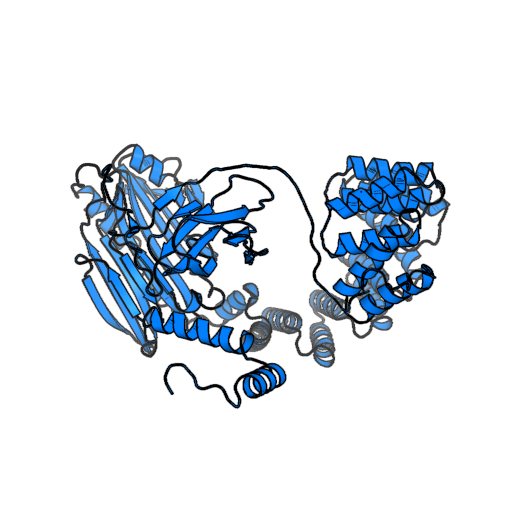94.62 322 MET A CA 1
ATOM 2591 C C . MET A 1 322 ? 2.590 16.453 -15.152 1.00 94.62 322 MET A C 1
ATOM 2593 O O . MET A 1 322 ? 3.018 17.010 -14.141 1.00 94.62 322 MET A O 1
ATOM 2597 N N . ILE A 1 323 ? 2.611 17.048 -16.350 1.00 95.94 323 ILE A N 1
ATOM 2598 C CA . ILE A 1 323 ? 3.129 18.406 -16.569 1.00 95.94 323 ILE A CA 1
ATOM 2599 C C . ILE A 1 323 ? 2.188 19.439 -15.945 1.00 95.94 323 ILE A C 1
ATOM 2601 O O . ILE A 1 323 ? 2.652 20.340 -15.246 1.00 95.94 323 ILE A O 1
ATOM 2605 N N . TYR A 1 324 ? 0.875 19.282 -16.130 1.00 97.19 324 TYR A N 1
ATOM 2606 C CA . TYR A 1 324 ? -0.118 20.162 -15.511 1.00 97.19 324 TYR A CA 1
ATOM 2607 C C . TYR A 1 324 ? -0.127 20.063 -13.983 1.00 97.19 324 TYR A C 1
ATOM 2609 O O . TYR A 1 324 ? -0.145 21.096 -13.322 1.00 97.19 324 TYR A O 1
ATOM 2617 N N . PHE A 1 325 ? -0.012 18.864 -13.400 1.00 97.31 325 PHE A N 1
ATOM 2618 C CA . PHE A 1 325 ? 0.136 18.722 -11.946 1.00 97.31 325 PHE A CA 1
ATOM 2619 C C . PHE A 1 325 ? 1.390 19.424 -11.428 1.00 97.31 325 PHE A C 1
ATOM 2621 O O . PHE A 1 325 ? 1.345 20.099 -10.403 1.00 97.31 325 PHE A O 1
ATOM 2628 N N . ARG A 1 326 ? 2.505 19.337 -12.161 1.00 96.81 326 ARG A N 1
ATOM 2629 C CA . ARG A 1 326 ? 3.737 20.036 -11.786 1.00 96.81 326 ARG A CA 1
ATOM 2630 C C . ARG A 1 326 ? 3.592 21.559 -11.900 1.00 96.81 326 ARG A C 1
ATOM 2632 O O . ARG A 1 326 ? 4.084 22.273 -11.029 1.00 96.81 326 ARG A O 1
ATOM 2639 N N . LEU A 1 327 ? 2.904 22.057 -12.928 1.00 97.44 327 LEU A N 1
ATOM 2640 C CA . LEU A 1 327 ? 2.550 23.474 -13.075 1.00 97.44 327 LEU A CA 1
ATOM 2641 C C . LEU A 1 327 ? 1.638 23.957 -11.940 1.00 97.44 327 LEU A C 1
ATOM 2643 O O . LEU A 1 327 ? 1.887 25.030 -11.389 1.00 97.44 327 LEU A O 1
ATOM 2647 N N . HIS A 1 328 ? 0.639 23.160 -11.558 1.00 97.12 328 HIS A N 1
ATOM 2648 C CA . HIS A 1 328 ? -0.226 23.416 -10.410 1.00 97.12 328 HIS A CA 1
ATOM 2649 C C . HIS A 1 328 ? 0.591 23.518 -9.115 1.00 97.12 328 HIS A C 1
ATOM 2651 O O . HIS A 1 328 ? 0.530 24.547 -8.447 1.00 97.12 328 HIS A O 1
ATOM 2657 N N . ASP A 1 329 ? 1.413 22.509 -8.800 1.00 96.38 329 ASP A N 1
ATOM 2658 C CA . ASP A 1 329 ? 2.212 22.466 -7.568 1.00 96.38 329 ASP A CA 1
ATOM 2659 C C . ASP A 1 329 ? 3.160 23.676 -7.461 1.00 96.38 329 ASP A C 1
ATOM 2661 O O . ASP A 1 329 ? 3.262 24.303 -6.406 1.00 96.38 329 ASP A O 1
ATOM 2665 N N . LEU A 1 330 ? 3.837 24.030 -8.562 1.00 96.62 330 LEU A N 1
ATOM 2666 C CA . LEU A 1 330 ? 4.728 25.194 -8.627 1.00 96.62 330 LEU A CA 1
ATOM 2667 C C . LEU A 1 330 ? 3.965 26.514 -8.470 1.00 96.62 330 LEU A C 1
ATOM 2669 O O . LEU A 1 330 ? 4.403 27.395 -7.734 1.00 96.62 330 LEU A O 1
ATOM 2673 N N . SER A 1 331 ? 2.811 26.651 -9.126 1.00 96.88 331 SER A N 1
ATOM 2674 C CA . SER A 1 331 ? 1.995 27.870 -9.032 1.00 96.88 331 SER A CA 1
ATOM 2675 C C . SER A 1 331 ? 1.422 28.046 -7.629 1.00 96.88 331 SER A C 1
ATOM 2677 O O . SER A 1 331 ? 1.480 29.144 -7.081 1.00 96.88 331 SER A O 1
ATOM 2679 N N . ARG A 1 332 ? 0.962 26.954 -7.007 1.00 96.25 332 ARG A N 1
ATOM 2680 C CA . ARG A 1 332 ? 0.536 26.908 -5.605 1.00 96.25 332 ARG A CA 1
ATOM 2681 C C . ARG A 1 332 ? 1.669 27.325 -4.663 1.00 96.25 332 ARG A C 1
ATOM 2683 O O . ARG A 1 332 ? 1.458 28.192 -3.823 1.00 96.25 332 ARG A O 1
ATOM 2690 N N . GLN A 1 333 ? 2.882 26.791 -4.840 1.00 94.56 333 GLN A N 1
ATOM 2691 C CA . GLN A 1 333 ? 4.055 27.163 -4.032 1.00 94.56 333 GLN A CA 1
ATOM 2692 C C . GLN A 1 333 ? 4.393 28.660 -4.142 1.00 94.56 333 GLN A C 1
ATOM 2694 O O . GLN A 1 333 ? 4.791 29.281 -3.157 1.00 94.56 333 GLN A O 1
ATOM 2699 N N . MET A 1 334 ? 4.204 29.251 -5.324 1.00 94.44 334 MET A N 1
ATOM 2700 C CA . MET A 1 334 ? 4.373 30.689 -5.568 1.00 94.44 334 MET A CA 1
ATOM 2701 C C . MET A 1 334 ? 3.160 31.535 -5.140 1.00 94.44 334 MET A C 1
ATOM 2703 O O . MET A 1 334 ? 3.165 32.745 -5.357 1.00 94.44 334 MET A O 1
ATOM 2707 N N . LYS A 1 335 ? 2.120 30.927 -4.550 1.00 95.44 335 LYS A N 1
ATOM 2708 C CA . LYS A 1 335 ? 0.837 31.563 -4.190 1.00 95.44 335 LYS A CA 1
ATOM 2709 C C . LYS A 1 335 ? 0.073 32.165 -5.381 1.00 95.44 335 LYS A C 1
ATOM 2711 O O . LYS A 1 335 ? -0.787 33.026 -5.212 1.00 95.44 335 LYS A O 1
ATOM 2716 N N . LEU A 1 336 ? 0.353 31.690 -6.594 1.00 96.56 336 LEU A N 1
ATOM 2717 C CA . LEU A 1 336 ? -0.369 32.022 -7.826 1.00 96.56 336 LEU A CA 1
ATOM 2718 C C . LEU A 1 336 ? -1.591 31.100 -7.966 1.00 96.56 336 LEU A C 1
ATOM 2720 O O . LEU A 1 336 ? -1.644 30.236 -8.844 1.00 96.56 336 LEU A O 1
ATOM 2724 N N . TYR A 1 337 ? -2.556 31.246 -7.056 1.00 96.31 337 TYR A N 1
ATOM 2725 C CA . TYR A 1 337 ? -3.664 30.295 -6.911 1.00 96.31 337 TYR A CA 1
ATOM 2726 C C . TYR A 1 337 ? -4.593 30.232 -8.129 1.00 96.31 337 TYR A C 1
ATOM 2728 O O . TYR A 1 337 ? -5.030 29.142 -8.485 1.00 96.31 337 TYR A O 1
ATOM 2736 N N . ASN A 1 338 ? -4.833 31.355 -8.819 1.00 97.06 338 ASN A N 1
ATOM 2737 C CA . ASN A 1 338 ? -5.644 31.369 -10.045 1.00 97.06 338 ASN A CA 1
ATOM 2738 C C . ASN A 1 338 ? -5.040 30.453 -11.115 1.00 97.06 338 ASN A C 1
ATOM 2740 O O . ASN A 1 338 ? -5.711 29.555 -11.608 1.00 97.06 338 ASN A O 1
ATOM 2744 N N . ASN A 1 339 ? -3.739 30.594 -11.382 1.00 96.75 339 ASN A N 1
ATOM 2745 C CA . ASN A 1 339 ? -3.028 29.724 -12.315 1.00 96.75 339 ASN A CA 1
ATOM 2746 C C . ASN A 1 339 ? -3.070 28.258 -11.853 1.00 96.75 339 ASN A C 1
ATOM 2748 O O . ASN A 1 339 ? -3.188 27.354 -12.673 1.00 96.75 339 ASN A O 1
ATOM 2752 N N . ALA A 1 340 ? -2.970 28.005 -10.543 1.00 97.69 340 ALA A N 1
ATOM 2753 C CA . ALA A 1 340 ? -3.046 26.650 -10.005 1.00 97.69 340 ALA A CA 1
ATOM 2754 C C . ALA A 1 340 ? -4.410 25.988 -10.281 1.00 97.69 340 ALA A C 1
ATOM 2756 O O . ALA A 1 340 ? -4.428 24.794 -10.586 1.00 97.69 340 ALA A O 1
ATOM 2757 N N . PHE A 1 341 ? -5.517 26.738 -10.226 1.00 98.00 341 PHE A N 1
ATOM 2758 C CA . PHE A 1 341 ? -6.836 26.257 -10.654 1.00 98.00 341 PHE A CA 1
ATOM 2759 C C . PHE A 1 341 ? -6.928 26.090 -12.173 1.00 98.00 341 PHE A C 1
ATOM 2761 O O . PHE A 1 341 ? -7.337 25.022 -12.616 1.00 98.00 341 PHE A O 1
ATOM 2768 N N . GLU A 1 342 ? -6.451 27.058 -12.964 1.00 97.56 342 GLU A N 1
ATOM 2769 C CA . GLU A 1 342 ? -6.463 26.973 -14.435 1.00 97.56 342 GLU A CA 1
ATOM 2770 C C . GLU A 1 342 ? -5.773 25.699 -14.954 1.00 97.56 342 GLU A C 1
ATOM 2772 O O . GLU A 1 342 ? -6.238 25.073 -15.906 1.00 97.56 342 GLU A O 1
ATOM 2777 N N . TYR A 1 343 ? -4.675 25.267 -14.323 1.00 97.69 343 TYR A N 1
ATOM 2778 C CA . TYR A 1 343 ? -4.012 24.018 -14.709 1.00 97.69 343 TYR A CA 1
ATOM 2779 C C . TYR A 1 343 ? -4.807 22.762 -14.333 1.00 97.69 343 TYR A C 1
ATOM 2781 O O . TYR A 1 343 ? -4.688 21.761 -15.037 1.00 97.69 343 TYR A O 1
ATOM 2789 N N . LEU A 1 344 ? -5.606 22.787 -13.262 1.00 97.62 344 LEU A N 1
ATOM 2790 C CA . LEU A 1 344 ? -6.521 21.687 -12.932 1.00 97.62 344 LEU A CA 1
ATOM 2791 C C . LEU A 1 344 ? -7.724 21.667 -13.886 1.00 97.62 344 LEU A C 1
ATOM 2793 O O . LEU A 1 344 ? -8.081 20.597 -14.373 1.00 97.62 344 LEU A O 1
ATOM 2797 N N . ASP A 1 345 ? -8.275 22.835 -14.229 1.00 96.44 345 ASP A N 1
ATOM 2798 C CA . ASP A 1 345 ? -9.348 22.981 -15.225 1.00 96.44 345 ASP A CA 1
ATOM 2799 C C . ASP A 1 345 ? -8.899 22.482 -16.606 1.00 96.44 345 ASP A C 1
ATOM 2801 O O . ASP A 1 345 ? -9.638 21.789 -17.308 1.00 96.44 345 ASP A O 1
ATOM 2805 N N . ALA A 1 346 ? -7.646 22.760 -16.978 1.00 96.06 346 ALA A N 1
ATOM 2806 C CA . ALA A 1 346 ? -7.063 22.223 -18.197 1.00 96.06 346 ALA A CA 1
ATOM 2807 C C . ALA A 1 346 ? -7.039 20.686 -18.180 1.00 96.06 346 ALA A C 1
ATOM 2809 O O . ALA A 1 346 ? -7.453 20.082 -19.165 1.00 96.06 346 ALA A O 1
ATOM 2810 N N . ILE A 1 347 ? -6.624 20.045 -17.077 1.00 96.12 347 ILE A N 1
ATOM 2811 C CA . ILE A 1 347 ? -6.672 18.576 -16.945 1.00 96.12 347 ILE A CA 1
ATOM 2812 C C . ILE A 1 347 ? -8.106 18.063 -17.089 1.00 96.12 347 ILE A C 1
ATOM 2814 O O . ILE A 1 347 ? -8.322 17.090 -17.807 1.00 96.12 347 ILE A O 1
ATOM 2818 N N . GLU A 1 348 ? -9.076 18.715 -16.447 1.00 93.81 348 GLU A N 1
ATOM 2819 C CA . GLU A 1 348 ? -10.490 18.322 -16.506 1.00 93.81 348 GLU A CA 1
ATOM 2820 C C . GLU A 1 348 ? -11.025 18.310 -17.946 1.00 93.81 348 GLU A C 1
ATOM 2822 O O . GLU A 1 348 ? -11.774 17.407 -18.311 1.00 93.81 348 GLU A O 1
ATOM 2827 N N . SER A 1 349 ? -10.565 19.233 -18.801 1.00 93.62 349 SER A N 1
ATOM 2828 C CA . SER A 1 349 ? -10.984 19.304 -20.210 1.00 93.62 349 SER A CA 1
ATOM 2829 C C . SER A 1 349 ? -10.574 18.097 -21.070 1.00 93.62 349 SER A C 1
ATOM 2831 O O . SER A 1 349 ? -11.228 17.825 -22.076 1.00 93.62 349 SER A O 1
ATOM 2833 N N . PHE A 1 350 ? -9.516 17.361 -20.696 1.00 92.38 350 PHE A N 1
ATOM 2834 C CA . PHE A 1 350 ? -9.012 16.209 -21.465 1.00 92.38 350 PHE A CA 1
ATOM 2835 C C . PHE A 1 350 ? -8.880 14.901 -20.659 1.00 92.38 350 PHE A C 1
ATOM 2837 O O . PHE A 1 350 ? -8.545 13.867 -21.232 1.00 92.38 350 PHE A O 1
ATOM 2844 N N . SER A 1 351 ? -9.133 14.915 -19.347 1.00 89.62 351 SER A N 1
ATOM 2845 C CA . SER A 1 351 ? -9.211 13.733 -18.471 1.00 89.62 351 SER A CA 1
ATOM 2846 C C . SER A 1 351 ? -10.204 13.991 -17.321 1.00 89.62 351 SER A C 1
ATOM 2848 O O . SER A 1 351 ? -9.787 14.147 -16.169 1.00 89.62 351 SER A O 1
ATOM 2850 N N . PRO A 1 352 ? -11.516 14.057 -17.619 1.00 85.31 352 PRO A N 1
ATOM 2851 C CA . PRO A 1 352 ? -12.559 14.406 -16.644 1.00 85.31 352 PRO A CA 1
ATOM 2852 C C . PRO A 1 352 ? -12.774 13.346 -15.550 1.00 85.31 352 PRO A C 1
ATOM 2854 O O . PRO A 1 352 ? -13.377 13.624 -14.520 1.00 85.31 352 PRO A O 1
ATOM 2857 N N . ASP A 1 353 ? -12.274 12.132 -15.759 1.00 87.56 353 ASP A N 1
ATOM 2858 C CA . ASP A 1 353 ? -12.358 10.973 -14.868 1.00 87.56 353 ASP A CA 1
ATOM 2859 C C . ASP A 1 353 ? -11.173 10.862 -13.890 1.00 87.56 353 ASP A C 1
ATOM 2861 O O . ASP A 1 353 ? -11.036 9.885 -13.151 1.00 87.56 353 ASP A O 1
ATOM 2865 N N . ASN A 1 354 ? -10.271 11.847 -13.873 1.00 88.75 354 ASN A N 1
ATOM 2866 C CA . ASN A 1 354 ? -9.073 11.782 -13.050 1.00 88.75 354 ASN A CA 1
ATOM 2867 C C . ASN A 1 354 ? -9.355 12.149 -11.582 1.00 88.75 354 ASN A C 1
ATOM 2869 O O . ASN A 1 354 ? -9.363 13.324 -11.213 1.00 88.75 354 ASN A O 1
ATOM 2873 N N . ALA A 1 355 ? -9.477 11.136 -10.719 1.00 90.50 355 ALA A N 1
ATOM 2874 C CA . ALA A 1 355 ? -9.663 11.321 -9.275 1.00 90.50 355 ALA A CA 1
ATOM 2875 C C . ALA A 1 355 ? -8.589 12.224 -8.630 1.00 90.50 355 ALA A C 1
ATOM 2877 O O . ALA A 1 355 ? -8.903 13.102 -7.830 1.00 90.50 355 ALA A O 1
ATOM 2878 N N . PHE A 1 356 ? -7.319 12.061 -9.020 1.00 94.31 356 PHE A N 1
ATOM 2879 C CA . PHE A 1 356 ? -6.191 12.789 -8.425 1.00 94.31 356 PHE A CA 1
ATOM 2880 C C . PHE A 1 356 ? -6.248 14.309 -8.666 1.00 94.31 356 PHE A C 1
ATOM 2882 O O . PHE A 1 356 ? -5.804 15.087 -7.821 1.00 94.31 356 PHE A O 1
ATOM 2889 N N . MET A 1 357 ? -6.826 14.753 -9.784 1.00 95.38 357 MET A N 1
ATOM 2890 C CA . MET A 1 357 ? -7.069 16.172 -10.059 1.00 95.38 357 MET A CA 1
ATOM 2891 C C . MET A 1 357 ? -8.068 16.770 -9.070 1.00 95.38 357 MET A C 1
ATOM 2893 O O . MET A 1 357 ? -7.800 17.830 -8.501 1.00 95.38 357 MET A O 1
ATOM 2897 N N . HIS A 1 358 ? -9.160 16.061 -8.791 1.00 95.31 358 HIS A N 1
ATOM 2898 C CA . HIS A 1 358 ? -10.142 16.478 -7.795 1.00 95.31 358 HIS A CA 1
ATOM 2899 C C . HIS A 1 358 ? -9.563 16.471 -6.371 1.00 95.31 358 HIS A C 1
ATOM 2901 O O . HIS A 1 358 ? -9.828 17.404 -5.613 1.00 95.31 358 HIS A O 1
ATOM 2907 N N . THR A 1 359 ? -8.672 15.522 -6.043 1.00 95.81 359 THR A N 1
ATOM 2908 C CA . THR A 1 359 ? -7.890 15.554 -4.793 1.00 95.81 359 THR A CA 1
ATOM 2909 C C . THR A 1 359 ? -7.082 16.846 -4.674 1.00 95.81 359 THR A C 1
ATOM 2911 O O . THR A 1 359 ? -7.213 17.565 -3.685 1.00 95.81 359 THR A O 1
ATOM 2914 N N . LYS A 1 360 ? -6.301 17.199 -5.707 1.00 97.00 360 LYS A N 1
ATOM 2915 C CA . LYS A 1 360 ? -5.496 18.436 -5.734 1.00 97.00 360 LYS A CA 1
ATOM 2916 C C . LYS A 1 360 ? -6.347 19.700 -5.643 1.00 97.00 360 LYS A C 1
ATOM 2918 O O . LYS A 1 360 ? -5.948 20.660 -4.986 1.00 97.00 360 LYS A O 1
ATOM 2923 N N . ARG A 1 361 ? -7.519 19.700 -6.284 1.00 97.31 361 ARG A N 1
ATOM 2924 C CA . ARG A 1 361 ? -8.484 20.803 -6.214 1.00 97.31 361 ARG A CA 1
ATOM 2925 C C . ARG A 1 361 ? -9.000 20.989 -4.785 1.00 97.31 361 ARG A C 1
ATOM 2927 O O . ARG A 1 361 ? -8.986 22.111 -4.284 1.00 97.31 361 ARG A O 1
ATOM 2934 N N . GLY A 1 362 ? -9.381 19.896 -4.121 1.00 96.31 362 GLY A N 1
ATOM 2935 C CA . GLY A 1 362 ? -9.829 19.919 -2.730 1.00 96.31 362 GLY A CA 1
ATOM 2936 C C . GLY A 1 362 ? -8.738 20.377 -1.762 1.00 96.31 362 GLY A C 1
ATOM 2937 O O . GLY A 1 362 ? -8.987 21.250 -0.933 1.00 96.31 362 GLY A O 1
ATOM 2938 N N . ASP A 1 363 ? -7.504 19.893 -1.937 1.00 95.62 363 ASP A N 1
ATOM 2939 C CA . ASP A 1 363 ? -6.346 20.311 -1.134 1.00 95.62 363 ASP A CA 1
ATOM 2940 C C . ASP A 1 363 ? -6.086 21.820 -1.251 1.00 95.62 363 ASP A C 1
ATOM 2942 O O . ASP A 1 363 ? -5.816 22.492 -0.252 1.00 95.62 363 ASP A O 1
ATOM 2946 N N . LEU A 1 364 ? -6.193 22.365 -2.469 1.00 97.25 364 LEU A N 1
ATOM 2947 C CA . LEU A 1 364 ? -6.020 23.793 -2.717 1.00 97.25 364 LEU A CA 1
ATOM 2948 C C . LEU A 1 364 ? -7.158 24.621 -2.100 1.00 97.25 364 LEU A C 1
ATOM 2950 O O . LEU A 1 364 ? -6.883 25.636 -1.467 1.00 97.25 364 LEU A O 1
ATOM 2954 N N . TYR A 1 365 ? -8.420 24.198 -2.227 1.00 97.56 365 TYR A N 1
ATOM 2955 C CA . TYR A 1 365 ? -9.536 24.877 -1.554 1.00 97.56 365 TYR A CA 1
ATOM 2956 C C . TYR A 1 365 ? -9.398 24.859 -0.031 1.00 97.56 365 TYR A C 1
ATOM 2958 O O . TYR A 1 365 ? -9.669 25.870 0.619 1.00 97.56 365 TYR A O 1
ATOM 2966 N N . TYR A 1 366 ? -8.934 23.746 0.535 1.00 94.44 366 TYR A N 1
ATOM 2967 C CA . TYR A 1 366 ? -8.705 23.626 1.970 1.00 94.44 366 TYR A CA 1
ATOM 2968 C C . TYR A 1 366 ? -7.616 24.592 2.457 1.00 94.44 366 TYR A C 1
ATOM 2970 O O . TYR A 1 366 ? -7.803 25.275 3.462 1.00 94.44 366 TYR A O 1
ATOM 2978 N N . GLU A 1 367 ? -6.503 24.712 1.725 1.00 93.38 367 GLU A N 1
ATOM 2979 C CA . GLU A 1 367 ? -5.445 25.690 2.026 1.00 93.38 367 GLU A CA 1
ATOM 2980 C C . GLU A 1 367 ? -5.941 27.140 1.969 1.00 93.38 367 GLU A C 1
ATOM 2982 O O . GLU A 1 367 ? -5.496 27.981 2.749 1.00 93.38 367 GLU A O 1
ATOM 2987 N N . LEU A 1 368 ? -6.894 27.426 1.081 1.00 93.44 368 LEU A N 1
ATOM 2988 C CA . LEU A 1 368 ? -7.537 28.735 0.959 1.00 93.44 368 LEU A CA 1
ATOM 2989 C C . LEU A 1 368 ? -8.647 28.973 1.994 1.00 93.44 368 LEU A C 1
ATOM 2991 O O . LEU A 1 368 ? -9.339 29.985 1.905 1.00 93.44 368 LEU A O 1
ATOM 2995 N N . LEU A 1 369 ? -8.808 28.074 2.973 1.00 91.50 369 LEU A N 1
ATOM 2996 C CA . LEU A 1 369 ? -9.831 28.141 4.020 1.00 91.50 369 LEU A CA 1
ATOM 2997 C C . LEU A 1 369 ? -11.266 28.133 3.460 1.00 91.50 369 LEU A C 1
ATOM 2999 O O . LEU A 1 369 ? -12.157 28.788 3.996 1.00 91.50 369 LEU A O 1
ATOM 3003 N N . LEU A 1 370 ? -11.496 27.370 2.385 1.00 92.94 370 LEU A N 1
ATOM 3004 C CA . LEU A 1 370 ? -12.805 27.171 1.751 1.00 92.94 370 LEU A CA 1
ATOM 3005 C C . LEU A 1 370 ? -13.266 25.706 1.921 1.00 92.94 370 LEU A C 1
ATOM 3007 O O . LEU A 1 370 ? -13.226 24.935 0.958 1.00 92.94 370 LEU A O 1
ATOM 3011 N N . PRO A 1 371 ? -13.685 25.291 3.134 1.00 86.62 371 PRO A N 1
ATOM 3012 C CA . PRO A 1 371 ? -13.930 23.885 3.468 1.00 86.62 371 PRO A CA 1
ATOM 3013 C C . PRO A 1 371 ? -15.086 23.255 2.682 1.00 86.62 371 PRO A C 1
ATOM 3015 O O . PRO A 1 371 ? -14.993 22.091 2.315 1.00 86.62 371 PRO A O 1
ATOM 3018 N N . GLU A 1 372 ? -16.135 24.013 2.354 1.00 89.69 372 GLU A N 1
ATOM 3019 C CA . GLU A 1 372 ? -17.274 23.509 1.570 1.00 89.69 372 GLU A CA 1
ATOM 3020 C C . GLU A 1 372 ? -16.846 23.074 0.159 1.00 89.69 372 GLU A C 1
ATOM 3022 O O . GLU A 1 372 ? -17.149 21.968 -0.281 1.00 89.69 372 GLU A O 1
ATOM 3027 N N . LYS A 1 373 ? -16.048 23.905 -0.525 1.00 95.19 373 LYS A N 1
ATOM 3028 C CA . LYS A 1 373 ? -15.509 23.592 -1.861 1.00 95.19 373 LYS A CA 1
ATOM 3029 C C . LYS A 1 373 ? -14.445 22.499 -1.820 1.00 95.19 373 LYS A C 1
ATOM 3031 O O . LYS A 1 373 ? -14.307 21.723 -2.771 1.00 95.19 373 LYS A O 1
ATOM 3036 N N . ALA A 1 374 ? -13.677 22.450 -0.730 1.00 95.12 374 ALA A N 1
ATOM 3037 C CA . ALA A 1 374 ? -12.726 21.374 -0.490 1.00 95.12 374 ALA A CA 1
ATOM 3038 C C . ALA A 1 374 ? -13.451 20.031 -0.373 1.00 95.12 374 ALA A C 1
ATOM 3040 O O . ALA A 1 374 ? -13.066 19.073 -1.041 1.00 95.12 374 ALA A O 1
ATOM 3041 N N . LEU A 1 375 ? -14.535 20.002 0.407 1.00 93.88 375 LEU A N 1
ATOM 3042 C CA . LEU A 1 375 ? -15.371 18.829 0.598 1.00 93.88 375 LEU A CA 1
ATOM 3043 C C . LEU A 1 375 ? -15.996 18.359 -0.719 1.00 93.88 375 LEU A C 1
ATOM 3045 O O . LEU A 1 375 ? -15.809 17.201 -1.070 1.00 93.88 375 LEU A O 1
ATOM 3049 N N . GLU A 1 376 ? -16.632 19.251 -1.482 1.00 94.69 376 GLU A N 1
ATOM 3050 C CA . GLU A 1 376 ? -17.216 18.929 -2.795 1.00 94.69 376 GLU A CA 1
ATOM 3051 C C . GLU A 1 376 ? -16.177 18.300 -3.744 1.00 94.69 376 GLU A C 1
ATOM 3053 O O . GLU A 1 376 ? -16.415 17.271 -4.383 1.00 94.69 376 GLU A O 1
ATOM 3058 N N . SER A 1 377 ? -14.976 18.887 -3.800 1.00 95.44 377 SER A N 1
ATOM 3059 C CA . SER A 1 377 ? -13.892 18.385 -4.651 1.00 95.44 377 SER A CA 1
ATOM 3060 C C . SER A 1 377 ? -13.371 17.026 -4.178 1.00 95.44 377 SER A C 1
ATOM 3062 O O . SER A 1 377 ? -13.158 16.132 -4.997 1.00 95.44 377 SER A O 1
ATOM 3064 N N . TRP A 1 378 ? -13.181 16.835 -2.871 1.00 95.12 378 TRP A N 1
ATOM 3065 C CA . TRP A 1 378 ? -12.748 15.552 -2.321 1.00 95.12 378 TRP A CA 1
ATOM 3066 C C . TRP A 1 378 ? -13.817 14.466 -2.462 1.00 95.12 378 TRP A C 1
ATOM 3068 O O . TRP A 1 378 ? -13.466 13.326 -2.750 1.00 95.12 378 TRP A O 1
ATOM 3078 N N . GLU A 1 379 ? -15.103 14.791 -2.334 1.00 91.62 379 GLU A N 1
ATOM 3079 C CA . GLU A 1 379 ? -16.204 13.853 -2.578 1.00 91.62 379 GLU A CA 1
ATOM 3080 C C . GLU A 1 379 ? -16.235 13.385 -4.030 1.00 91.62 379 GLU A C 1
ATOM 3082 O O . GLU A 1 379 ? -16.329 12.184 -4.279 1.00 91.62 379 GLU A O 1
ATOM 3087 N N . LYS A 1 380 ? -16.073 14.301 -4.993 1.00 91.69 380 LYS A N 1
ATOM 3088 C CA . LYS A 1 380 ? -15.951 13.940 -6.413 1.00 91.69 380 LYS A CA 1
ATOM 3089 C C . LYS A 1 380 ? -14.726 13.049 -6.658 1.00 91.69 380 LYS A C 1
ATOM 3091 O O . LYS A 1 380 ? -14.816 12.061 -7.383 1.00 91.69 380 LYS A O 1
ATOM 3096 N N . ALA A 1 381 ? -13.595 13.342 -6.011 1.00 92.12 381 ALA A N 1
ATOM 3097 C CA . ALA A 1 381 ? -12.404 12.491 -6.067 1.00 92.12 381 ALA A CA 1
ATOM 3098 C C . ALA A 1 381 ? -12.657 11.091 -5.477 1.00 92.12 381 ALA A C 1
ATOM 3100 O O . ALA A 1 381 ? -12.233 10.092 -6.056 1.00 92.12 381 ALA A O 1
ATOM 3101 N N . HIS A 1 382 ? -13.379 11.015 -4.358 1.00 87.94 382 HIS A N 1
ATOM 3102 C CA . HIS A 1 382 ? -13.711 9.769 -3.671 1.00 87.94 382 HIS A CA 1
ATOM 3103 C C . HIS A 1 382 ? -14.715 8.922 -4.463 1.00 87.94 382 HIS A C 1
ATOM 3105 O O . HIS A 1 382 ? -14.568 7.709 -4.516 1.00 87.94 382 HIS A O 1
ATOM 3111 N N . GLN A 1 383 ? -15.677 9.537 -5.156 1.00 85.94 383 GLN A N 1
ATOM 3112 C CA . GLN A 1 383 ? -16.573 8.828 -6.079 1.00 85.94 383 GLN A CA 1
ATOM 3113 C C . GLN A 1 383 ? -15.803 8.153 -7.224 1.00 85.94 383 GLN A C 1
ATOM 3115 O O . GLN A 1 383 ? -16.121 7.029 -7.603 1.00 85.94 383 GLN A O 1
ATOM 3120 N N . LEU A 1 384 ? -14.777 8.822 -7.758 1.00 80.31 384 LEU A N 1
ATOM 3121 C CA . LEU A 1 384 ? -13.937 8.295 -8.839 1.00 80.31 384 LEU A CA 1
ATOM 3122 C C . LEU A 1 384 ? -12.904 7.265 -8.349 1.00 80.31 384 LEU A C 1
ATOM 3124 O O . LEU A 1 384 ? -12.467 6.420 -9.128 1.00 80.31 384 LEU A O 1
ATOM 3128 N N . ASN A 1 385 ? -12.500 7.329 -7.077 1.00 81.25 385 ASN A N 1
ATOM 3129 C CA . ASN A 1 385 ? -11.596 6.365 -6.449 1.00 81.25 385 ASN A CA 1
ATOM 3130 C C . ASN A 1 385 ? -11.983 6.084 -4.978 1.00 81.25 385 ASN A C 1
ATOM 3132 O O . ASN A 1 385 ? -11.367 6.634 -4.057 1.00 81.25 385 ASN A O 1
ATOM 3136 N N . PRO A 1 386 ? -12.965 5.193 -4.737 1.00 69.88 386 PRO A N 1
ATOM 3137 C CA . PRO A 1 386 ? -13.485 4.930 -3.391 1.00 69.88 386 PRO A CA 1
ATOM 3138 C C . PRO A 1 386 ? -12.478 4.276 -2.432 1.00 69.88 386 PRO A C 1
ATOM 3140 O O . PRO A 1 386 ? -12.646 4.347 -1.218 1.00 69.88 386 PRO A O 1
ATOM 3143 N N . GLY A 1 387 ? -11.411 3.658 -2.953 1.00 72.06 387 GLY A N 1
ATOM 3144 C CA . GLY A 1 387 ? -10.368 3.003 -2.152 1.00 72.06 387 GLY A CA 1
ATOM 3145 C C . GLY A 1 387 ? -9.317 3.951 -1.560 1.00 72.06 387 GLY A C 1
ATOM 3146 O O . GLY A 1 387 ? -8.411 3.502 -0.854 1.00 72.06 387 GLY A O 1
ATOM 3147 N N . ASP A 1 388 ? -9.394 5.254 -1.847 1.00 75.88 388 ASP A N 1
ATOM 3148 C CA . ASP A 1 388 ? -8.421 6.228 -1.356 1.00 75.88 388 ASP A CA 1
ATOM 3149 C C . ASP A 1 388 ? -8.700 6.644 0.098 1.00 75.88 388 ASP A C 1
ATOM 3151 O O . ASP A 1 388 ? -9.432 7.593 0.388 1.00 75.88 388 ASP A O 1
ATOM 3155 N N . THR A 1 389 ? -8.046 5.945 1.026 1.00 68.94 389 THR A N 1
ATOM 3156 C CA . THR A 1 389 ? -8.143 6.223 2.468 1.00 68.94 389 THR A CA 1
ATOM 3157 C C . THR A 1 389 ? -7.715 7.641 2.867 1.00 68.94 389 THR A C 1
ATOM 3159 O O . THR A 1 389 ? -8.183 8.131 3.893 1.00 68.94 389 THR A O 1
ATOM 3162 N N . TYR A 1 390 ? -6.862 8.321 2.086 1.00 79.25 390 TYR A N 1
ATOM 3163 C CA . TYR A 1 390 ? -6.491 9.714 2.360 1.00 79.25 390 TYR A CA 1
ATOM 3164 C C . TYR A 1 390 ? -7.697 10.645 2.183 1.00 79.25 390 TYR A C 1
ATOM 3166 O O . TYR A 1 390 ? -7.943 11.511 3.025 1.00 79.25 390 TYR A O 1
ATOM 3174 N N . LEU A 1 391 ? -8.479 10.438 1.120 1.00 80.62 391 LEU A N 1
ATOM 3175 C CA . LEU A 1 391 ? -9.690 11.213 0.853 1.00 80.62 391 LEU A CA 1
ATOM 3176 C C . LEU A 1 391 ? -10.776 10.938 1.890 1.00 80.62 391 LEU A C 1
ATOM 3178 O O . LEU A 1 391 ? -11.387 11.882 2.386 1.00 80.62 391 LEU A O 1
ATOM 3182 N N . THR A 1 392 ? -10.973 9.674 2.274 1.00 75.88 392 THR A N 1
ATOM 3183 C CA . THR A 1 392 ? -11.939 9.301 3.318 1.00 75.88 392 THR A CA 1
ATOM 3184 C C . THR A 1 392 ? -11.661 10.036 4.630 1.00 75.88 392 THR A C 1
ATOM 3186 O O . THR A 1 392 ? -12.584 10.576 5.234 1.00 75.88 392 THR A O 1
ATOM 3189 N N . GLU A 1 393 ? -10.396 10.127 5.053 1.00 72.81 393 GLU A N 1
ATOM 3190 C CA . GLU A 1 393 ? -10.016 10.853 6.272 1.00 72.81 393 GLU A CA 1
ATOM 3191 C C . GLU A 1 393 ? -10.241 12.359 6.159 1.00 72.81 393 GLU A C 1
ATOM 3193 O O . GLU A 1 393 ? -10.720 12.974 7.107 1.00 72.81 393 GLU A O 1
ATOM 3198 N N . ARG A 1 394 ? -9.922 12.963 5.011 1.00 82.38 394 ARG A N 1
ATOM 3199 C CA . ARG A 1 394 ? -10.113 14.402 4.766 1.00 82.38 394 ARG A CA 1
ATOM 3200 C C . ARG A 1 394 ? -11.589 14.793 4.732 1.00 82.38 394 ARG A C 1
ATOM 3202 O O . ARG A 1 394 ? -11.971 15.790 5.342 1.00 82.38 394 ARG A O 1
ATOM 3209 N N . ILE A 1 395 ? -12.410 13.978 4.073 1.00 84.19 395 ILE A N 1
ATOM 3210 C CA . ILE A 1 395 ? -13.867 14.119 4.037 1.00 84.19 395 ILE A CA 1
ATOM 3211 C C . ILE A 1 395 ? -14.433 13.947 5.446 1.00 84.19 395 ILE A C 1
ATOM 3213 O O . ILE A 1 395 ? -15.180 14.805 5.897 1.00 84.19 395 ILE A O 1
ATOM 3217 N N . ALA A 1 396 ? -14.050 12.890 6.168 1.00 70.50 396 ALA A N 1
ATOM 3218 C CA . ALA A 1 396 ? -14.505 12.661 7.539 1.00 70.50 396 ALA A CA 1
ATOM 3219 C C . ALA A 1 396 ? -14.084 13.798 8.484 1.00 70.50 396 ALA A C 1
ATOM 3221 O O . ALA A 1 396 ? -14.892 14.262 9.279 1.00 70.50 396 ALA A O 1
ATOM 3222 N N . PHE A 1 397 ? -12.850 14.293 8.360 1.00 75.44 397 PHE A N 1
ATOM 3223 C CA . PHE A 1 397 ? -12.346 15.417 9.146 1.00 75.44 397 PHE A CA 1
ATOM 3224 C C . PHE A 1 397 ? -13.177 16.689 8.941 1.00 75.44 397 PHE A C 1
ATOM 3226 O O . PHE A 1 397 ? -13.484 17.369 9.913 1.00 75.44 397 PHE A O 1
ATOM 3233 N N . LEU A 1 398 ? -13.562 17.005 7.699 1.00 75.06 398 LEU A N 1
ATOM 3234 C CA . LEU A 1 398 ? -14.394 18.178 7.413 1.00 75.06 398 LEU A CA 1
ATOM 3235 C C . LEU A 1 398 ? -15.891 17.960 7.664 1.00 75.06 398 LEU A C 1
ATOM 3237 O O . LEU A 1 398 ? -16.598 18.929 7.923 1.00 75.06 398 LEU A O 1
ATOM 3241 N N . LYS A 1 399 ? -16.386 16.720 7.578 1.00 72.12 399 LYS A N 1
ATOM 3242 C CA . LYS A 1 399 ? -17.804 16.395 7.798 1.00 72.12 399 LYS A CA 1
ATOM 3243 C C . LYS A 1 399 ? -18.196 16.270 9.268 1.00 72.12 399 LYS A C 1
ATOM 3245 O O . LYS A 1 399 ? -19.389 16.290 9.557 1.00 72.12 399 LYS A O 1
ATOM 3250 N N . VAL A 1 400 ? -17.253 16.104 10.194 1.00 55.84 400 VAL A N 1
ATOM 3251 C CA . VAL A 1 400 ? -17.587 15.777 11.586 1.00 55.84 400 VAL A CA 1
ATOM 3252 C C . VAL A 1 400 ? -17.451 16.992 12.504 1.00 55.84 400 VAL A C 1
ATOM 3254 O O . VAL A 1 400 ? -16.395 17.253 13.068 1.00 55.84 400 VAL A O 1
ATOM 3257 N N . GLU A 1 401 ? -18.590 17.637 12.752 1.00 50.62 401 GLU A N 1
ATOM 3258 C CA . GLU A 1 401 ? -19.205 17.571 14.085 1.00 50.62 401 GLU A CA 1
ATOM 3259 C C . GLU A 1 401 ? -20.594 16.913 13.959 1.00 50.62 401 GLU A C 1
ATOM 3261 O O . GLU A 1 401 ? -21.642 17.536 14.074 1.00 50.62 401 GLU A O 1
ATOM 3266 N N . VAL A 1 402 ? -20.604 15.603 13.704 1.00 52.25 402 VAL A N 1
ATOM 3267 C CA . VAL A 1 402 ? -21.669 14.738 14.223 1.00 52.25 402 VAL A CA 1
ATOM 3268 C C . VAL A 1 402 ? -21.006 13.959 15.341 1.00 52.25 402 VAL A C 1
ATOM 3270 O O . VAL A 1 402 ? -20.038 13.240 15.097 1.00 52.25 402 VAL A O 1
ATOM 3273 N N . LYS A 1 403 ? -21.466 14.161 16.575 1.00 57.00 403 LYS A N 1
ATOM 3274 C CA . LYS A 1 403 ? -20.973 13.465 17.766 1.00 57.00 403 LYS A CA 1
ATOM 3275 C C . LYS A 1 403 ? -20.972 11.962 17.464 1.00 57.00 403 LYS A C 1
ATOM 3277 O O . LYS A 1 403 ? -22.031 11.361 17.311 1.00 57.00 403 LYS A O 1
ATOM 3282 N N . ASP A 1 404 ? -19.794 11.369 17.282 1.00 71.06 404 ASP A N 1
ATOM 3283 C CA . ASP A 1 404 ? -19.700 9.942 16.996 1.00 71.06 404 ASP A CA 1
ATOM 3284 C C . ASP A 1 404 ? -20.193 9.181 18.222 1.00 71.06 404 ASP A C 1
ATOM 3286 O O . ASP A 1 404 ? -19.514 9.123 19.249 1.00 71.06 404 ASP A O 1
ATOM 3290 N N . ILE A 1 405 ? -21.392 8.618 18.103 1.00 82.50 405 ILE A N 1
ATOM 3291 C CA . ILE A 1 405 ? -22.083 7.931 19.186 1.00 82.50 405 ILE A CA 1
ATOM 3292 C C . ILE A 1 405 ? -21.253 6.804 19.799 1.00 82.50 405 ILE A C 1
ATOM 3294 O O . ILE A 1 405 ? -21.367 6.557 20.987 1.00 82.50 405 ILE A O 1
ATOM 3298 N N . THR A 1 406 ? -20.343 6.167 19.059 1.00 86.94 406 THR A N 1
ATOM 3299 C CA . THR A 1 406 ? -19.488 5.119 19.648 1.00 86.94 406 THR A CA 1
ATOM 3300 C C . THR A 1 406 ? -18.569 5.659 20.749 1.00 86.94 406 THR A C 1
ATOM 3302 O O . THR A 1 406 ? -18.241 4.931 21.680 1.00 86.94 406 THR A O 1
ATOM 3305 N N . LEU A 1 407 ? -18.188 6.942 20.700 1.00 86.62 407 LEU A N 1
ATOM 3306 C CA . LEU A 1 407 ? -17.379 7.566 21.750 1.00 86.62 407 LEU A CA 1
ATOM 3307 C C . LEU A 1 407 ? -18.170 7.838 23.034 1.00 86.62 407 LEU A C 1
ATOM 3309 O O . LEU A 1 407 ? -17.543 7.950 24.081 1.00 86.62 407 LEU A O 1
ATOM 3313 N N . SER A 1 408 ? -19.509 7.909 23.001 1.00 87.62 408 SER A N 1
ATOM 3314 C CA . SER A 1 408 ? -20.294 8.051 24.239 1.00 87.62 408 SER A CA 1
ATOM 3315 C C . SER A 1 408 ? -20.313 6.780 25.088 1.00 87.62 408 SER A C 1
ATOM 3317 O O . SER A 1 408 ? -20.739 6.835 26.235 1.00 87.62 408 SER A O 1
ATOM 3319 N N . PHE A 1 409 ? -19.872 5.650 24.530 1.00 90.25 409 PHE A N 1
ATOM 3320 C CA . PHE A 1 409 ? -19.720 4.379 25.240 1.00 90.25 409 PHE A CA 1
ATOM 3321 C C . PHE A 1 409 ? -18.300 4.169 25.770 1.00 90.25 409 PHE A C 1
ATOM 3323 O O . PHE A 1 409 ? -18.062 3.212 26.498 1.00 90.25 409 PHE A O 1
ATOM 3330 N N . LEU A 1 410 ? -17.342 5.032 25.414 1.00 90.56 410 LEU A N 1
ATOM 3331 C CA . LEU A 1 410 ? -15.987 4.925 25.942 1.00 90.56 410 LEU A CA 1
ATOM 3332 C C . LEU A 1 410 ? -16.032 5.175 27.461 1.00 90.56 410 LEU A C 1
ATOM 3334 O O . LEU A 1 410 ? -16.380 6.289 27.859 1.00 90.56 410 LEU A O 1
ATOM 3338 N N . PRO A 1 411 ? -15.691 4.186 28.307 1.00 92.56 411 PRO A N 1
ATOM 3339 C CA . PRO A 1 411 ? -15.664 4.388 29.745 1.00 92.56 411 PRO A CA 1
ATOM 3340 C C . PRO A 1 411 ? -14.589 5.417 30.094 1.00 92.56 411 PRO A C 1
ATOM 3342 O O . PRO A 1 411 ? -13.483 5.406 29.537 1.00 92.56 411 PRO A O 1
ATOM 3345 N N . ASP A 1 412 ? -14.930 6.307 31.017 1.00 93.25 412 ASP A N 1
ATOM 3346 C CA . ASP A 1 412 ? -13.973 7.231 31.596 1.00 93.25 412 ASP A CA 1
ATOM 3347 C C . ASP A 1 412 ? -13.095 6.537 32.644 1.00 93.25 412 ASP A C 1
ATOM 3349 O O . ASP A 1 412 ? -13.237 5.353 32.973 1.00 93.25 412 ASP A O 1
ATOM 3353 N N . ASP A 1 413 ? -12.138 7.300 33.157 1.00 92.75 413 ASP A N 1
ATOM 3354 C CA . ASP A 1 413 ? -11.179 6.804 34.129 1.00 92.75 413 ASP A CA 1
ATOM 3355 C C . ASP A 1 413 ? -11.830 6.391 35.457 1.00 92.75 413 ASP A C 1
ATOM 3357 O O . ASP A 1 413 ? -11.357 5.468 36.118 1.00 92.75 413 ASP A O 1
ATOM 3361 N N . GLU A 1 414 ? -12.933 7.040 35.840 1.00 95.38 414 GLU A N 1
ATOM 3362 C CA . GLU A 1 414 ? -13.660 6.726 37.068 1.00 95.38 414 GLU A CA 1
ATOM 3363 C C . GLU A 1 414 ? -14.279 5.327 36.981 1.00 95.38 414 GLU A C 1
ATOM 3365 O O . GLU A 1 414 ? -14.036 4.498 37.864 1.00 95.38 414 GLU A O 1
ATOM 3370 N N . LYS A 1 415 ? -14.967 5.018 35.872 1.00 95.44 415 LYS A N 1
ATOM 3371 C CA . LYS A 1 415 ? -15.556 3.692 35.625 1.00 95.44 415 LYS A CA 1
ATOM 3372 C C . LYS A 1 415 ? -14.495 2.589 35.529 1.00 95.44 415 LYS A C 1
ATOM 3374 O O . LYS A 1 415 ? -14.694 1.483 36.045 1.00 95.44 415 LYS A O 1
ATOM 3379 N N . ILE A 1 416 ? -13.344 2.878 34.914 1.00 96.81 416 ILE A N 1
ATOM 3380 C CA . ILE A 1 416 ? -12.211 1.936 34.858 1.00 96.81 416 ILE A CA 1
ATOM 3381 C C . ILE A 1 416 ? -11.683 1.655 36.267 1.00 96.81 416 ILE A C 1
ATOM 3383 O O . ILE A 1 416 ? -11.545 0.494 36.656 1.00 96.81 416 ILE A O 1
ATOM 3387 N N . MET A 1 417 ? -11.423 2.696 37.060 1.00 96.88 417 MET A N 1
ATOM 3388 C CA . MET A 1 417 ? -10.895 2.541 38.417 1.00 96.88 417 MET A CA 1
ATOM 3389 C C . MET A 1 417 ? -11.892 1.861 39.365 1.00 96.88 417 MET A C 1
ATOM 3391 O O . MET A 1 417 ? -11.469 1.134 40.265 1.00 96.88 417 MET A O 1
ATOM 3395 N N . GLU A 1 418 ? -13.199 2.057 39.179 1.00 96.38 418 GLU A N 1
ATOM 3396 C CA . GLU A 1 418 ? -14.230 1.306 39.903 1.00 96.38 418 GLU A CA 1
ATOM 3397 C C . GLU A 1 418 ? -14.147 -0.196 39.589 1.00 96.38 418 GLU A C 1
ATOM 3399 O O . GLU A 1 418 ? -14.128 -1.020 40.506 1.00 96.38 418 GLU A O 1
ATOM 3404 N N . SER A 1 419 ? -14.023 -0.550 38.307 1.00 96.19 419 SER A N 1
ATOM 3405 C CA . SER A 1 419 ? -13.906 -1.944 37.854 1.00 96.19 419 SER A CA 1
ATOM 3406 C C . SER A 1 419 ? -12.632 -2.610 38.390 1.00 96.19 419 SER A C 1
ATOM 3408 O O . SER A 1 419 ? -12.674 -3.738 38.879 1.00 96.19 419 SER A O 1
ATOM 3410 N N . VAL A 1 420 ? -11.511 -1.880 38.399 1.00 97.31 420 VAL A N 1
ATOM 3411 C CA . VAL A 1 420 ? -10.235 -2.326 38.988 1.00 97.31 420 VAL A CA 1
ATOM 3412 C C . VAL A 1 420 ? -10.380 -2.618 40.483 1.00 97.31 420 VAL A C 1
ATOM 3414 O O . VAL A 1 420 ? -9.922 -3.660 40.947 1.00 97.31 420 VAL A O 1
ATOM 3417 N N . LYS A 1 421 ? -11.044 -1.737 41.243 1.00 95.75 421 LYS A N 1
ATOM 3418 C CA . LYS A 1 421 ? -11.271 -1.939 42.685 1.00 95.75 421 LYS A CA 1
ATOM 3419 C C . LYS A 1 421 ? -12.135 -3.168 42.959 1.00 95.75 421 LYS A C 1
ATOM 3421 O O . LYS A 1 421 ? -11.762 -3.972 43.804 1.00 95.75 421 LYS A O 1
ATOM 3426 N N . LYS A 1 422 ? -13.227 -3.358 42.210 1.00 94.88 422 LYS A N 1
ATOM 3427 C CA . LYS A 1 422 ? -14.071 -4.561 42.330 1.00 94.88 422 LYS A CA 1
ATOM 3428 C C . LYS A 1 422 ? -13.280 -5.836 42.027 1.00 94.88 422 LYS A C 1
ATOM 3430 O O . LYS A 1 422 ? -13.370 -6.809 42.765 1.00 94.88 422 LYS A O 1
ATOM 3435 N N . ALA A 1 423 ? -12.431 -5.811 41.000 1.00 95.62 423 ALA A N 1
ATOM 3436 C CA . ALA A 1 423 ? -11.592 -6.952 40.636 1.00 95.62 423 ALA A CA 1
ATOM 3437 C C . ALA A 1 423 ? -10.475 -7.277 41.645 1.00 95.62 423 ALA A C 1
ATOM 3439 O O . ALA A 1 423 ? -9.905 -8.367 41.579 1.00 95.62 423 ALA A O 1
ATOM 3440 N N . LEU A 1 424 ? -10.126 -6.365 42.563 1.00 94.94 424 LEU A N 1
ATOM 3441 C CA . LEU A 1 424 ? -9.203 -6.662 43.666 1.00 94.94 424 LEU A CA 1
ATOM 3442 C C . LEU A 1 424 ? -9.844 -7.558 44.732 1.00 94.94 424 LEU A C 1
ATOM 3444 O O . LEU A 1 424 ? -9.129 -8.357 45.334 1.00 94.94 424 LEU A O 1
ATOM 3448 N N . GLU A 1 425 ? -11.156 -7.427 44.934 1.00 93.62 425 GLU A N 1
ATOM 3449 C CA . GLU A 1 425 ? -11.957 -8.178 45.912 1.00 93.62 425 GLU A CA 1
ATOM 3450 C C . GLU A 1 425 ? -12.561 -9.465 45.324 1.00 93.62 425 GLU A C 1
ATOM 3452 O O . GLU A 1 425 ? -13.086 -10.295 46.060 1.00 93.62 425 GLU A O 1
ATOM 3457 N N . PHE A 1 426 ? -12.480 -9.637 44.004 1.00 94.75 426 PHE A N 1
ATOM 3458 C CA . PHE A 1 426 ? -13.014 -10.789 43.287 1.00 94.75 426 PHE A CA 1
ATOM 3459 C C . PHE A 1 426 ? -12.149 -12.045 43.481 1.00 94.75 426 PHE A C 1
ATOM 3461 O O . PHE A 1 426 ? -10.926 -11.996 43.314 1.00 94.75 426 PHE A O 1
ATOM 3468 N N . GLU A 1 427 ? -12.789 -13.178 43.778 1.00 95.00 427 GLU A N 1
ATOM 3469 C CA . GLU A 1 427 ? -12.136 -14.486 43.884 1.00 95.00 427 GLU A CA 1
ATOM 3470 C C . GLU A 1 427 ? -12.160 -15.208 42.521 1.00 95.00 427 GLU A C 1
ATOM 3472 O O . GLU A 1 427 ? -13.217 -15.662 42.086 1.00 95.00 427 GLU A O 1
ATOM 3477 N N . PRO A 1 428 ? -11.020 -15.326 41.811 1.00 94.31 428 PRO A N 1
ATOM 3478 C CA . PRO A 1 428 ? -10.983 -15.976 40.505 1.00 94.31 428 PRO A CA 1
ATOM 3479 C C . PRO A 1 428 ? -11.166 -17.494 40.603 1.00 94.31 428 PRO A C 1
ATOM 3481 O O . PRO A 1 428 ? -10.569 -18.143 41.460 1.00 94.31 428 PRO A O 1
ATOM 3484 N N . HIS A 1 429 ? -11.897 -18.062 39.640 1.00 94.31 429 HIS A N 1
ATOM 3485 C CA . HIS A 1 429 ? -11.951 -19.510 39.394 1.00 94.31 429 HIS A CA 1
ATOM 3486 C C . HIS A 1 429 ? -10.552 -20.161 39.378 1.00 94.31 429 HIS A C 1
ATOM 3488 O O . HIS A 1 429 ? -9.586 -19.609 38.835 1.00 94.31 429 HIS A O 1
ATOM 3494 N N . GLU A 1 430 ? -10.456 -21.374 39.927 1.00 88.81 430 GLU A N 1
ATOM 3495 C CA . GLU A 1 430 ? -9.215 -22.146 39.982 1.00 88.81 430 GLU A CA 1
ATOM 3496 C C . GLU A 1 430 ? -8.655 -22.401 38.570 1.00 88.81 430 GLU A C 1
ATOM 3498 O O . GLU A 1 430 ? -9.363 -22.826 37.660 1.00 88.81 430 GLU A O 1
ATOM 3503 N N . GLY A 1 431 ? -7.374 -22.102 38.354 1.00 86.62 431 GLY A N 1
ATOM 3504 C CA . GLY A 1 431 ? -6.729 -22.251 37.043 1.00 86.62 431 GLY A CA 1
ATOM 3505 C C . GLY A 1 431 ? -6.832 -21.036 36.112 1.00 86.62 431 GLY A C 1
ATOM 3506 O O . GLY A 1 431 ? -6.219 -21.061 35.048 1.00 86.62 431 GLY A O 1
ATOM 3507 N N . ALA A 1 432 ? -7.519 -19.955 36.500 1.00 93.50 432 ALA A N 1
ATOM 3508 C CA . ALA A 1 432 ? -7.465 -18.699 35.751 1.00 93.50 432 ALA A CA 1
ATOM 3509 C C . ALA A 1 432 ? -6.044 -18.100 35.769 1.00 93.50 432 ALA A C 1
ATOM 3511 O O . ALA A 1 432 ? -5.444 -17.886 36.828 1.00 93.50 432 ALA A O 1
ATOM 3512 N N . GLU A 1 433 ? -5.502 -17.790 34.592 1.00 95.19 433 GLU A N 1
ATOM 3513 C CA . GLU A 1 433 ? -4.182 -17.163 34.454 1.00 95.19 433 GLU A CA 1
ATOM 3514 C C . GLU A 1 433 ? -4.251 -15.643 34.628 1.00 95.19 433 GLU A C 1
ATOM 3516 O O . GLU A 1 433 ? -3.349 -15.013 35.190 1.00 95.19 433 GLU A O 1
ATOM 3521 N N . SER A 1 434 ? -5.352 -15.047 34.174 1.00 96.00 434 SER A N 1
ATOM 3522 C CA . SER A 1 434 ? -5.650 -13.622 34.303 1.00 96.00 434 SER A CA 1
ATOM 3523 C C . SER A 1 434 ? -7.151 -13.383 34.474 1.00 96.00 434 SER A C 1
ATOM 3525 O O . SER A 1 434 ? -7.969 -14.270 34.223 1.00 96.00 434 SER A O 1
ATOM 3527 N N . LEU A 1 435 ? -7.506 -12.179 34.919 1.00 97.00 435 LEU A N 1
ATOM 3528 C CA . LEU A 1 435 ? -8.878 -11.677 34.868 1.00 97.00 435 LEU A CA 1
ATOM 3529 C C . LEU A 1 435 ? -9.019 -10.769 33.657 1.00 97.00 435 LEU A C 1
ATOM 3531 O O . LEU A 1 435 ? -8.206 -9.859 33.500 1.00 97.00 435 LEU A O 1
ATOM 3535 N N . LEU A 1 436 ? -10.075 -10.959 32.879 1.00 96.62 436 LEU A N 1
ATOM 3536 C CA . LEU A 1 436 ? -10.566 -9.960 31.944 1.00 96.62 436 LEU A CA 1
ATOM 3537 C C . LEU A 1 436 ? -11.628 -9.142 32.691 1.00 96.62 436 LEU A C 1
ATOM 3539 O O . LEU A 1 436 ? -12.775 -9.551 32.851 1.00 96.62 436 LEU A O 1
ATOM 3543 N N . VAL A 1 437 ? -11.178 -8.037 33.282 1.00 97.06 437 VAL A N 1
ATOM 3544 C CA . VAL A 1 437 ? -11.926 -7.235 34.261 1.00 97.06 437 VAL A CA 1
ATOM 3545 C C . VAL A 1 437 ? -13.019 -6.415 33.593 1.00 97.06 437 VAL A C 1
ATOM 3547 O O . VAL A 1 437 ? -14.110 -6.284 34.140 1.00 97.06 437 VAL A O 1
ATOM 3550 N N . TYR A 1 438 ? -12.702 -5.831 32.440 1.00 96.19 438 TYR A N 1
ATOM 3551 C CA . TYR A 1 438 ? -13.627 -5.011 31.672 1.00 96.19 438 TYR A CA 1
ATOM 3552 C C . TYR A 1 438 ? -13.318 -5.186 30.188 1.00 96.19 438 TYR A C 1
ATOM 3554 O O . TYR A 1 438 ? -12.364 -4.597 29.681 1.00 96.19 438 TYR A O 1
ATOM 3562 N N . ASP A 1 439 ? -14.105 -6.020 29.521 1.00 95.50 439 ASP A N 1
ATOM 3563 C CA . ASP A 1 439 ? -14.044 -6.262 28.085 1.00 95.50 439 ASP A CA 1
ATOM 3564 C C . ASP A 1 439 ? -15.187 -5.526 27.398 1.00 95.50 439 ASP A C 1
ATOM 3566 O O . ASP A 1 439 ? -16.348 -5.895 27.518 1.00 95.50 439 ASP A O 1
ATOM 3570 N N . HIS A 1 440 ? -14.892 -4.414 26.741 1.00 95.62 440 HIS A N 1
ATOM 3571 C CA . HIS A 1 440 ? -15.937 -3.559 26.199 1.00 95.62 440 HIS A CA 1
ATOM 3572 C C . HIS A 1 440 ? -15.649 -3.145 24.771 1.00 95.62 440 HIS A C 1
ATOM 3574 O O . HIS A 1 440 ? -14.573 -2.622 24.466 1.00 95.62 440 HIS A O 1
ATOM 3580 N N . ALA A 1 441 ? -16.675 -3.232 23.929 1.00 95.56 441 ALA A N 1
ATOM 3581 C CA . ALA A 1 441 ? -16.668 -2.647 22.602 1.00 95.56 441 ALA A CA 1
ATOM 3582 C C . ALA A 1 441 ? -17.968 -1.912 22.277 1.00 95.56 441 ALA A C 1
ATOM 3584 O O . ALA A 1 441 ? -19.064 -2.407 22.511 1.00 95.56 441 ALA A O 1
ATOM 3585 N N . ALA A 1 442 ? -17.846 -0.766 21.609 1.00 95.19 442 ALA A N 1
ATOM 3586 C CA . ALA A 1 442 ? -18.935 -0.140 20.870 1.00 95.19 442 ALA A CA 1
ATOM 3587 C C . ALA A 1 442 ? -18.593 -0.104 19.379 1.00 95.19 442 ALA A C 1
ATOM 3589 O O . ALA A 1 442 ? -17.593 0.494 18.978 1.00 95.19 442 ALA A O 1
ATOM 3590 N N . CYS A 1 443 ? -19.416 -0.745 18.553 1.00 92.88 443 CYS A N 1
ATOM 3591 C CA . CYS A 1 443 ? -19.216 -0.875 17.115 1.00 92.88 443 CYS A CA 1
ATOM 3592 C C . CYS A 1 443 ? -20.346 -0.193 16.352 1.00 92.88 443 CYS A C 1
ATOM 3594 O O . CYS A 1 443 ? -21.498 -0.596 16.476 1.00 92.88 443 CYS A O 1
ATOM 3596 N N . LYS A 1 444 ? -20.024 0.794 15.511 1.00 90.50 444 LYS A N 1
ATOM 3597 C CA . LYS A 1 444 ? -20.970 1.350 14.538 1.00 90.50 444 LYS A CA 1
ATOM 3598 C C . LYS A 1 444 ? -20.712 0.771 13.157 1.00 90.50 444 LYS A C 1
ATOM 3600 O O . LYS A 1 444 ? -19.617 0.933 12.612 1.00 90.50 444 LYS A O 1
ATOM 3605 N N . ILE A 1 445 ? -21.740 0.150 12.586 1.00 86.00 445 ILE A N 1
ATOM 3606 C CA . ILE A 1 445 ? -21.732 -0.381 11.222 1.00 86.00 445 ILE A CA 1
ATOM 3607 C C . ILE A 1 445 ? -22.232 0.698 10.260 1.00 86.00 445 ILE A C 1
ATOM 3609 O O . ILE A 1 445 ? -23.343 1.214 10.406 1.00 86.00 445 ILE A O 1
ATOM 3613 N N . ASN A 1 446 ? -21.438 1.004 9.238 1.00 76.25 446 ASN A N 1
ATOM 3614 C CA . ASN A 1 446 ? -21.823 1.921 8.172 1.00 76.25 446 ASN A CA 1
ATOM 3615 C C . ASN A 1 446 ? -22.649 1.207 7.087 1.00 76.25 446 ASN A C 1
ATOM 3617 O O . ASN A 1 446 ? -22.760 -0.024 7.038 1.00 76.25 446 ASN A O 1
ATOM 3621 N N . SER A 1 447 ? -23.270 1.984 6.200 1.00 70.75 447 SER A N 1
ATOM 3622 C CA . SER A 1 447 ? -24.078 1.450 5.096 1.00 70.75 447 SER A CA 1
ATOM 3623 C C . SER A 1 447 ? -23.256 0.599 4.124 1.00 70.75 447 SER A C 1
ATOM 3625 O O . SER A 1 447 ? -23.759 -0.422 3.665 1.00 70.75 447 SER A O 1
ATOM 3627 N N . ASP A 1 448 ? -21.997 0.970 3.884 1.00 67.62 448 ASP A N 1
ATOM 3628 C CA . ASP A 1 448 ? -21.045 0.286 2.997 1.00 67.62 448 ASP A CA 1
ATOM 3629 C C . ASP A 1 448 ? -20.415 -0.989 3.592 1.00 67.62 448 ASP A C 1
ATOM 3631 O O . ASP A 1 448 ? -19.681 -1.688 2.904 1.00 67.62 448 ASP A O 1
ATOM 3635 N N . GLY A 1 449 ? -20.699 -1.296 4.860 1.00 71.62 449 GLY A N 1
ATOM 3636 C CA . GLY A 1 449 ? -20.149 -2.444 5.583 1.00 71.62 449 GLY A CA 1
ATOM 3637 C C . GLY A 1 449 ? -18.800 -2.212 6.256 1.00 71.62 449 GLY A C 1
ATOM 3638 O O . GLY A 1 449 ? -18.325 -3.084 6.985 1.00 71.62 449 GLY A O 1
ATOM 3639 N N . SER A 1 450 ? -18.226 -1.015 6.129 1.00 77.69 450 SER A N 1
ATOM 3640 C CA . SER A 1 450 ? -17.160 -0.583 7.029 1.00 77.69 450 SER A CA 1
ATOM 3641 C C . SER A 1 450 ? -17.695 -0.431 8.456 1.00 77.69 450 SER A C 1
ATOM 3643 O O . SER A 1 450 ? -18.890 -0.214 8.683 1.00 77.69 450 SER A O 1
ATOM 3645 N N . SER A 1 451 ? -16.811 -0.549 9.443 1.00 85.38 451 SER A N 1
ATOM 3646 C CA . SER A 1 451 ? -17.180 -0.360 10.844 1.00 85.38 451 SER A CA 1
ATOM 3647 C C . SER A 1 451 ? -16.126 0.408 11.621 1.00 85.38 451 SER A C 1
ATOM 3649 O O . SER A 1 451 ? -14.925 0.367 11.332 1.00 85.38 451 SER A O 1
ATOM 3651 N N . ARG A 1 452 ? -16.600 1.125 12.636 1.00 88.75 452 ARG A N 1
ATOM 3652 C CA . ARG A 1 452 ? -15.758 1.803 13.614 1.00 88.75 452 ARG A CA 1
ATOM 3653 C C . ARG A 1 452 ? -16.017 1.211 14.986 1.00 88.75 452 ARG A C 1
ATOM 3655 O O . ARG A 1 452 ? -17.156 1.198 15.442 1.00 88.75 452 ARG A O 1
ATOM 3662 N N . TRP A 1 453 ? -14.945 0.782 15.628 1.00 92.25 453 TRP A N 1
ATOM 3663 C CA . TRP A 1 453 ? -14.955 0.152 16.937 1.00 92.25 453 TRP A CA 1
ATOM 3664 C C . TRP A 1 453 ? -14.269 1.063 17.941 1.00 92.25 453 TRP A C 1
ATOM 3666 O O . TRP A 1 453 ? -13.211 1.618 17.646 1.00 92.25 453 TRP A O 1
ATOM 3676 N N . VAL A 1 454 ? -14.859 1.201 19.119 1.00 94.56 454 VAL A N 1
ATOM 3677 C CA . VAL A 1 454 ? -14.247 1.807 20.300 1.00 94.56 454 VAL A CA 1
ATOM 3678 C C . VAL A 1 454 ? -14.141 0.713 21.339 1.00 94.56 454 VAL A C 1
ATOM 3680 O O . VAL A 1 454 ? -15.164 0.221 21.803 1.00 94.56 454 VAL A O 1
ATOM 3683 N N . VAL A 1 455 ? -12.916 0.320 21.666 1.00 95.88 455 VAL A N 1
ATOM 3684 C CA . VAL A 1 455 ? -12.640 -0.831 22.526 1.00 95.88 455 VAL A CA 1
ATOM 3685 C C . VAL A 1 455 ? -11.950 -0.359 23.797 1.00 95.88 455 VAL A C 1
ATOM 3687 O O . VAL A 1 455 ? -11.109 0.542 23.757 1.00 95.88 455 VAL A O 1
ATOM 3690 N N . THR A 1 456 ? -12.334 -0.940 24.928 1.00 97.56 456 THR A N 1
ATOM 3691 C CA . THR A 1 456 ? -11.637 -0.827 26.209 1.00 97.56 456 THR A CA 1
ATOM 3692 C C . THR A 1 456 ? -11.442 -2.222 26.762 1.00 97.56 456 THR A C 1
ATOM 3694 O O . THR A 1 456 ? -12.420 -2.918 27.000 1.00 97.56 456 THR A O 1
ATOM 3697 N N . GLU A 1 457 ? -10.188 -2.587 26.983 1.00 97.38 457 GLU A N 1
ATOM 3698 C CA . GLU A 1 457 ? -9.811 -3.823 27.651 1.00 97.38 457 GLU A CA 1
ATOM 3699 C C . GLU A 1 457 ? -9.092 -3.476 28.956 1.00 97.38 457 GLU A C 1
ATOM 3701 O O . GLU A 1 457 ? -8.143 -2.681 28.962 1.00 97.38 457 GLU A O 1
ATOM 3706 N N . VAL A 1 458 ? -9.554 -4.061 30.059 1.00 98.06 458 VAL A N 1
ATOM 3707 C CA . VAL A 1 458 ? -8.882 -4.015 31.358 1.00 98.06 458 VAL A CA 1
ATOM 3708 C C . VAL A 1 458 ? -8.623 -5.441 31.814 1.00 98.06 458 VAL A C 1
ATOM 3710 O O . VAL A 1 458 ? -9.571 -6.196 32.013 1.00 98.06 458 VAL A O 1
ATOM 3713 N N . SER A 1 459 ? -7.358 -5.792 32.031 1.00 97.88 459 SER A N 1
ATOM 3714 C CA . SER A 1 459 ? -6.953 -7.166 32.355 1.00 97.88 459 SER A CA 1
ATOM 3715 C C . SER A 1 459 ? -6.002 -7.203 33.552 1.00 97.88 459 SER A C 1
ATOM 3717 O O . SER A 1 459 ? -5.097 -6.375 33.626 1.00 97.88 459 SER A O 1
ATOM 3719 N N . ARG A 1 460 ? -6.169 -8.157 34.482 1.00 97.62 460 ARG A N 1
ATOM 3720 C CA . ARG A 1 460 ? -5.323 -8.341 35.684 1.00 97.62 460 ARG A CA 1
ATOM 3721 C C . ARG A 1 460 ? -4.493 -9.617 35.588 1.00 97.62 460 ARG A C 1
ATOM 3723 O O . ARG A 1 460 ? -5.048 -10.697 35.395 1.00 97.62 460 ARG A O 1
ATOM 3730 N N . ALA A 1 461 ? -3.188 -9.530 35.821 1.00 97.38 461 ALA A N 1
ATOM 3731 C CA . ALA A 1 461 ? -2.313 -10.701 35.866 1.00 97.38 461 ALA A CA 1
ATOM 3732 C C . ALA A 1 461 ? -2.454 -11.453 37.202 1.00 97.38 461 ALA A C 1
ATOM 3734 O O . ALA A 1 461 ? -2.034 -10.938 38.238 1.00 97.38 461 ALA A O 1
ATOM 3735 N N . LEU A 1 462 ? -2.999 -12.676 37.212 1.00 96.00 462 LEU A N 1
ATOM 3736 C CA . LEU A 1 462 ? -3.165 -13.449 38.455 1.00 96.00 462 LEU A CA 1
ATOM 3737 C C . LEU A 1 462 ? -1.923 -14.264 38.816 1.00 96.00 462 LEU A C 1
ATOM 3739 O O . LEU A 1 462 ? -1.614 -14.429 39.997 1.00 96.00 462 LEU A O 1
ATOM 3743 N N . ASN A 1 463 ? -1.194 -14.762 37.817 1.00 94.75 463 ASN A N 1
ATOM 3744 C CA . ASN A 1 463 ? 0.023 -15.553 37.986 1.00 94.75 463 ASN A CA 1
ATOM 3745 C C . ASN A 1 463 ? 1.111 -15.149 36.973 1.00 94.75 463 ASN A C 1
ATOM 3747 O O . ASN A 1 463 ? 0.957 -14.179 36.230 1.00 94.75 463 ASN A O 1
ATOM 3751 N N . ASP A 1 464 ? 2.243 -15.855 36.994 1.00 96.12 464 ASP A N 1
ATOM 3752 C CA . ASP A 1 464 ? 3.379 -15.564 36.116 1.00 96.12 464 ASP A CA 1
ATOM 3753 C C . ASP A 1 464 ? 3.030 -15.751 34.631 1.00 96.12 464 ASP A C 1
ATOM 3755 O O . ASP A 1 464 ? 3.395 -14.902 33.822 1.00 96.12 464 ASP A O 1
ATOM 3759 N N . THR A 1 465 ? 2.257 -16.786 34.286 1.00 94.00 465 THR A N 1
ATOM 3760 C CA . THR A 1 465 ? 1.787 -17.031 32.913 1.00 94.00 465 THR A CA 1
ATOM 3761 C C . THR A 1 465 ? 0.872 -15.909 32.428 1.00 94.00 465 THR A C 1
ATOM 3763 O O . THR A 1 465 ? 1.098 -15.337 31.364 1.00 94.00 465 THR A O 1
ATOM 3766 N N . GLY A 1 466 ? -0.118 -15.517 33.235 1.00 94.25 466 GLY A N 1
ATOM 3767 C CA . GLY A 1 466 ? -1.017 -14.415 32.900 1.00 94.25 466 GLY A CA 1
ATOM 3768 C C . GLY A 1 466 ? -0.296 -13.076 32.790 1.00 94.25 466 GLY A C 1
ATOM 3769 O O . GLY A 1 466 ? -0.602 -12.292 31.896 1.00 94.25 466 GLY A O 1
ATOM 3770 N N . ARG A 1 467 ? 0.706 -12.821 33.643 1.00 96.31 467 ARG A N 1
ATOM 3771 C CA . ARG A 1 467 ? 1.595 -11.661 33.483 1.00 96.31 467 ARG A CA 1
ATOM 3772 C C . ARG A 1 467 ? 2.289 -11.712 32.126 1.00 96.31 467 ARG A C 1
ATOM 3774 O O . ARG A 1 467 ? 2.252 -10.719 31.411 1.00 96.31 467 ARG A O 1
ATOM 3781 N N . ASP A 1 468 ? 2.914 -12.833 31.778 1.00 95.38 468 ASP A N 1
ATOM 3782 C CA . ASP A 1 468 ? 3.697 -12.952 30.545 1.00 95.38 468 ASP A CA 1
ATOM 3783 C C . ASP A 1 468 ? 2.819 -12.779 29.292 1.00 95.38 468 ASP A C 1
ATOM 3785 O O . ASP A 1 468 ? 3.237 -12.110 28.342 1.00 95.38 468 ASP A O 1
ATOM 3789 N N . ASN A 1 469 ? 1.576 -13.272 29.333 1.00 92.44 469 ASN A N 1
ATOM 3790 C CA . ASN A 1 469 ? 0.568 -13.048 28.295 1.00 92.44 469 ASN A CA 1
ATOM 3791 C C . ASN A 1 469 ? 0.175 -11.563 28.181 1.00 92.44 469 ASN A C 1
ATOM 3793 O O . ASN A 1 469 ? 0.083 -11.032 27.077 1.00 92.44 469 ASN A O 1
ATOM 3797 N N . LEU A 1 470 ? 0.014 -10.862 29.308 1.00 95.88 470 LEU A N 1
ATOM 3798 C CA . LEU A 1 470 ? -0.377 -9.446 29.342 1.00 95.88 470 LEU A CA 1
ATOM 3799 C C . LEU A 1 470 ? 0.782 -8.460 29.108 1.00 95.88 470 LEU A C 1
ATOM 3801 O O . LEU A 1 470 ? 0.542 -7.265 28.927 1.00 95.88 470 LEU A O 1
ATOM 3805 N N . ILE A 1 471 ? 2.042 -8.918 29.054 1.00 96.69 471 ILE A N 1
ATOM 3806 C CA . ILE A 1 471 ? 3.173 -8.056 28.662 1.00 96.69 471 ILE A CA 1
ATOM 3807 C C . ILE A 1 471 ? 2.980 -7.517 27.241 1.00 96.69 471 ILE A C 1
ATOM 3809 O O . ILE A 1 471 ? 3.427 -6.401 26.973 1.00 96.69 471 ILE A O 1
ATOM 3813 N N . ASN A 1 472 ? 2.352 -8.283 26.341 1.00 95.12 472 ASN A N 1
ATOM 3814 C CA . ASN A 1 472 ? 2.057 -7.857 24.974 1.00 95.12 472 ASN A CA 1
ATOM 3815 C C . ASN A 1 472 ? 0.560 -8.023 24.689 1.00 95.12 472 ASN A C 1
ATOM 3817 O O . ASN A 1 472 ? 0.099 -9.121 24.393 1.00 95.12 472 ASN A O 1
ATOM 3821 N N . VAL A 1 473 ? -0.181 -6.919 24.720 1.00 94.44 473 VAL A N 1
ATOM 3822 C CA . VAL A 1 473 ? -1.594 -6.896 24.328 1.00 94.44 473 VAL A CA 1
ATOM 3823 C C . VAL A 1 473 ? -1.668 -6.678 22.819 1.00 94.44 473 VAL A C 1
ATOM 3825 O O . VAL A 1 473 ? -1.260 -5.626 22.318 1.00 94.44 473 VAL A O 1
ATOM 3828 N N . PHE A 1 474 ? -2.142 -7.681 22.081 1.00 93.31 474 PHE A N 1
ATOM 3829 C CA . PHE A 1 474 ? -2.246 -7.623 20.623 1.00 93.31 474 PHE A CA 1
ATOM 3830 C C . PHE A 1 474 ? -3.493 -6.858 20.180 1.00 93.31 474 PHE A C 1
ATOM 3832 O O . PHE A 1 474 ? -4.588 -7.058 20.692 1.00 93.31 474 PHE A O 1
ATOM 3839 N N . LEU A 1 475 ? -3.327 -5.997 19.179 1.00 92.94 475 LEU A N 1
ATOM 3840 C CA . LEU A 1 475 ? -4.420 -5.268 18.546 1.00 92.94 475 LEU A CA 1
ATOM 3841 C C . LEU A 1 475 ? -4.947 -6.055 17.331 1.00 92.94 475 LEU A C 1
ATOM 3843 O O . LEU A 1 475 ? -4.176 -6.775 16.690 1.00 92.94 475 LEU A O 1
ATOM 3847 N N . PRO A 1 476 ? -6.222 -5.876 16.935 1.00 87.75 476 PRO A N 1
ATOM 3848 C CA . PRO A 1 476 ? -6.812 -6.593 15.805 1.00 87.75 476 PRO A CA 1
ATOM 3849 C C . PRO A 1 476 ? -6.014 -6.447 14.499 1.00 87.75 476 PRO A C 1
ATOM 3851 O O . PRO A 1 476 ? -5.497 -5.371 14.180 1.00 87.75 476 PRO A O 1
ATOM 3854 N N . TYR A 1 477 ? -5.963 -7.499 13.679 1.00 79.25 477 TYR A N 1
ATOM 3855 C CA . TYR A 1 477 ? -5.357 -7.441 12.343 1.00 79.25 477 TYR A CA 1
ATOM 3856 C C . TYR A 1 477 ? -6.224 -6.646 11.351 1.00 79.25 477 TYR A C 1
ATOM 3858 O O . TYR A 1 477 ? -7.448 -6.629 11.440 1.00 79.25 477 TYR A O 1
ATOM 3866 N N . GLY A 1 478 ? -5.583 -5.974 10.385 1.00 77.69 478 GLY A N 1
ATOM 3867 C CA . GLY A 1 478 ? -6.275 -5.210 9.332 1.00 77.69 478 GLY A CA 1
ATOM 3868 C C . GLY A 1 478 ? -6.936 -3.910 9.816 1.00 77.69 478 GLY A C 1
ATOM 3869 O O . GLY A 1 478 ? -7.226 -3.736 10.996 1.00 77.69 478 GLY A O 1
ATOM 3870 N N . GLY A 1 479 ? -7.135 -2.940 8.922 1.00 79.94 479 GLY A N 1
ATOM 3871 C CA . GLY A 1 479 ? -7.676 -1.620 9.281 1.00 79.94 479 GLY A CA 1
ATOM 3872 C C . GLY A 1 479 ? -6.720 -0.718 10.084 1.00 79.94 479 GLY A C 1
ATOM 3873 O O . GLY A 1 479 ? -5.640 -1.142 10.514 1.00 79.94 479 GLY A O 1
ATOM 3874 N N . ARG A 1 480 ? -7.108 0.552 10.270 1.00 82.00 480 ARG A N 1
ATOM 3875 C CA . ARG A 1 480 ? -6.318 1.562 11.007 1.00 82.00 480 ARG A CA 1
ATOM 3876 C C . ARG A 1 480 ? -6.713 1.576 12.482 1.00 82.00 480 ARG A C 1
ATOM 3878 O O . ARG A 1 480 ? -7.891 1.440 12.798 1.00 82.00 480 ARG A O 1
ATOM 3885 N N . LYS A 1 481 ? -5.748 1.778 13.381 1.00 88.31 481 LYS A N 1
ATOM 3886 C CA . LYS A 1 481 ? -5.988 1.886 14.827 1.00 88.31 481 LYS A CA 1
ATOM 3887 C C . LYS A 1 481 ? -5.475 3.210 15.354 1.00 88.31 481 LYS A C 1
ATOM 3889 O O . LYS A 1 481 ? -4.442 3.699 14.903 1.00 88.31 481 LYS A O 1
ATOM 3894 N N . LYS A 1 482 ? -6.192 3.764 16.323 1.00 89.00 482 LYS A N 1
ATOM 3895 C CA . LYS A 1 482 ? -5.774 4.931 17.092 1.00 89.00 482 LYS A CA 1
ATOM 3896 C C . LYS A 1 482 ? -5.877 4.583 18.568 1.00 89.00 482 LYS A C 1
ATOM 3898 O O . LYS A 1 482 ? -6.984 4.406 19.066 1.00 89.00 482 LYS A O 1
ATOM 3903 N N . ILE A 1 483 ? -4.741 4.506 19.250 1.00 92.88 483 ILE A N 1
ATOM 3904 C CA . ILE A 1 483 ? -4.720 4.338 20.703 1.00 92.88 483 ILE A CA 1
ATOM 3905 C C . ILE A 1 483 ? -5.226 5.623 21.356 1.00 92.88 483 ILE A C 1
ATOM 3907 O O . ILE A 1 483 ? -4.839 6.722 20.953 1.00 92.88 483 ILE A O 1
ATOM 3911 N N . ILE A 1 484 ? -6.137 5.464 22.311 1.00 91.88 484 ILE A N 1
ATOM 3912 C CA . ILE A 1 484 ? -6.645 6.535 23.165 1.00 91.88 484 ILE A CA 1
ATOM 3913 C C . ILE A 1 484 ? -5.801 6.567 24.437 1.00 91.88 484 ILE A C 1
ATOM 3915 O O . ILE A 1 484 ? -5.125 7.560 24.674 1.00 91.88 484 ILE A O 1
ATOM 3919 N N . ASN A 1 485 ? -5.796 5.465 25.194 1.00 95.44 485 ASN A N 1
ATOM 3920 C CA . ASN A 1 485 ? -5.062 5.314 26.448 1.00 95.44 485 ASN A CA 1
ATOM 3921 C C . ASN A 1 485 ? -4.402 3.931 26.503 1.00 95.44 485 ASN A C 1
ATOM 3923 O O . ASN A 1 485 ? -4.985 2.952 26.036 1.00 95.44 485 ASN A O 1
ATOM 3927 N N . ALA A 1 486 ? -3.197 3.848 27.066 1.00 97.50 486 ALA A N 1
ATOM 3928 C CA . ALA A 1 486 ? -2.468 2.594 27.237 1.00 97.50 486 ALA A CA 1
ATOM 3929 C C . ALA A 1 486 ? -1.537 2.673 28.457 1.00 97.50 486 ALA A C 1
ATOM 3931 O O . ALA A 1 486 ? -0.444 3.228 28.370 1.00 97.50 486 ALA A O 1
ATOM 3932 N N . TYR A 1 487 ? -1.952 2.111 29.590 1.00 98.06 487 TYR A N 1
ATOM 3933 C CA . TYR A 1 487 ? -1.192 2.169 30.844 1.00 98.06 487 TYR A CA 1
ATOM 3934 C C . TYR A 1 487 ? -1.424 0.921 31.702 1.00 98.06 487 TYR A C 1
ATOM 3936 O O . TYR A 1 487 ? -2.409 0.208 31.528 1.00 98.06 487 TYR A O 1
ATOM 3944 N N . SER A 1 488 ? -0.510 0.646 32.626 1.00 98.06 488 SER A N 1
ATOM 3945 C CA . SER A 1 488 ? -0.684 -0.353 33.677 1.00 98.06 488 SER A CA 1
ATOM 3946 C C . SER A 1 488 ? -1.063 0.305 35.002 1.00 98.06 488 SER A C 1
ATOM 3948 O O . SER A 1 488 ? -0.740 1.473 35.230 1.00 98.06 488 SER A O 1
ATOM 3950 N N . ILE A 1 489 ? -1.719 -0.446 35.884 1.00 98.19 489 ILE A N 1
ATOM 3951 C CA . ILE A 1 489 ? -2.048 -0.033 37.254 1.00 98.19 489 ILE A CA 1
ATOM 3952 C C . ILE A 1 489 ? -1.430 -1.048 38.211 1.00 98.19 489 ILE A C 1
ATOM 3954 O O . ILE A 1 489 ? -1.693 -2.243 38.082 1.00 98.19 489 ILE A O 1
ATOM 3958 N N . ASP A 1 490 ? -0.612 -0.587 39.152 1.00 95.19 490 ASP A N 1
ATOM 3959 C CA . ASP A 1 490 ? 0.007 -1.462 40.150 1.00 95.19 490 ASP A CA 1
ATOM 3960 C C . ASP A 1 490 ? -0.900 -1.726 41.368 1.00 95.19 490 ASP A C 1
ATOM 3962 O O . ASP A 1 490 ? -2.000 -1.181 41.501 1.00 95.19 490 ASP A O 1
ATOM 3966 N N . SER A 1 491 ? -0.427 -2.561 42.297 1.00 84.31 491 SER A N 1
ATOM 3967 C CA . SER A 1 491 ? -1.134 -2.879 43.547 1.00 84.31 4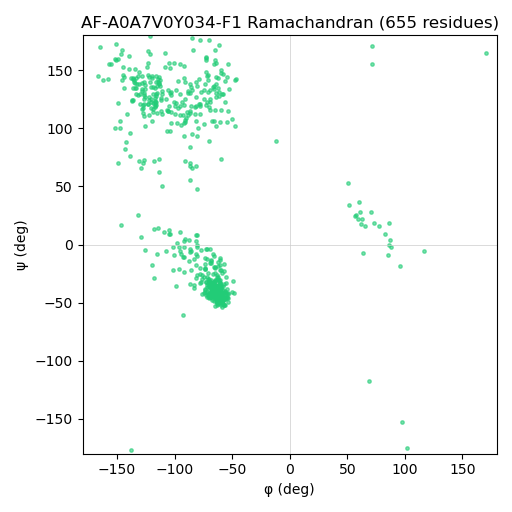91 SER A CA 1
ATOM 3968 C C . SER A 1 491 ? -1.407 -1.672 44.460 1.00 84.31 491 SER A C 1
ATOM 3970 O O . SER A 1 491 ? -2.237 -1.772 45.359 1.00 84.31 491 SER A O 1
ATOM 3972 N N . GLU A 1 492 ? -0.711 -0.547 44.267 1.00 89.88 492 GLU A N 1
ATOM 3973 C CA . GLU A 1 492 ? -0.935 0.715 44.989 1.00 89.88 492 GLU A CA 1
ATOM 3974 C C . GLU A 1 492 ? -1.851 1.676 44.208 1.00 89.88 492 GLU A C 1
ATOM 3976 O O . GLU A 1 492 ? -1.988 2.844 44.580 1.00 89.88 492 GLU A O 1
ATOM 3981 N N . LEU A 1 493 ? -2.489 1.194 43.135 1.00 94.31 493 LEU A N 1
ATOM 3982 C CA . LEU A 1 493 ? -3.337 1.961 42.221 1.00 94.31 493 LEU A CA 1
ATOM 3983 C C . LEU A 1 493 ? -2.596 3.081 41.473 1.00 94.31 493 LEU A C 1
ATOM 3985 O O . LEU A 1 493 ? -3.221 4.032 40.992 1.00 94.31 493 LEU A O 1
ATOM 3989 N N . LYS A 1 494 ? -1.268 2.989 41.342 1.00 95.94 494 LYS A N 1
ATOM 3990 C CA . LYS A 1 494 ? -0.476 3.952 40.570 1.00 95.94 494 LYS A CA 1
ATOM 3991 C C . LYS A 1 494 ? -0.430 3.551 39.106 1.00 95.94 494 LYS A C 1
ATOM 3993 O O . LYS A 1 494 ? -0.230 2.387 38.765 1.00 95.94 494 LYS A O 1
ATOM 3998 N N . LYS A 1 495 ? -0.570 4.551 38.235 1.00 97.31 495 LYS A N 1
ATOM 3999 C CA . LYS A 1 495 ? -0.535 4.371 36.782 1.00 97.31 495 LYS A CA 1
ATOM 4000 C C . LYS A 1 495 ? 0.872 4.521 36.233 1.00 97.31 495 LYS A C 1
ATOM 4002 O O . LYS A 1 495 ? 1.601 5.426 36.635 1.00 97.31 495 LYS A O 1
ATOM 4007 N N . SER A 1 496 ? 1.214 3.671 35.274 1.00 96.88 496 SER A N 1
ATOM 4008 C CA . SER A 1 496 ? 2.442 3.772 34.487 1.00 96.88 496 SER A CA 1
ATOM 4009 C C . SER A 1 496 ? 2.127 3.576 33.010 1.00 96.88 496 SER A C 1
ATOM 4011 O O . SER A 1 496 ? 1.463 2.614 32.646 1.00 96.88 496 SER A O 1
ATOM 4013 N N . GLU A 1 497 ? 2.595 4.481 32.155 1.00 97.25 497 GLU A N 1
ATOM 4014 C CA . GLU A 1 497 ? 2.388 4.394 30.704 1.00 97.25 497 GLU A CA 1
ATOM 4015 C C . GLU A 1 497 ? 2.972 3.104 30.109 1.00 97.25 497 GLU A C 1
ATOM 4017 O O . GLU A 1 497 ? 3.981 2.572 30.589 1.00 97.25 497 GLU A O 1
ATOM 4022 N N . ALA A 1 498 ? 2.362 2.624 29.023 1.00 95.94 498 ALA A N 1
ATOM 4023 C CA . ALA A 1 498 ? 2.885 1.498 28.259 1.00 95.94 498 ALA A CA 1
ATOM 4024 C C . ALA A 1 498 ? 4.328 1.763 27.792 1.00 95.94 498 ALA A C 1
ATOM 4026 O O . ALA A 1 498 ? 4.685 2.854 27.343 1.00 95.94 498 ALA A O 1
ATOM 4027 N N . SER A 1 499 ? 5.177 0.735 27.840 1.00 95.06 499 SER A N 1
ATOM 4028 C CA . SER A 1 499 ? 6.584 0.856 27.447 1.00 95.06 499 SER A CA 1
ATOM 4029 C C . SER A 1 499 ? 6.779 0.962 25.934 1.00 95.06 499 SER A C 1
ATOM 4031 O O . SER A 1 499 ? 7.831 1.411 25.476 1.00 95.06 499 SER A O 1
ATOM 4033 N N . SER A 1 500 ? 5.800 0.518 25.143 1.00 94.44 500 SER A N 1
ATOM 4034 C CA . SER A 1 500 ? 5.767 0.703 23.694 1.00 94.44 500 SER A CA 1
ATOM 4035 C C . SER A 1 500 ? 4.341 0.580 23.175 1.00 94.44 500 SER A C 1
ATOM 4037 O O . SER A 1 500 ? 3.584 -0.273 23.631 1.00 94.44 500 SER A O 1
ATOM 4039 N N . VAL A 1 501 ? 4.004 1.409 22.191 1.00 92.12 501 VAL A N 1
ATOM 4040 C CA . VAL A 1 501 ? 2.730 1.372 21.479 1.00 92.12 501 VAL A CA 1
ATOM 4041 C C . VAL A 1 501 ? 3.028 1.288 19.987 1.00 92.12 501 VAL A C 1
ATOM 4043 O O . VAL A 1 501 ? 3.701 2.163 19.437 1.00 92.12 501 VAL A O 1
ATOM 4046 N N . SER A 1 502 ? 2.550 0.230 19.337 1.00 88.44 502 SER A N 1
ATOM 4047 C CA . SER A 1 502 ? 2.702 -0.001 17.901 1.00 88.44 502 SER A CA 1
ATOM 4048 C C . SER A 1 502 ? 1.334 -0.133 17.218 1.00 88.44 502 SER A C 1
ATOM 4050 O O . SER A 1 502 ? 0.285 -0.049 17.852 1.00 88.44 502 SER A O 1
ATOM 4052 N N . SER A 1 503 ? 1.323 -0.327 15.896 1.00 78.56 503 SER A N 1
ATOM 4053 C CA . SER A 1 503 ? 0.092 -0.621 15.150 1.00 78.56 503 SER A CA 1
ATOM 4054 C C . SER A 1 503 ? -0.447 -2.042 15.366 1.00 78.56 503 SER A C 1
ATOM 4056 O O . SER A 1 503 ? -1.553 -2.328 14.906 1.00 78.56 503 SER A O 1
ATOM 4058 N N . TYR A 1 504 ? 0.337 -2.927 15.989 1.00 85.56 504 TYR A N 1
ATOM 4059 C CA . TYR A 1 504 ? 0.037 -4.354 16.151 1.00 85.56 504 TYR A CA 1
ATOM 4060 C C . TYR A 1 504 ? -0.096 -4.778 17.615 1.00 85.56 504 TYR A C 1
ATOM 4062 O O . TYR A 1 504 ? -0.803 -5.737 17.896 1.00 85.56 504 TYR A O 1
ATOM 4070 N N . ASP A 1 505 ? 0.587 -4.099 18.534 1.00 93.31 505 ASP A N 1
ATOM 4071 C CA . ASP A 1 505 ? 0.652 -4.475 19.944 1.00 93.31 505 ASP A CA 1
ATOM 4072 C C . ASP A 1 505 ? 0.947 -3.278 20.863 1.00 93.31 505 ASP A C 1
ATOM 4074 O O . ASP A 1 505 ? 1.556 -2.278 20.463 1.00 93.31 505 ASP A O 1
ATOM 4078 N N . VAL A 1 506 ? 0.526 -3.406 22.120 1.00 96.88 506 VAL A N 1
ATOM 4079 C CA . VAL A 1 506 ? 0.855 -2.519 23.241 1.00 96.88 506 VAL A CA 1
ATOM 4080 C C . VAL A 1 506 ? 1.657 -3.322 24.260 1.00 96.88 506 VAL A C 1
ATOM 4082 O O . VAL A 1 506 ? 1.265 -4.430 24.622 1.00 96.88 506 VAL A O 1
ATOM 4085 N N . ARG A 1 507 ? 2.795 -2.783 24.715 1.00 97.19 507 ARG A N 1
ATOM 4086 C CA . ARG A 1 507 ? 3.728 -3.506 25.591 1.00 97.19 507 ARG A CA 1
ATOM 4087 C C . ARG A 1 507 ? 3.848 -2.904 26.982 1.00 97.19 507 ARG A C 1
ATOM 4089 O O . ARG A 1 507 ? 4.011 -1.694 27.117 1.00 97.19 507 ARG A O 1
ATOM 4096 N N . PHE A 1 508 ? 3.920 -3.768 27.993 1.00 97.62 508 PHE A N 1
ATOM 4097 C CA . PHE A 1 508 ? 4.071 -3.419 29.410 1.00 97.62 508 PHE A CA 1
ATOM 4098 C C . PHE A 1 508 ? 5.273 -4.149 30.034 1.00 97.62 508 PHE A C 1
ATOM 4100 O O . PHE A 1 508 ? 5.136 -5.081 30.817 1.00 97.62 508 PHE A O 1
ATOM 4107 N N . ARG A 1 509 ? 6.502 -3.735 29.692 1.00 92.19 509 ARG A N 1
ATOM 4108 C CA . ARG A 1 509 ? 7.740 -4.444 30.111 1.00 92.19 509 ARG A CA 1
ATOM 4109 C C . ARG A 1 509 ? 7.965 -4.544 31.624 1.00 92.19 509 ARG A C 1
ATOM 4111 O O . ARG A 1 509 ? 8.773 -5.363 32.048 1.00 92.19 509 ARG A O 1
ATOM 4118 N N . GLN A 1 510 ? 7.343 -3.670 32.410 1.00 92.19 510 GLN A N 1
ATOM 4119 C CA . GLN A 1 510 ? 7.507 -3.618 33.866 1.00 92.19 510 GLN A CA 1
ATOM 4120 C C . GLN A 1 510 ? 6.310 -4.214 34.623 1.00 92.19 510 GLN A C 1
ATOM 4122 O O . GLN A 1 510 ? 6.257 -4.076 35.842 1.00 92.19 510 GLN A O 1
ATOM 4127 N N . LEU A 1 511 ? 5.376 -4.866 33.918 1.00 96.81 511 LEU A N 1
ATOM 4128 C CA . LEU A 1 511 ? 4.184 -5.471 34.508 1.00 96.81 511 LEU A CA 1
ATOM 4129 C C . LEU A 1 511 ? 4.565 -6.570 35.507 1.00 96.81 511 LEU A C 1
ATOM 4131 O O . LEU A 1 511 ? 5.369 -7.453 35.197 1.00 96.81 511 LEU A O 1
ATOM 4135 N N . LYS A 1 512 ? 3.981 -6.534 36.704 1.00 96.81 512 LYS A N 1
ATOM 4136 C CA . LYS A 1 512 ? 4.170 -7.546 37.747 1.00 96.81 512 LYS A CA 1
ATOM 4137 C C . LYS A 1 512 ? 2.913 -8.391 37.918 1.00 96.81 512 LYS A C 1
ATOM 4139 O O . LYS A 1 512 ? 1.820 -8.040 37.486 1.00 96.81 512 LYS A O 1
ATOM 4144 N N . LYS A 1 513 ? 3.075 -9.529 38.596 1.00 95.94 513 LYS A N 1
ATOM 4145 C CA . LYS A 1 513 ? 1.943 -10.328 39.071 1.00 95.94 513 LYS A CA 1
ATOM 4146 C C . LYS A 1 513 ? 1.065 -9.458 39.979 1.00 95.94 513 LYS A C 1
ATOM 4148 O O . LYS A 1 513 ? 1.576 -8.857 40.920 1.00 95.94 513 LYS A O 1
ATOM 4153 N N . GLY A 1 514 ? -0.236 -9.443 39.718 1.00 95.44 514 GLY A N 1
ATOM 4154 C CA . GLY A 1 514 ? -1.236 -8.657 40.435 1.00 95.44 514 GLY A CA 1
ATOM 4155 C C . GLY A 1 514 ? -1.580 -7.320 39.779 1.00 95.44 514 GLY A C 1
ATOM 4156 O O . GLY A 1 514 ? -2.650 -6.794 40.089 1.00 95.44 514 GLY A O 1
ATOM 4157 N N . ASP A 1 515 ? -0.731 -6.814 38.880 1.00 98.00 515 ASP A N 1
ATOM 4158 C CA . ASP A 1 515 ? -0.953 -5.554 38.169 1.00 98.00 515 ASP A CA 1
ATOM 4159 C C . ASP A 1 515 ? -2.049 -5.698 37.103 1.00 98.00 515 ASP A C 1
ATOM 4161 O O . ASP A 1 515 ? -2.365 -6.796 36.626 1.00 98.00 515 ASP A O 1
ATOM 4165 N N . PHE A 1 516 ? -2.595 -4.553 36.702 1.00 98.50 516 PHE A N 1
ATOM 4166 C CA . PHE A 1 516 ? -3.587 -4.426 35.645 1.00 98.50 516 PHE A CA 1
ATOM 4167 C C . PHE A 1 516 ? -2.980 -3.778 34.406 1.00 98.50 516 PHE A C 1
ATOM 4169 O O . PHE A 1 516 ? -2.069 -2.957 34.502 1.00 98.50 516 PHE A O 1
ATOM 4176 N N . THR A 1 517 ? -3.545 -4.088 33.249 1.00 98.44 517 THR A N 1
ATOM 4177 C CA . THR A 1 517 ? -3.334 -3.377 31.987 1.00 98.44 517 THR A CA 1
ATOM 4178 C C . THR A 1 517 ? -4.642 -2.717 31.576 1.00 98.44 517 THR A C 1
ATOM 4180 O O . THR A 1 517 ? -5.711 -3.279 31.803 1.00 98.44 517 THR A O 1
ATOM 4183 N N . VAL A 1 518 ? -4.556 -1.516 31.011 1.00 98.44 518 VAL A N 1
ATOM 4184 C CA . VAL A 1 518 ? -5.681 -0.773 30.444 1.00 98.44 518 VAL A CA 1
ATOM 4185 C C . VAL A 1 518 ? -5.301 -0.370 29.031 1.00 98.44 518 VAL A C 1
ATOM 4187 O O . VAL A 1 518 ? -4.326 0.362 28.837 1.00 98.44 518 VAL A O 1
ATOM 4190 N N . VAL A 1 519 ? -6.071 -0.826 28.045 1.00 98.12 519 VAL A N 1
ATOM 4191 C CA . VAL A 1 519 ? -5.880 -0.468 26.637 1.00 98.12 519 VAL A CA 1
ATOM 4192 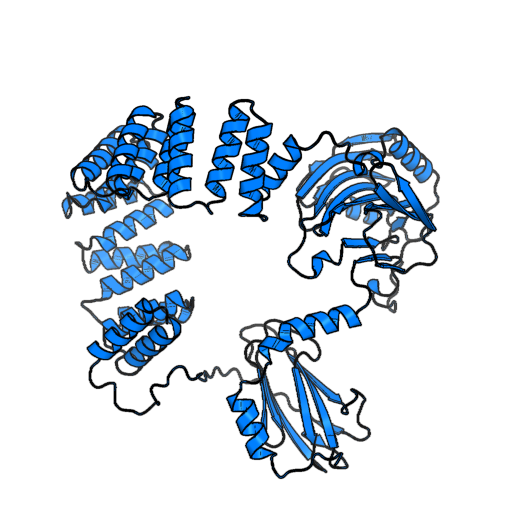C C . VAL A 1 519 ? -7.203 0.022 26.062 1.00 98.12 519 VAL A C 1
ATOM 4194 O O . VAL A 1 519 ? -8.178 -0.718 25.967 1.00 98.12 519 VAL A O 1
ATOM 4197 N N . GLN A 1 520 ? -7.229 1.289 25.654 1.00 97.19 520 GLN A N 1
ATOM 4198 C CA . GLN A 1 520 ? -8.357 1.905 24.965 1.00 97.19 520 GLN A CA 1
ATOM 4199 C C . GLN A 1 520 ? -7.942 2.316 23.560 1.00 97.19 520 GLN A C 1
ATOM 4201 O O . GLN A 1 520 ? -6.940 3.013 23.380 1.00 97.19 520 GLN A O 1
ATOM 4206 N N . TYR A 1 521 ? -8.719 1.935 22.551 1.00 95.06 521 TYR A N 1
ATOM 4207 C CA . TYR A 1 521 ? -8.402 2.268 21.166 1.00 95.06 521 TYR A CA 1
ATOM 4208 C C . TYR A 1 521 ? -9.635 2.375 20.278 1.00 95.06 521 TYR A C 1
ATOM 4210 O O . TYR A 1 521 ? -10.705 1.845 20.564 1.00 95.06 521 TYR A O 1
ATOM 4218 N N . ILE A 1 522 ? -9.451 3.074 19.162 1.00 92.31 522 ILE A N 1
ATOM 4219 C CA . ILE A 1 522 ? -10.393 3.112 18.051 1.00 92.31 522 ILE A CA 1
ATOM 4220 C C . ILE A 1 522 ? -9.840 2.231 16.940 1.00 92.31 522 ILE A C 1
ATOM 4222 O O . ILE A 1 522 ? -8.690 2.412 16.534 1.00 92.31 522 ILE A O 1
ATOM 4226 N N . HIS A 1 523 ? -10.657 1.332 16.403 1.00 91.69 523 HIS A N 1
ATOM 4227 C CA . HIS A 1 523 ? -10.324 0.524 15.234 1.00 91.69 523 HIS A CA 1
ATOM 4228 C C . HIS A 1 523 ? -11.276 0.835 14.082 1.00 91.69 523 HIS A C 1
ATOM 4230 O O . HIS A 1 523 ? -12.489 0.668 14.172 1.00 91.69 523 HIS A O 1
ATOM 4236 N N . TYR A 1 524 ? -10.698 1.319 12.987 1.00 86.19 524 TYR A N 1
ATOM 4237 C CA . TYR A 1 524 ? -11.382 1.563 11.726 1.00 86.19 524 TYR A CA 1
ATOM 4238 C C . TYR A 1 524 ? -11.192 0.343 10.834 1.00 86.19 524 TYR A C 1
ATOM 4240 O O . TYR A 1 524 ? -10.114 0.146 10.255 1.00 86.19 524 TYR A O 1
ATOM 4248 N N . LYS A 1 525 ? -12.238 -0.474 10.732 1.00 83.88 525 LYS A N 1
ATOM 4249 C CA . LYS A 1 525 ? -12.272 -1.647 9.868 1.00 83.88 525 LYS A CA 1
ATOM 4250 C C . LYS A 1 525 ? -12.879 -1.229 8.521 1.00 83.88 525 LYS A C 1
ATOM 4252 O O . LYS A 1 525 ? -14.056 -0.863 8.484 1.00 83.88 525 LYS A O 1
ATOM 4257 N N . PRO A 1 526 ? -12.094 -1.209 7.426 1.00 76.69 526 PRO A N 1
ATOM 4258 C CA . PRO A 1 526 ? -12.626 -0.861 6.113 1.00 76.69 526 PRO A CA 1
ATOM 4259 C C . PRO A 1 526 ? -13.666 -1.892 5.675 1.00 76.69 526 PRO A C 1
ATOM 4261 O O . PRO A 1 526 ? -13.619 -3.035 6.129 1.00 76.69 526 PRO A O 1
ATOM 4264 N N . ALA A 1 527 ? -14.567 -1.481 4.782 1.00 68.44 527 ALA A N 1
ATOM 4265 C CA . ALA A 1 527 ? -15.451 -2.393 4.073 1.00 68.44 527 ALA A CA 1
ATOM 4266 C C . ALA A 1 527 ? -14.574 -3.373 3.272 1.00 68.44 527 ALA A C 1
ATOM 4268 O O . ALA A 1 527 ? -13.791 -2.924 2.423 1.00 68.44 527 ALA A O 1
ATOM 4269 N N . PRO A 1 528 ? -14.593 -4.676 3.576 1.00 62.94 528 PRO A N 1
ATOM 4270 C CA . PRO A 1 528 ? -13.853 -5.642 2.781 1.00 62.94 528 PRO A CA 1
ATOM 4271 C C . PRO A 1 528 ? -14.407 -5.733 1.347 1.00 62.94 528 PRO A C 1
ATOM 4273 O O . PRO A 1 528 ? -15.452 -5.185 0.999 1.00 62.94 528 PRO A O 1
ATOM 4276 N N . LEU A 1 529 ? -13.676 -6.380 0.441 1.00 63.38 529 LEU A N 1
ATOM 4277 C CA . LEU A 1 529 ? -14.160 -6.514 -0.932 1.00 63.38 529 LEU A CA 1
ATOM 4278 C C . LEU A 1 529 ? -15.299 -7.542 -0.970 1.00 63.38 529 LEU A C 1
ATOM 4280 O O . LEU A 1 529 ? -15.199 -8.619 -0.386 1.00 63.38 529 LEU A O 1
ATOM 4284 N N . TYR A 1 530 ? -16.352 -7.230 -1.730 1.00 65.12 530 TYR A N 1
ATOM 4285 C CA . TYR A 1 530 ? -17.361 -8.203 -2.154 1.00 65.12 530 TYR A CA 1
ATOM 4286 C C . TYR A 1 530 ? -18.261 -8.745 -1.019 1.00 65.12 530 TYR A C 1
ATOM 4288 O O . TYR A 1 530 ? -19.040 -7.986 -0.444 1.00 65.12 530 TYR A O 1
ATOM 4296 N N . LEU A 1 531 ? -18.210 -10.052 -0.743 1.00 63.38 531 LEU A N 1
ATOM 4297 C CA . LEU A 1 531 ? -19.126 -10.785 0.142 1.00 63.38 531 LEU A CA 1
ATOM 4298 C C . LEU A 1 531 ? -18.963 -10.458 1.624 1.00 63.38 531 LEU A C 1
ATOM 4300 O O . LEU A 1 531 ? -19.958 -10.419 2.347 1.00 63.38 531 LEU A O 1
ATOM 4304 N N . GLU A 1 532 ? -17.731 -10.210 2.067 1.00 63.88 532 GLU A N 1
ATOM 4305 C CA . GLU A 1 532 ? -17.412 -9.939 3.471 1.00 63.88 532 GLU A CA 1
ATOM 4306 C C . GLU A 1 532 ? -18.111 -8.668 3.992 1.00 63.88 532 GLU A C 1
ATOM 4308 O O . GLU A 1 532 ? -18.301 -8.527 5.195 1.00 63.88 532 GLU A O 1
ATOM 4313 N N . ASN A 1 533 ? -18.587 -7.779 3.107 1.00 69.62 533 ASN A N 1
ATOM 4314 C CA . ASN A 1 533 ? -19.417 -6.624 3.483 1.00 69.62 533 ASN A CA 1
ATOM 4315 C C . ASN A 1 533 ? -20.752 -7.007 4.114 1.00 69.62 533 ASN A C 1
ATOM 4317 O O . ASN A 1 533 ? -21.416 -6.155 4.696 1.00 69.62 533 ASN A O 1
ATOM 4321 N N . ASN A 1 534 ? -21.160 -8.268 3.979 1.00 75.69 534 ASN A N 1
ATOM 4322 C CA . ASN A 1 534 ? -22.354 -8.785 4.622 1.00 75.69 534 ASN A CA 1
ATOM 4323 C C . ASN A 1 534 ? -22.064 -9.409 5.991 1.00 75.69 534 ASN A C 1
ATOM 4325 O O . ASN A 1 534 ? -23.009 -9.836 6.640 1.00 75.69 534 ASN A O 1
ATOM 4329 N N . PHE A 1 535 ? -20.805 -9.463 6.441 1.00 78.69 535 PHE A N 1
ATOM 4330 C CA . PHE A 1 535 ? -20.394 -9.996 7.743 1.00 78.69 535 PHE A CA 1
ATOM 4331 C C . PHE A 1 535 ? -19.703 -8.893 8.552 1.00 78.69 535 PHE A C 1
ATOM 4333 O O . PHE A 1 535 ? -18.570 -8.497 8.277 1.00 78.69 535 PHE A O 1
ATOM 4340 N N . PHE A 1 536 ? -20.386 -8.362 9.564 1.00 75.38 536 PHE A N 1
ATOM 4341 C CA . PHE A 1 536 ? -19.965 -7.119 10.214 1.00 75.38 536 PHE A CA 1
ATOM 4342 C C . PHE A 1 536 ? -19.052 -7.328 11.423 1.00 75.38 536 PHE A C 1
ATOM 4344 O O . PHE A 1 536 ? -18.254 -6.445 11.746 1.00 75.38 536 PHE A O 1
ATOM 4351 N N . GLY A 1 537 ? -19.098 -8.496 12.060 1.00 77.75 537 GLY A N 1
ATOM 4352 C CA . GLY A 1 537 ? -18.214 -8.804 13.176 1.00 77.75 537 GLY A CA 1
ATOM 4353 C C . GLY A 1 537 ? -18.579 -10.086 13.905 1.00 77.75 537 GLY A C 1
ATOM 4354 O O . GLY A 1 537 ? -19.683 -10.608 13.754 1.00 77.75 537 GLY A O 1
ATOM 4355 N N . GLN A 1 538 ? -17.616 -10.543 14.698 1.00 86.19 538 GLN A N 1
ATOM 4356 C CA . GLN A 1 538 ? -17.769 -11.586 15.697 1.00 86.19 538 GLN A CA 1
ATOM 4357 C C . GLN A 1 538 ? -17.202 -11.044 17.011 1.00 86.19 538 GLN A C 1
ATOM 4359 O O . GLN A 1 538 ? -16.168 -10.369 16.989 1.00 86.19 538 GLN A O 1
ATOM 4364 N N . TRP A 1 539 ? -17.872 -11.319 18.125 1.00 90.31 539 TRP A N 1
ATOM 4365 C CA . TRP A 1 539 ? -17.393 -11.000 19.468 1.00 90.31 539 TRP A CA 1
ATOM 4366 C C . TRP A 1 539 ? -17.398 -12.259 20.327 1.00 90.31 539 TRP A C 1
ATOM 4368 O O . TRP A 1 539 ? -18.339 -13.051 20.254 1.00 90.31 539 TRP A O 1
ATOM 4378 N N . PHE A 1 540 ? -16.341 -12.451 21.110 1.00 90.31 540 PHE A N 1
ATOM 4379 C CA . PHE A 1 540 ? -16.178 -13.602 21.992 1.00 90.31 540 PHE A CA 1
ATOM 4380 C C . PHE A 1 540 ? -16.482 -13.146 23.416 1.00 90.31 540 PHE A C 1
ATOM 4382 O O . PHE A 1 540 ? -15.757 -12.326 23.962 1.00 90.31 540 PHE A O 1
ATOM 4389 N N . MET A 1 541 ? -17.552 -13.672 24.006 1.00 89.94 541 MET A N 1
ATOM 4390 C CA . MET A 1 541 ? -17.976 -13.335 25.373 1.00 89.94 541 MET A CA 1
ATOM 4391 C C . MET A 1 541 ? -17.267 -14.189 26.433 1.00 89.94 541 MET A C 1
ATOM 4393 O O . MET A 1 541 ? -17.422 -13.973 27.634 1.00 89.94 541 MET A O 1
ATOM 4397 N N . ARG A 1 542 ? -16.472 -15.168 25.989 1.00 88.44 542 ARG A N 1
ATOM 4398 C CA . ARG A 1 542 ? -15.667 -16.057 26.825 1.00 88.44 542 ARG A CA 1
ATOM 4399 C C . ARG A 1 542 ? -14.256 -16.157 26.264 1.00 88.44 542 ARG A C 1
ATOM 4401 O O . ARG A 1 542 ? -14.075 -16.201 25.051 1.00 88.44 542 ARG A O 1
ATOM 4408 N N . SER A 1 543 ? -13.266 -16.234 27.149 1.00 86.69 543 SER A N 1
ATOM 4409 C CA . SER A 1 543 ? -11.851 -16.305 26.781 1.00 86.69 543 SER A CA 1
ATOM 4410 C C . SER A 1 543 ? -11.200 -17.604 27.293 1.00 86.69 543 SER A C 1
ATOM 4412 O O . SER A 1 543 ? -11.563 -18.100 28.368 1.00 86.69 543 SER A O 1
ATOM 4414 N N . PRO A 1 544 ? -10.241 -18.195 26.555 1.00 82.94 544 PRO A N 1
ATOM 4415 C CA . PRO A 1 544 ? -9.412 -19.284 27.064 1.00 82.94 544 PRO A CA 1
ATOM 4416 C C . PRO A 1 544 ? -8.525 -18.782 28.207 1.00 82.94 544 PRO A C 1
ATOM 4418 O O . PRO A 1 544 ? -7.878 -17.746 28.080 1.00 82.94 544 PRO A O 1
ATOM 4421 N N . TYR A 1 545 ? -8.458 -19.525 29.312 1.00 85.19 545 TYR A N 1
ATOM 4422 C CA . TYR A 1 545 ? -7.576 -19.238 30.460 1.00 85.19 545 TYR A CA 1
ATOM 4423 C C . TYR A 1 545 ? -7.826 -17.919 31.226 1.00 85.19 545 TYR A C 1
ATOM 4425 O O . TYR A 1 545 ? -7.226 -17.721 32.286 1.00 85.19 545 TYR A O 1
ATOM 4433 N N . GLN A 1 546 ? -8.713 -17.033 30.756 1.00 92.88 546 GLN A N 1
ATOM 4434 C CA . GLN A 1 546 ? -9.104 -15.814 31.470 1.00 92.88 546 GLN A CA 1
ATOM 4435 C C . GLN A 1 546 ? -10.505 -15.947 32.057 1.00 92.88 546 GLN A C 1
ATOM 4437 O O . GLN A 1 546 ? -11.438 -16.351 31.367 1.00 92.88 546 GLN A O 1
ATOM 4442 N N . HIS A 1 547 ? -10.654 -15.562 33.320 1.00 96.12 547 HIS A N 1
ATOM 4443 C CA . HIS A 1 547 ? -11.974 -15.384 33.911 1.00 96.12 547 HIS A CA 1
ATOM 4444 C C . HIS A 1 547 ? -12.503 -14.001 33.508 1.00 96.12 547 HIS A C 1
ATOM 4446 O O . HIS A 1 547 ? -11.872 -12.988 33.823 1.00 96.12 547 HIS A O 1
ATOM 4452 N N . VAL A 1 548 ? -13.630 -13.952 32.799 1.00 95.62 548 VAL A N 1
ATOM 4453 C CA . VAL A 1 548 ? -14.259 -12.704 32.348 1.00 95.62 548 VAL A CA 1
ATOM 4454 C C . VAL A 1 548 ? -15.218 -12.194 33.420 1.00 95.62 548 VAL A C 1
ATOM 4456 O O . VAL A 1 548 ? -16.257 -12.795 33.659 1.00 95.62 548 VAL A O 1
ATOM 4459 N N . ILE A 1 549 ? -14.891 -11.075 34.067 1.00 96.31 549 ILE A N 1
ATOM 4460 C CA . ILE A 1 549 ? -15.765 -10.462 35.083 1.00 96.31 549 ILE A CA 1
ATOM 4461 C C . ILE A 1 549 ? -16.931 -9.732 34.410 1.00 96.31 549 ILE A C 1
ATOM 4463 O O . ILE A 1 549 ? -18.073 -9.808 34.865 1.00 96.31 549 ILE A O 1
ATOM 4467 N N . TYR A 1 550 ? -16.629 -9.003 33.337 1.00 95.81 550 TYR A N 1
ATOM 4468 C CA . TYR A 1 550 ? -17.575 -8.160 32.619 1.00 95.81 550 TYR A CA 1
ATOM 4469 C C . TYR A 1 550 ? -17.194 -8.111 31.141 1.00 95.81 550 TYR A C 1
ATOM 4471 O O . TYR A 1 550 ? -16.085 -7.674 30.823 1.00 95.81 550 TYR A O 1
ATOM 4479 N N . SER A 1 551 ? -18.112 -8.515 30.258 1.00 95.75 551 SER A N 1
ATOM 4480 C CA . SER A 1 551 ? -18.007 -8.285 28.815 1.00 95.75 551 SER A CA 1
ATOM 4481 C C . SER A 1 551 ? -19.266 -7.607 28.280 1.00 95.75 551 SER A C 1
ATOM 4483 O O . SER A 1 551 ? -20.382 -8.034 28.571 1.00 95.75 551 SER A O 1
ATOM 4485 N N . GLU A 1 552 ? -19.093 -6.529 27.519 1.00 95.75 552 GLU A N 1
ATOM 4486 C CA . GLU A 1 552 ? -20.176 -5.737 26.942 1.00 95.75 552 GLU A CA 1
ATOM 4487 C C . GLU A 1 552 ? -19.873 -5.387 25.485 1.00 95.75 552 GLU A C 1
ATOM 4489 O O . GLU A 1 552 ? -18.882 -4.719 25.173 1.00 95.75 552 GLU A O 1
ATOM 4494 N N . TRP A 1 553 ? -20.787 -5.750 24.586 1.00 96.50 553 TRP A N 1
ATOM 4495 C CA . TRP A 1 553 ? -20.732 -5.330 23.193 1.00 96.50 553 TRP A CA 1
ATOM 4496 C C . TRP A 1 553 ? -21.959 -4.503 22.811 1.00 96.50 553 TRP A C 1
ATOM 4498 O O . TRP A 1 553 ? -23.086 -4.989 22.792 1.00 96.50 553 TRP A O 1
ATOM 4508 N N . ASN A 1 554 ? -21.728 -3.240 22.459 1.00 95.88 554 ASN A N 1
ATOM 4509 C CA . ASN A 1 554 ? -22.726 -2.319 21.932 1.00 95.88 554 ASN A CA 1
ATOM 4510 C C . ASN A 1 554 ? -22.648 -2.270 20.402 1.00 95.88 554 ASN A C 1
ATOM 4512 O O . ASN A 1 554 ? -21.763 -1.634 19.823 1.00 95.88 554 ASN A O 1
ATOM 4516 N N . LEU A 1 555 ? -23.598 -2.914 19.732 1.00 95.12 555 LEU A N 1
ATOM 4517 C CA . LEU A 1 555 ? -23.740 -2.915 18.281 1.00 95.12 555 LEU A CA 1
ATOM 4518 C C . LEU A 1 555 ? -24.681 -1.791 17.830 1.00 95.12 555 LEU A C 1
ATOM 4520 O O . LEU A 1 555 ? -25.859 -1.778 18.176 1.00 95.12 555 LEU A O 1
ATOM 4524 N N . ILE A 1 556 ? -24.177 -0.867 17.014 1.00 93.00 556 ILE A N 1
ATOM 4525 C CA . ILE A 1 556 ? -24.881 0.343 16.578 1.00 93.00 556 ILE A CA 1
ATOM 4526 C C . ILE A 1 556 ? -25.101 0.312 15.064 1.00 93.00 556 ILE A C 1
ATOM 4528 O O . ILE A 1 556 ? -24.148 0.239 14.283 1.00 93.00 556 ILE A O 1
ATOM 4532 N N . TYR A 1 557 ? -26.357 0.400 14.633 1.00 89.56 557 TYR A N 1
ATOM 4533 C CA . TYR A 1 557 ? -26.738 0.311 13.220 1.00 89.56 557 TYR A CA 1
ATOM 4534 C C . TYR A 1 557 ? -28.020 1.108 12.918 1.00 89.56 557 TYR A C 1
ATOM 4536 O O . TYR A 1 557 ? -28.777 1.411 13.836 1.00 89.56 557 TYR A O 1
ATOM 4544 N N . PRO A 1 558 ? -28.282 1.489 11.652 1.00 85.50 558 PRO A N 1
ATOM 4545 C CA . PRO A 1 558 ? -29.520 2.179 11.276 1.00 85.50 558 PRO A CA 1
ATOM 4546 C C . PRO A 1 558 ? -30.767 1.325 11.522 1.00 85.50 558 PRO A C 1
ATOM 4548 O O . PRO A 1 558 ? -30.748 0.131 11.236 1.00 85.50 558 PRO A O 1
ATOM 4551 N N . GLU A 1 559 ? -31.872 1.937 11.954 1.00 83.94 559 GLU A N 1
ATOM 4552 C CA . GLU A 1 559 ? -33.135 1.235 12.253 1.00 83.94 559 GLU A CA 1
ATOM 4553 C C . GLU A 1 559 ? -33.682 0.427 11.067 1.00 83.94 559 GLU A C 1
ATOM 4555 O O . GLU A 1 559 ? -34.204 -0.670 11.248 1.00 83.94 559 GLU A O 1
ATOM 4560 N N . GLY A 1 560 ? -33.487 0.917 9.840 1.00 80.44 560 GLY A N 1
ATOM 4561 C CA . GLY A 1 560 ? -33.892 0.219 8.616 1.00 80.44 560 GLY A CA 1
ATOM 4562 C C . GLY A 1 560 ? -32.940 -0.886 8.140 1.00 80.44 560 GLY A C 1
ATOM 4563 O O . GLY A 1 560 ? -33.191 -1.477 7.091 1.00 80.44 560 GLY A O 1
ATOM 4564 N N . LYS A 1 561 ? -31.826 -1.150 8.837 1.00 82.12 561 LYS A N 1
ATOM 4565 C CA . LYS A 1 561 ? -30.852 -2.172 8.430 1.00 82.12 561 LYS A CA 1
ATOM 4566 C C . LYS A 1 561 ? -31.216 -3.520 9.060 1.00 82.12 561 LYS A C 1
ATOM 4568 O O . LYS A 1 561 ? -31.053 -3.708 10.261 1.00 82.12 561 LYS A O 1
ATOM 4573 N N . GLU A 1 562 ? -31.684 -4.464 8.240 1.00 84.56 562 GLU A N 1
ATOM 4574 C CA . GLU A 1 562 ? -31.922 -5.850 8.668 1.00 84.56 562 GLU A CA 1
ATOM 4575 C C . GLU A 1 562 ? -30.584 -6.552 8.943 1.00 84.56 562 GLU A C 1
ATOM 4577 O O . GLU A 1 562 ? -29.778 -6.742 8.030 1.00 84.56 562 GLU A O 1
ATOM 4582 N N . LEU A 1 563 ? -30.356 -6.939 10.200 1.00 88.62 563 LEU A N 1
ATOM 4583 C CA . LEU A 1 563 ? -29.216 -7.749 10.623 1.00 88.62 563 LEU A CA 1
ATOM 4584 C C . LEU A 1 563 ? -29.704 -9.116 11.106 1.00 88.62 563 LEU A C 1
ATOM 4586 O O . LEU A 1 563 ? -30.697 -9.210 11.825 1.00 88.62 563 LEU A O 1
ATOM 4590 N N . ASN A 1 564 ? -28.971 -10.155 10.729 1.00 89.62 564 ASN A N 1
ATOM 4591 C CA . ASN A 1 564 ? -29.036 -11.483 11.305 1.00 89.62 564 ASN A CA 1
ATOM 4592 C C . ASN A 1 564 ? -27.947 -11.594 12.380 1.00 89.62 564 ASN A C 1
ATOM 4594 O O . ASN A 1 564 ? -26.762 -11.406 12.083 1.00 89.62 564 ASN A O 1
ATOM 4598 N N . ILE A 1 565 ? -28.365 -11.836 13.618 1.00 91.56 565 ILE A N 1
ATOM 4599 C CA . ILE A 1 565 ? -27.500 -11.888 14.794 1.00 91.56 565 ILE A CA 1
ATOM 4600 C C . ILE A 1 565 ? -27.650 -13.281 15.387 1.00 91.56 565 ILE A C 1
ATOM 4602 O O . ILE A 1 565 ? -28.747 -13.666 15.780 1.00 91.56 565 ILE A O 1
ATOM 4606 N N . ASP A 1 566 ? -26.549 -14.017 15.407 1.00 89.94 566 ASP A N 1
ATOM 4607 C CA . ASP A 1 566 ? -26.468 -15.357 15.971 1.00 89.94 566 ASP A CA 1
ATOM 4608 C C . ASP A 1 566 ? -25.712 -15.285 17.298 1.00 89.94 566 ASP A C 1
ATOM 4610 O O . ASP A 1 566 ? -24.539 -14.902 17.319 1.00 89.94 566 ASP A O 1
ATOM 4614 N N . VAL A 1 567 ? -26.404 -15.589 18.396 1.00 91.75 567 VAL A N 1
ATOM 4615 C CA . VAL A 1 567 ? -25.854 -15.597 19.756 1.00 91.75 567 VAL A CA 1
ATOM 4616 C C . VAL A 1 567 ? -25.705 -17.050 20.189 1.00 91.75 567 VAL A C 1
ATOM 4618 O O . VAL A 1 567 ? -26.652 -17.694 20.635 1.00 91.75 567 VAL A O 1
ATOM 4621 N N . ALA A 1 568 ? -24.492 -17.576 20.058 1.00 88.19 568 ALA A N 1
ATOM 4622 C CA . ALA A 1 568 ? -24.139 -18.936 20.440 1.00 88.19 568 ALA A CA 1
ATOM 4623 C C . ALA A 1 568 ? -23.745 -19.004 21.929 1.00 88.19 568 ALA A C 1
ATOM 4625 O O . ALA A 1 568 ? -22.635 -19.409 22.271 1.00 88.19 568 ALA A O 1
ATOM 4626 N N . SER A 1 569 ? -24.626 -18.550 22.828 1.00 85.50 569 SER A N 1
ATOM 4627 C CA . SER A 1 569 ? -24.454 -18.666 24.284 1.00 85.50 569 SER A CA 1
ATOM 4628 C C . SER A 1 569 ? -25.777 -18.475 25.025 1.00 85.50 569 SER A C 1
ATOM 4630 O O . SER A 1 569 ? -26.562 -17.597 24.685 1.00 85.50 569 SER A O 1
ATOM 4632 N N . GLU A 1 570 ? -25.991 -19.251 26.088 1.00 86.31 570 GLU A N 1
ATOM 4633 C CA . GLU A 1 570 ? -27.110 -19.062 27.027 1.00 86.31 570 GLU A CA 1
ATOM 4634 C C . GLU A 1 570 ? -26.787 -18.055 28.149 1.00 86.31 570 GLU A C 1
ATOM 4636 O O . GLU A 1 570 ? -27.657 -17.721 28.949 1.00 86.31 570 GLU A O 1
ATOM 4641 N N . ARG A 1 571 ? -25.534 -17.584 28.238 1.00 88.06 571 ARG A N 1
ATOM 4642 C CA . ARG A 1 571 ? -25.039 -16.689 29.304 1.00 88.06 571 ARG A CA 1
ATOM 4643 C C . ARG A 1 571 ? -25.016 -15.212 28.907 1.00 88.06 571 ARG A C 1
ATOM 4645 O O . ARG A 1 571 ? -24.544 -14.383 29.679 1.00 88.06 571 ARG A O 1
ATOM 4652 N N . VAL A 1 572 ? -25.457 -14.898 27.692 1.00 92.94 572 VAL A N 1
ATOM 4653 C CA . VAL A 1 572 ? -25.448 -13.538 27.150 1.00 92.94 572 VAL A CA 1
ATOM 4654 C C . VAL A 1 572 ? -26.835 -12.933 27.304 1.00 92.94 572 VAL A C 1
ATOM 4656 O O . VAL A 1 572 ? -27.819 -13.452 26.784 1.00 92.94 572 VAL A O 1
ATOM 4659 N N . GLU A 1 573 ? -26.902 -11.812 28.010 1.00 95.00 573 GLU A N 1
ATOM 4660 C CA . GLU A 1 573 ? -28.097 -10.988 28.113 1.00 95.00 573 GLU A CA 1
ATOM 4661 C C . GLU A 1 573 ? -28.163 -10.013 26.931 1.00 95.00 573 GLU A C 1
ATOM 4663 O O . GLU A 1 573 ? -27.174 -9.362 26.584 1.00 95.00 573 GLU A O 1
ATOM 4668 N N . GLU A 1 574 ? -29.343 -9.886 26.324 1.00 95.31 574 GLU A N 1
ATOM 4669 C CA . GLU A 1 574 ? -29.579 -9.043 25.150 1.00 95.31 574 GLU A CA 1
ATOM 4670 C C . GLU A 1 574 ? -30.577 -7.925 25.460 1.00 95.31 574 GLU A C 1
ATOM 4672 O O . GLU A 1 574 ? -31.648 -8.150 26.032 1.00 95.31 574 GLU A O 1
ATOM 4677 N N . SER A 1 575 ? -30.269 -6.698 25.036 1.00 95.69 575 SER A N 1
ATOM 4678 C CA . SER A 1 575 ? -31.217 -5.582 25.104 1.00 95.69 575 SER A CA 1
ATOM 4679 C C . SER A 1 575 ? -31.090 -4.640 23.911 1.00 95.69 575 SER A C 1
ATOM 4681 O O . SER A 1 575 ? -30.002 -4.377 23.406 1.00 95.69 575 SER A O 1
ATOM 4683 N N . LYS A 1 576 ? -32.217 -4.096 23.439 1.00 94.00 576 LYS A N 1
ATOM 4684 C CA . LYS A 1 576 ? -32.266 -3.232 22.253 1.00 94.00 576 LYS A CA 1
ATOM 4685 C C . LYS A 1 576 ? -32.946 -1.907 22.569 1.00 94.00 576 LYS A C 1
ATOM 4687 O O . LYS A 1 576 ? -34.024 -1.875 23.159 1.00 94.00 576 LYS A O 1
ATOM 4692 N N . LYS A 1 577 ? -32.333 -0.811 22.124 1.00 93.56 577 LYS A N 1
ATOM 4693 C CA . LYS A 1 577 ? -32.821 0.558 22.311 1.00 93.56 577 LYS A CA 1
ATOM 4694 C C . LYS A 1 577 ? -32.691 1.357 21.018 1.00 93.56 577 LYS A C 1
ATOM 4696 O O . LYS A 1 577 ? -31.625 1.391 20.408 1.00 93.56 577 LYS A O 1
ATOM 4701 N N . ASN A 1 578 ? -33.746 2.086 20.670 1.00 90.50 578 ASN A N 1
ATOM 4702 C CA . ASN A 1 578 ? -33.678 3.131 19.652 1.00 90.50 578 ASN A CA 1
ATOM 4703 C C . ASN A 1 578 ? -33.111 4.418 20.271 1.00 90.50 578 ASN A C 1
ATOM 4705 O O . ASN A 1 578 ? -33.429 4.775 21.409 1.00 90.50 578 ASN A O 1
ATOM 4709 N N . ILE A 1 579 ? -32.258 5.105 19.524 1.00 84.00 579 ILE A N 1
ATOM 4710 C CA . ILE A 1 579 ? -31.621 6.374 19.901 1.00 84.00 579 ILE A CA 1
ATOM 4711 C C . ILE A 1 579 ? -31.982 7.453 18.872 1.00 84.00 579 ILE A C 1
ATOM 4713 O O . ILE A 1 579 ? -32.463 7.143 17.780 1.00 84.00 579 ILE A O 1
ATOM 4717 N N . GLU A 1 580 ? -31.776 8.724 19.229 1.00 65.31 580 GLU A N 1
ATOM 4718 C CA . GLU A 1 580 ? -31.921 9.847 18.291 1.00 65.31 580 GLU A CA 1
ATOM 4719 C C . GLU A 1 580 ? -31.062 9.613 17.024 1.00 65.31 580 GLU A C 1
ATOM 4721 O O . GLU A 1 580 ? -30.099 8.845 17.049 1.00 65.31 580 GLU A O 1
ATOM 4726 N N . ASP A 1 581 ? -31.447 10.230 15.902 1.00 68.81 581 ASP A N 1
ATOM 4727 C CA . ASP A 1 581 ? -30.846 10.054 14.563 1.00 68.81 581 ASP A CA 1
ATOM 4728 C C . ASP A 1 581 ? -31.150 8.729 13.825 1.00 68.81 581 ASP A C 1
ATOM 4730 O O . ASP A 1 581 ? -30.466 8.380 12.860 1.00 68.81 581 ASP A O 1
ATOM 4734 N N . GLY A 1 582 ? -32.199 7.992 14.216 1.00 81.44 582 GLY A N 1
ATOM 4735 C CA . GLY A 1 582 ? -32.659 6.799 13.478 1.00 81.44 582 GLY A CA 1
ATOM 4736 C C . GLY A 1 582 ? -31.703 5.604 13.579 1.00 81.44 582 GLY A C 1
ATOM 4737 O O . GLY A 1 582 ? -31.608 4.779 12.663 1.00 81.44 582 GLY A O 1
ATOM 4738 N N . LEU A 1 583 ? -30.959 5.533 14.683 1.00 87.75 583 LEU A N 1
ATOM 4739 C CA . LEU A 1 583 ? -30.037 4.452 15.001 1.00 87.75 583 LEU A CA 1
ATOM 4740 C C . LEU A 1 583 ? -30.629 3.537 16.080 1.00 87.75 583 LEU A C 1
ATOM 4742 O O . LEU A 1 583 ? -31.451 3.930 16.910 1.00 87.75 583 LEU A O 1
ATOM 4746 N N . VAL A 1 584 ? -30.144 2.306 16.091 1.00 91.75 584 VAL A N 1
ATOM 4747 C CA . VAL A 1 584 ? -30.431 1.294 17.099 1.00 91.75 584 VAL A CA 1
ATOM 4748 C C . VAL A 1 584 ? -29.125 0.914 17.773 1.00 91.75 584 VAL A C 1
ATOM 4750 O O . VAL A 1 584 ? -28.124 0.690 17.094 1.00 91.75 584 VAL A O 1
ATOM 4753 N N . VAL A 1 585 ? -29.152 0.816 19.099 1.00 94.88 585 VAL A N 1
ATOM 4754 C CA . VAL A 1 585 ? -28.118 0.173 19.907 1.00 94.88 585 VAL A CA 1
ATOM 4755 C C . VAL A 1 585 ? -28.655 -1.178 20.370 1.00 94.88 585 VAL A C 1
ATOM 4757 O O . VAL A 1 585 ? -29.686 -1.239 21.042 1.00 94.88 585 VAL A O 1
ATOM 4760 N N . HIS A 1 586 ? -27.980 -2.254 19.979 1.00 95.75 586 HIS A N 1
ATOM 4761 C CA . HIS A 1 586 ? -28.194 -3.600 20.497 1.00 95.75 586 HIS A CA 1
ATOM 4762 C C . HIS A 1 586 ? -27.021 -3.937 21.419 1.00 95.75 586 HIS A C 1
ATOM 4764 O O . HIS A 1 586 ? -25.877 -3.971 20.968 1.00 95.75 586 HIS A O 1
ATOM 4770 N N . THR A 1 587 ? -27.302 -4.112 22.703 1.00 96.12 587 THR A N 1
ATOM 4771 C CA . THR A 1 587 ? -26.312 -4.375 23.745 1.00 96.12 587 THR A CA 1
ATOM 4772 C C . THR A 1 587 ? -26.350 -5.848 24.119 1.00 96.12 587 THR A C 1
ATOM 4774 O O . THR A 1 587 ? -27.416 -6.375 24.439 1.00 96.12 587 THR A O 1
ATOM 4777 N N . PHE A 1 588 ? -25.176 -6.470 24.102 1.00 96.75 588 PHE A N 1
ATOM 4778 C CA . PHE A 1 588 ? -24.926 -7.823 24.582 1.00 96.75 588 PHE A CA 1
ATOM 4779 C C . PHE A 1 588 ? -24.063 -7.741 25.831 1.00 96.75 588 PHE A C 1
ATOM 4781 O O . PHE A 1 588 ? -23.053 -7.034 25.820 1.00 96.75 588 PHE A O 1
ATOM 4788 N N . LEU A 1 589 ? -24.449 -8.451 26.883 1.00 95.75 589 LEU A N 1
ATOM 4789 C CA . LEU A 1 589 ? -23.809 -8.365 28.187 1.00 95.75 589 LEU A CA 1
ATOM 4790 C C . LEU A 1 589 ? -23.573 -9.762 28.760 1.00 95.75 589 LEU A C 1
ATOM 4792 O O . LEU A 1 589 ? -24.459 -10.610 28.719 1.00 95.75 589 LEU A O 1
ATOM 4796 N N . ALA A 1 590 ? -22.381 -9.989 29.300 1.00 94.62 590 ALA A N 1
ATOM 4797 C CA . ALA A 1 590 ? -22.023 -11.205 30.016 1.00 94.62 590 ALA A CA 1
ATOM 4798 C C . ALA A 1 590 ? -21.255 -10.852 31.296 1.00 94.62 590 ALA A C 1
ATOM 4800 O O . ALA A 1 590 ? -20.440 -9.923 31.326 1.00 94.62 590 ALA A O 1
ATOM 4801 N N . HIS A 1 591 ? -21.508 -11.619 32.352 1.00 94.50 591 HIS A N 1
ATOM 4802 C CA . HIS A 1 591 ? -20.914 -11.435 33.671 1.00 94.50 591 HIS A CA 1
ATOM 4803 C C . HIS A 1 591 ? -20.377 -12.754 34.202 1.00 94.50 591 HIS A C 1
ATOM 4805 O O . HIS A 1 591 ? -21.012 -13.784 33.996 1.00 94.50 591 HIS A O 1
ATOM 4811 N N . ASP A 1 592 ? -19.262 -12.685 34.932 1.00 94.56 592 ASP A N 1
ATOM 4812 C CA . ASP A 1 592 ? -18.741 -13.804 35.730 1.00 94.56 592 ASP A CA 1
ATOM 4813 C C . ASP A 1 592 ? -18.635 -15.117 34.929 1.00 94.56 592 ASP A C 1
ATOM 4815 O O . ASP A 1 592 ? -19.211 -16.153 35.264 1.00 94.56 592 ASP A O 1
ATOM 4819 N N . ILE A 1 593 ? -17.951 -15.045 33.783 1.00 93.12 593 ILE A N 1
ATOM 4820 C CA . ILE A 1 593 ? -17.756 -16.181 32.887 1.00 93.12 593 ILE A CA 1
ATOM 4821 C C . ILE A 1 593 ? -16.414 -16.839 33.200 1.00 93.12 593 ILE A C 1
ATOM 4823 O O . ILE A 1 593 ? -15.337 -16.303 32.912 1.00 93.12 593 ILE A O 1
ATOM 4827 N N . GLU A 1 594 ? -16.491 -18.050 33.744 1.00 92.31 594 GLU A N 1
ATOM 4828 C CA . GLU A 1 594 ? -15.333 -18.882 34.060 1.00 92.31 594 GLU A CA 1
ATOM 4829 C C . GLU A 1 594 ? -14.458 -19.158 32.822 1.00 92.31 594 GLU A C 1
ATOM 4831 O O . GLU A 1 594 ? -14.981 -19.349 31.711 1.00 92.31 594 GLU A O 1
ATOM 4836 N N . PRO A 1 595 ? -13.126 -19.270 32.989 1.00 89.62 595 PRO A N 1
ATOM 4837 C CA . PRO A 1 595 ? -12.226 -19.570 31.882 1.00 89.62 595 PRO A CA 1
ATOM 4838 C C . PRO A 1 595 ? -12.566 -20.910 31.226 1.00 89.62 595 PRO A C 1
ATOM 4840 O O . PRO A 1 595 ? -12.987 -21.868 31.876 1.00 89.62 595 PRO A O 1
ATOM 4843 N N . LEU A 1 596 ? -12.329 -21.004 29.920 1.00 84.56 596 LEU A N 1
ATOM 4844 C CA . LEU A 1 596 ? -12.288 -22.294 29.233 1.00 84.56 596 LEU A CA 1
ATOM 4845 C C . LEU A 1 596 ? -10.977 -22.999 29.593 1.00 84.56 596 LEU A C 1
ATOM 4847 O O . LEU A 1 596 ? -9.915 -22.630 29.087 1.00 84.56 596 LEU A O 1
ATOM 4851 N N . ILE A 1 597 ? -11.048 -23.995 30.476 1.00 75.12 597 ILE A N 1
ATOM 4852 C CA . ILE A 1 597 ? -9.914 -24.870 30.785 1.00 75.12 597 ILE A CA 1
ATOM 4853 C C . ILE A 1 597 ? -9.857 -25.952 29.706 1.00 75.12 597 ILE A C 1
ATOM 4855 O O . ILE A 1 597 ? -10.803 -26.713 29.521 1.00 75.12 597 ILE A O 1
ATOM 4859 N N . HIS A 1 598 ? -8.757 -25.988 28.957 1.00 70.50 598 HIS A N 1
ATOM 4860 C CA . HIS A 1 598 ? -8.568 -26.962 27.888 1.00 70.50 598 HIS A CA 1
ATOM 4861 C C . HIS A 1 598 ? -8.325 -28.366 28.462 1.00 70.50 598 HIS A C 1
ATOM 4863 O O . HIS A 1 598 ? -7.335 -28.591 29.162 1.00 70.50 598 HIS A O 1
ATOM 4869 N N . GLU A 1 599 ? -9.159 -29.338 28.092 1.00 77.31 599 GLU A N 1
ATOM 4870 C CA . GLU A 1 599 ? -8.947 -30.755 28.396 1.00 77.31 599 GLU A CA 1
ATOM 4871 C C . GLU A 1 599 ? -8.451 -31.499 27.149 1.00 77.31 599 GLU A C 1
ATOM 4873 O O . GLU A 1 599 ? -8.757 -31.132 26.019 1.00 77.31 599 GLU A O 1
ATOM 4878 N N . TYR A 1 600 ? -7.681 -32.579 27.327 1.00 77.38 600 TYR A N 1
ATOM 4879 C CA . TYR A 1 600 ? -7.052 -33.310 26.210 1.00 77.38 600 TYR A CA 1
ATOM 4880 C C . TYR A 1 600 ? -8.054 -33.830 25.157 1.00 77.38 600 TYR A C 1
ATOM 4882 O O . TYR A 1 600 ? -7.679 -34.055 24.010 1.00 77.38 600 TYR A O 1
ATOM 4890 N N . TYR A 1 601 ? -9.320 -34.010 25.546 1.00 84.06 601 TYR A N 1
ATOM 4891 C CA . TYR A 1 601 ? -10.397 -34.512 24.691 1.00 84.06 601 TYR A CA 1
ATOM 4892 C C . TYR A 1 601 ? -11.499 -33.475 24.418 1.00 84.06 601 TYR A C 1
ATOM 4894 O O . TYR A 1 601 ? -12.577 -33.851 23.956 1.00 84.06 601 TYR A O 1
ATOM 4902 N N . SER A 1 602 ? -11.265 -32.189 24.700 1.00 80.00 602 SER A N 1
ATOM 4903 C CA . SER A 1 602 ? -12.219 -31.135 24.340 1.00 80.00 602 SER A CA 1
ATOM 4904 C C . SER A 1 602 ? -12.361 -31.026 22.808 1.00 80.00 602 SER A C 1
ATOM 4906 O O . SER A 1 602 ? -11.373 -31.214 22.090 1.00 80.00 602 SER A O 1
ATOM 4908 N N . PRO A 1 603 ? -13.565 -30.726 22.278 1.00 81.69 603 PRO A N 1
ATOM 4909 C CA . PRO A 1 603 ? -13.737 -30.400 20.860 1.00 81.69 603 PRO A CA 1
ATOM 4910 C C . PRO A 1 603 ? -12.941 -29.133 20.477 1.00 81.69 603 PRO A C 1
ATOM 4912 O O . PRO A 1 603 ? -12.385 -28.463 21.350 1.00 81.69 603 PRO A O 1
ATOM 4915 N N . PRO A 1 604 ? -12.842 -28.777 19.183 1.00 81.44 604 PRO A N 1
ATOM 4916 C CA . PRO A 1 604 ? -12.283 -27.491 18.773 1.00 81.44 604 PRO A CA 1
ATOM 4917 C C . PRO A 1 604 ? -12.969 -26.328 19.496 1.00 81.44 604 PRO A C 1
ATOM 4919 O O . PRO A 1 604 ? -14.193 -26.267 19.552 1.00 81.44 604 PRO A O 1
ATOM 4922 N N . ILE A 1 605 ? -12.187 -25.380 20.024 1.00 77.19 605 ILE A N 1
ATOM 4923 C CA . ILE A 1 605 ? -12.707 -24.291 20.872 1.00 77.19 605 ILE A CA 1
ATOM 4924 C C . ILE A 1 605 ? -13.828 -23.478 20.218 1.00 77.19 605 ILE A C 1
ATOM 4926 O O . ILE A 1 605 ? -14.760 -23.050 20.889 1.00 77.19 605 ILE A O 1
ATOM 4930 N N . ASN A 1 606 ? -13.768 -23.327 18.895 1.00 76.62 606 ASN A N 1
ATOM 4931 C CA . ASN A 1 606 ? -14.758 -22.590 18.117 1.00 76.62 606 ASN A CA 1
ATOM 4932 C C . ASN A 1 606 ? -16.154 -23.231 18.137 1.00 76.62 606 ASN A C 1
ATOM 4934 O O . ASN A 1 606 ? -17.122 -22.535 17.856 1.00 76.62 606 ASN A O 1
ATOM 4938 N N . ASP A 1 607 ? -16.267 -24.515 18.482 1.00 79.81 607 ASP A N 1
ATOM 4939 C CA . ASP A 1 607 ? -17.542 -25.238 18.468 1.00 79.81 607 ASP A CA 1
ATOM 4940 C C . ASP A 1 607 ? -18.368 -25.007 19.747 1.00 79.81 607 ASP A C 1
ATOM 4942 O O . ASP A 1 607 ? -19.539 -25.374 19.797 1.00 79.81 607 ASP A O 1
ATOM 4946 N N . TYR A 1 608 ? -17.771 -24.432 20.798 1.00 80.12 608 TYR A N 1
ATOM 4947 C CA . TYR A 1 608 ? -18.416 -24.278 22.110 1.00 80.12 608 TYR A CA 1
ATOM 4948 C C . TYR A 1 608 ? -18.002 -23.006 22.865 1.00 80.12 608 TYR A C 1
ATOM 4950 O O . TYR A 1 608 ? -18.196 -22.906 24.079 1.00 80.12 608 TYR A O 1
ATOM 4958 N N . ILE A 1 609 ? -17.412 -22.038 22.161 1.00 86.31 609 ILE A N 1
ATOM 4959 C CA . ILE A 1 609 ? -17.085 -20.724 22.708 1.00 86.31 609 ILE A CA 1
ATOM 4960 C C . ILE A 1 609 ? -18.282 -19.781 22.578 1.00 86.31 609 ILE A C 1
ATOM 4962 O O . ILE A 1 609 ? -18.858 -19.619 21.500 1.00 86.31 609 ILE A O 1
ATOM 4966 N N . ASP A 1 610 ? -18.621 -19.134 23.689 1.00 89.44 610 ASP A N 1
ATOM 4967 C CA . ASP A 1 610 ? -19.703 -18.161 23.772 1.00 89.44 610 ASP A CA 1
ATOM 4968 C C . ASP A 1 610 ? -19.414 -16.996 22.811 1.00 89.44 610 ASP A C 1
ATOM 4970 O O . ASP A 1 610 ? -18.519 -16.175 23.047 1.00 89.44 610 ASP A O 1
ATOM 4974 N N . THR A 1 611 ? -20.138 -16.950 21.692 1.00 90.81 611 THR A N 1
ATOM 4975 C CA . THR A 1 611 ? -19.871 -16.014 20.593 1.00 90.81 611 THR A CA 1
ATOM 4976 C C . THR A 1 611 ? -21.123 -15.348 20.073 1.00 90.81 611 THR A C 1
ATOM 4978 O O . THR A 1 611 ? -22.213 -15.909 20.102 1.00 90.81 611 THR A O 1
ATOM 4981 N N . ILE A 1 612 ? -20.942 -14.137 19.553 1.00 92.62 612 ILE A N 1
ATOM 4982 C CA . ILE A 1 612 ? -21.984 -13.397 18.851 1.00 92.62 612 ILE A CA 1
ATOM 4983 C C . ILE A 1 612 ? -21.475 -13.081 17.455 1.00 92.62 612 ILE A C 1
ATOM 4985 O O . ILE A 1 612 ? -20.400 -12.498 17.310 1.00 92.62 612 ILE A O 1
ATOM 4989 N N . SER A 1 613 ? -22.252 -13.432 16.435 1.00 90.31 613 SER A N 1
ATOM 4990 C CA . SER A 1 613 ? -21.929 -13.198 15.027 1.00 90.31 613 SER A CA 1
ATOM 4991 C C . SER A 1 613 ? -22.999 -12.338 14.362 1.00 90.31 613 SER A C 1
ATOM 4993 O O . SER A 1 613 ? -24.191 -12.565 14.547 1.00 90.31 613 SER A O 1
ATOM 4995 N N . VAL A 1 614 ? -22.586 -11.348 13.566 1.00 90.50 614 VAL A N 1
ATOM 4996 C CA . VAL A 1 614 ? -23.501 -10.362 12.961 1.00 90.50 614 VAL A CA 1
ATOM 4997 C C . VAL A 1 614 ? -23.323 -10.310 11.446 1.00 90.50 614 VAL A C 1
ATOM 4999 O O . VAL A 1 614 ? -22.220 -10.064 10.949 1.00 90.50 614 VAL A O 1
ATOM 5002 N N . SER A 1 615 ? -24.417 -10.467 10.696 1.00 88.25 615 SER A N 1
ATOM 5003 C CA . SER A 1 615 ? -24.417 -10.428 9.227 1.00 88.25 615 SER A CA 1
ATOM 5004 C C . SER A 1 615 ? -25.697 -9.823 8.626 1.00 88.25 615 SER A C 1
ATOM 5006 O O . SER A 1 615 ? -26.684 -9.640 9.323 1.00 88.25 615 SER A O 1
ATOM 5008 N N . THR A 1 616 ? -25.710 -9.494 7.332 1.00 83.75 616 THR A N 1
ATOM 5009 C CA . THR A 1 616 ? -26.940 -9.244 6.537 1.00 83.75 616 THR A CA 1
ATOM 5010 C C . THR A 1 616 ? -27.398 -10.484 5.768 1.00 83.75 616 THR A C 1
ATOM 5012 O O . THR A 1 616 ? -28.452 -10.463 5.131 1.00 83.75 616 THR A O 1
ATOM 5015 N N . VAL A 1 617 ? -26.617 -11.569 5.790 1.00 80.62 617 VAL A N 1
ATOM 5016 C CA . VAL A 1 617 ? -26.966 -12.823 5.116 1.00 80.62 617 VAL A CA 1
ATOM 5017 C C . VAL A 1 617 ? -27.988 -13.568 5.972 1.00 80.62 617 VAL A C 1
ATOM 5019 O O . VAL A 1 617 ? -27.703 -13.932 7.112 1.00 80.62 617 VAL A O 1
ATOM 5022 N N . LYS A 1 618 ? -29.189 -13.811 5.433 1.00 74.62 618 LYS A N 1
ATOM 5023 C CA . LYS A 1 618 ? -30.268 -14.450 6.209 1.00 74.62 618 LYS A CA 1
ATOM 5024 C C . LYS A 1 618 ? -29.953 -15.906 6.539 1.00 74.62 618 LYS A C 1
ATOM 5026 O O . LYS A 1 618 ? -30.305 -16.377 7.612 1.00 74.62 618 LYS A O 1
ATOM 5031 N N . ASN A 1 619 ? -29.325 -16.620 5.608 1.00 76.62 619 ASN A N 1
ATOM 5032 C CA . ASN A 1 619 ? -28.911 -18.011 5.766 1.00 76.62 619 ASN A CA 1
ATOM 5033 C C . ASN A 1 619 ? -27.908 -18.420 4.675 1.00 76.62 619 ASN A C 1
ATOM 5035 O O . ASN A 1 619 ? -27.710 -17.716 3.679 1.00 76.62 619 ASN A O 1
ATOM 5039 N N . TRP A 1 620 ? -27.312 -19.598 4.851 1.00 73.19 620 TRP A N 1
ATOM 5040 C CA . TRP A 1 620 ? -26.384 -20.184 3.886 1.00 73.19 620 TRP A CA 1
ATOM 5041 C C . TRP A 1 620 ? -27.014 -20.436 2.508 1.00 73.19 620 TRP A C 1
ATOM 5043 O O . TRP A 1 620 ? -26.339 -20.250 1.499 1.00 73.19 620 TRP A O 1
ATOM 5053 N N . ASP A 1 621 ? -28.307 -20.764 2.422 1.00 77.62 621 ASP A N 1
ATOM 5054 C CA . ASP A 1 621 ? -28.976 -21.006 1.134 1.00 77.62 621 ASP A CA 1
ATOM 5055 C C . ASP A 1 621 ? -29.020 -19.753 0.249 1.00 77.62 621 ASP A C 1
ATOM 5057 O O . ASP A 1 621 ? -28.854 -19.836 -0.972 1.00 77.62 621 ASP A O 1
ATOM 5061 N N . GLN A 1 622 ? -29.208 -18.576 0.851 1.00 72.75 622 GLN A N 1
ATOM 5062 C CA . GLN A 1 622 ? -29.186 -17.296 0.147 1.00 72.75 622 GLN A CA 1
ATOM 5063 C C . GLN A 1 622 ? -27.791 -16.992 -0.409 1.00 72.75 622 GLN A C 1
ATOM 5065 O O . GLN A 1 622 ? -27.670 -16.555 -1.555 1.00 72.75 622 GLN A O 1
ATOM 5070 N N . TYR A 1 623 ? -26.749 -17.260 0.381 1.00 73.50 623 TYR A N 1
ATOM 5071 C CA . TYR A 1 623 ? -25.358 -17.127 -0.050 1.00 73.50 623 TYR A CA 1
ATOM 5072 C C . TYR A 1 623 ? -25.063 -18.037 -1.249 1.00 73.50 623 TYR A C 1
ATOM 5074 O O . TYR A 1 623 ? -24.634 -17.564 -2.302 1.00 73.50 623 TYR A O 1
ATOM 5082 N N . VAL A 1 624 ? -25.394 -19.326 -1.125 1.00 75.44 624 VAL A N 1
ATOM 5083 C CA . VAL A 1 624 ? -25.175 -20.332 -2.176 1.00 75.44 624 VAL A CA 1
ATOM 5084 C C . VAL A 1 624 ? -25.954 -19.986 -3.447 1.00 75.44 624 VAL A C 1
ATOM 5086 O O . VAL A 1 624 ? -25.445 -20.122 -4.559 1.00 75.44 624 VAL A O 1
ATOM 5089 N N . SER A 1 625 ? -27.194 -19.514 -3.313 1.00 74.12 625 SER A N 1
ATOM 5090 C CA . SER A 1 625 ? -28.026 -19.124 -4.458 1.00 74.12 625 SER A CA 1
ATOM 5091 C C . SER A 1 625 ? -27.448 -17.928 -5.216 1.00 74.12 625 SER A C 1
ATOM 5093 O O . SER A 1 625 ? -27.490 -17.896 -6.446 1.00 74.12 625 SER A O 1
ATOM 5095 N N . TRP A 1 626 ? -26.895 -16.955 -4.494 1.00 71.50 626 TRP A N 1
ATOM 5096 C CA . TRP A 1 626 ? -26.246 -15.791 -5.087 1.00 71.50 626 TRP A CA 1
ATOM 5097 C C . TRP A 1 626 ? -24.937 -16.158 -5.794 1.00 71.50 626 TRP A C 1
ATOM 5099 O O . TRP A 1 626 ? -24.734 -15.753 -6.939 1.00 71.50 626 TRP A O 1
ATOM 5109 N N . GLU A 1 627 ? -24.094 -16.982 -5.165 1.00 71.44 627 GLU A N 1
ATOM 5110 C CA . GLU A 1 627 ? -22.857 -17.487 -5.773 1.00 71.44 627 GLU A CA 1
ATOM 5111 C C . GLU A 1 627 ? -23.164 -18.230 -7.082 1.00 71.44 627 GLU A C 1
ATOM 5113 O O . GLU A 1 627 ? -22.585 -17.943 -8.133 1.00 71.44 627 GLU A O 1
ATOM 5118 N N . ARG A 1 628 ? -24.178 -19.105 -7.062 1.00 71.88 628 ARG A N 1
ATOM 5119 C CA . ARG A 1 628 ? -24.675 -19.784 -8.267 1.00 71.88 628 ARG A CA 1
ATOM 5120 C C . ARG A 1 628 ? -25.146 -18.810 -9.345 1.00 71.88 628 ARG A C 1
ATOM 5122 O O . ARG A 1 628 ? -24.919 -19.071 -10.522 1.00 71.88 628 ARG A O 1
ATOM 5129 N N . ALA A 1 629 ? -25.802 -17.710 -8.979 1.00 72.56 629 ALA A N 1
ATOM 5130 C CA . ALA A 1 629 ? -26.301 -16.724 -9.937 1.00 72.56 629 ALA A CA 1
ATOM 5131 C C . ALA A 1 629 ? -25.174 -15.958 -10.648 1.00 72.56 629 ALA A C 1
ATOM 5133 O O . ALA A 1 629 ? -25.281 -15.711 -11.845 1.00 72.56 629 ALA A O 1
ATOM 5134 N N . LEU A 1 630 ? -24.084 -15.629 -9.953 1.00 68.50 630 LEU A N 1
ATOM 5135 C CA . LEU A 1 630 ? -22.903 -14.990 -10.556 1.00 68.50 630 LEU A CA 1
ATOM 5136 C C . LEU A 1 630 ? -22.182 -15.898 -11.541 1.00 68.50 630 LEU A C 1
ATOM 5138 O O . LEU A 1 630 ? -21.678 -15.452 -12.569 1.00 68.50 630 LEU A O 1
ATOM 5142 N N . LEU A 1 631 ? -22.146 -17.184 -11.216 1.00 69.81 631 LEU A N 1
ATOM 5143 C CA . LEU A 1 631 ? -21.544 -18.197 -12.063 1.00 69.81 631 LEU A CA 1
ATOM 5144 C C . LEU A 1 631 ? -22.458 -18.594 -13.232 1.00 69.81 631 LEU A C 1
ATOM 5146 O O . LEU A 1 631 ? -21.982 -19.099 -14.244 1.00 69.81 631 LEU A O 1
ATOM 5150 N N . ARG A 1 632 ? -23.768 -18.340 -13.132 1.00 67.44 632 ARG A N 1
ATOM 5151 C CA . ARG A 1 632 ? -24.780 -18.775 -14.105 1.00 67.44 632 ARG A CA 1
ATOM 5152 C C . ARG A 1 632 ? -24.481 -18.328 -15.536 1.00 67.44 632 ARG A C 1
ATOM 5154 O O . ARG A 1 632 ? -24.635 -19.136 -16.447 1.00 67.44 632 ARG A O 1
ATOM 5161 N N . ASP A 1 633 ? -24.046 -17.085 -15.735 1.00 59.72 633 ASP A N 1
ATOM 5162 C CA . ASP A 1 633 ? -23.747 -16.554 -17.073 1.00 59.72 633 ASP A CA 1
ATOM 5163 C C . ASP A 1 633 ? -22.415 -17.080 -17.622 1.00 59.72 633 ASP A C 1
ATOM 5165 O O . ASP A 1 633 ? -22.290 -17.292 -18.828 1.00 59.72 633 ASP A O 1
ATOM 5169 N N . ALA A 1 634 ? -21.454 -17.392 -16.744 1.00 58.53 634 ALA A N 1
ATOM 5170 C CA . ALA A 1 634 ? -20.232 -18.103 -17.125 1.00 58.53 634 ALA A CA 1
ATOM 5171 C C . ALA A 1 634 ? -20.522 -19.540 -17.605 1.00 58.53 634 ALA A C 1
ATOM 5173 O O . ALA A 1 634 ? -19.718 -20.123 -18.329 1.00 58.53 634 ALA A O 1
ATOM 5174 N N . PHE A 1 635 ? -21.689 -20.084 -17.243 1.00 58.66 635 PHE A N 1
ATOM 5175 C CA . PHE A 1 635 ? -22.175 -21.401 -17.650 1.00 58.66 635 PHE A CA 1
ATOM 5176 C C . PHE A 1 635 ? -23.350 -21.350 -18.642 1.00 58.66 635 PHE A C 1
ATOM 5178 O O . PHE A 1 635 ? -23.970 -22.380 -18.922 1.00 58.66 635 PHE A O 1
ATOM 5185 N N . ALA A 1 636 ? -23.677 -20.180 -19.201 1.00 60.41 636 ALA A N 1
ATOM 5186 C CA . ALA A 1 636 ? -24.734 -20.072 -20.197 1.00 60.41 636 ALA A CA 1
ATOM 5187 C C . ALA A 1 636 ? -24.296 -20.740 -21.513 1.00 60.41 636 ALA A C 1
ATOM 5189 O O . ALA A 1 636 ? -23.339 -20.318 -22.162 1.00 60.41 636 ALA A O 1
ATOM 5190 N N . SER A 1 637 ? -25.014 -21.784 -21.936 1.00 61.44 637 SER A N 1
ATOM 5191 C CA . SER A 1 637 ? -24.723 -22.476 -23.193 1.00 61.44 637 SER A CA 1
ATOM 5192 C C . SER A 1 637 ? -24.985 -21.567 -24.399 1.00 61.44 637 SER A C 1
ATOM 5194 O O . SER A 1 637 ? -26.009 -20.874 -24.476 1.00 61.44 637 SER A O 1
ATOM 5196 N N . THR A 1 638 ? -24.054 -21.567 -25.356 1.00 75.81 638 THR A N 1
ATOM 5197 C CA . THR A 1 638 ? -24.164 -20.793 -26.601 1.00 75.81 638 THR A CA 1
ATOM 5198 C C . THR A 1 638 ? -25.332 -21.278 -27.462 1.00 75.81 638 THR A C 1
ATOM 5200 O O . THR A 1 638 ? -25.794 -22.411 -27.312 1.00 75.81 638 THR A O 1
ATOM 5203 N N . ALA A 1 639 ? -25.814 -20.427 -28.376 1.00 74.56 639 ALA A N 1
ATOM 5204 C CA . ALA A 1 639 ? -26.888 -20.787 -29.305 1.00 74.56 639 ALA A CA 1
ATOM 5205 C C . ALA A 1 639 ? -26.531 -22.035 -30.129 1.00 74.56 639 ALA A C 1
ATOM 5207 O O . ALA A 1 639 ? -27.353 -22.930 -30.246 1.00 74.56 639 ALA A O 1
ATOM 5208 N N . GLU A 1 640 ? -25.277 -22.155 -30.570 1.00 74.38 640 GLU A N 1
ATOM 5209 C CA . GLU A 1 640 ? -24.776 -23.336 -31.285 1.00 74.38 640 GLU A CA 1
ATOM 5210 C C . GLU A 1 640 ? -24.755 -24.588 -30.402 1.00 74.38 640 GLU A C 1
ATOM 5212 O O . GLU A 1 640 ? -25.102 -25.672 -30.859 1.00 74.38 640 GLU A O 1
ATOM 5217 N N . THR A 1 641 ? -24.402 -24.457 -29.117 1.00 73.56 641 THR A N 1
ATOM 5218 C CA . THR A 1 641 ? -24.474 -25.583 -28.172 1.00 73.56 641 THR A CA 1
ATOM 5219 C C . THR A 1 641 ? -25.926 -26.008 -27.937 1.00 73.56 641 THR A C 1
ATOM 5221 O O . THR A 1 641 ? -26.199 -27.200 -27.814 1.00 73.56 641 THR A O 1
ATOM 5224 N N . ARG A 1 642 ? -26.872 -25.059 -27.913 1.00 78.88 642 ARG A N 1
ATOM 5225 C CA . ARG A 1 642 ? -28.309 -25.351 -27.802 1.00 78.88 642 ARG A CA 1
ATOM 5226 C C . ARG A 1 642 ? -28.877 -25.972 -29.073 1.00 78.88 642 ARG A C 1
ATOM 5228 O O . ARG A 1 642 ? -29.555 -26.981 -28.959 1.00 78.88 642 ARG A O 1
ATOM 5235 N N . GLU A 1 643 ? -28.533 -25.466 -30.254 1.00 81.69 643 GLU A N 1
ATOM 5236 C CA . GLU A 1 643 ? -28.919 -26.076 -31.533 1.00 81.69 643 GLU A CA 1
ATOM 5237 C C . GLU A 1 643 ? -28.336 -27.479 -31.678 1.00 81.69 643 GLU A C 1
ATOM 5239 O O . GLU A 1 643 ? -29.042 -28.394 -32.085 1.00 81.69 643 GLU A O 1
ATOM 5244 N N . LYS A 1 644 ? -27.072 -27.691 -31.288 1.00 76.94 644 LYS A N 1
ATOM 5245 C CA . LYS A 1 644 ? -26.466 -29.025 -31.325 1.00 76.94 644 LYS A CA 1
ATOM 5246 C C . LYS A 1 644 ? -27.115 -29.961 -30.312 1.00 76.94 644 LYS A C 1
ATOM 5248 O O . LYS A 1 644 ? -27.310 -31.136 -30.610 1.00 76.94 644 LYS A O 1
ATOM 5253 N N . TYR A 1 645 ? -27.466 -29.459 -29.130 1.00 77.62 645 TYR A N 1
ATOM 5254 C CA . TYR A 1 645 ? -28.227 -30.223 -28.148 1.00 77.62 645 TYR A CA 1
ATOM 5255 C C . TYR A 1 645 ? -29.606 -30.599 -28.694 1.00 77.62 645 TYR A C 1
ATOM 5257 O O . TYR A 1 645 ? -29.964 -31.773 -28.652 1.00 77.62 645 TYR A O 1
ATOM 5265 N N . GLU A 1 646 ? -30.350 -29.652 -29.263 1.00 80.00 646 GLU A N 1
ATOM 5266 C CA . GLU A 1 646 ? -31.648 -29.900 -29.890 1.00 80.00 646 GLU A CA 1
ATOM 5267 C C . GLU A 1 646 ? -31.512 -30.890 -31.051 1.00 80.00 646 GLU A C 1
ATOM 5269 O O . GLU A 1 646 ? -32.206 -31.899 -31.054 1.00 80.00 646 GLU A O 1
ATOM 5274 N N . GLU A 1 647 ? -30.552 -30.726 -31.963 1.00 83.75 647 GLU A N 1
ATOM 5275 C CA . GLU A 1 647 ? -30.269 -31.672 -33.056 1.00 83.75 647 GLU A CA 1
ATOM 5276 C C . GLU A 1 647 ? -30.021 -33.096 -32.528 1.00 83.75 647 GLU A C 1
ATOM 5278 O O . GLU A 1 647 ? -30.595 -34.068 -33.023 1.00 83.75 647 GLU A O 1
ATOM 5283 N N . LEU A 1 648 ? -29.200 -33.227 -31.482 1.00 76.75 648 LEU A N 1
ATOM 5284 C CA . LEU A 1 648 ? -28.842 -34.517 -30.886 1.00 76.75 648 LEU A CA 1
ATOM 5285 C C . LEU A 1 648 ? -29.974 -35.145 -30.057 1.00 76.75 648 LEU A C 1
ATOM 5287 O O . LEU A 1 648 ? -29.929 -36.351 -29.777 1.00 76.75 648 LEU A O 1
ATOM 5291 N N . THR A 1 649 ? -30.980 -34.356 -29.673 1.00 79.06 649 THR A N 1
ATOM 5292 C CA . THR A 1 649 ? -32.089 -34.777 -28.805 1.00 79.06 649 THR A CA 1
ATOM 5293 C C . THR A 1 649 ? -33.457 -34.768 -29.488 1.00 79.06 649 THR A C 1
ATOM 5295 O O . THR A 1 649 ? -34.384 -35.346 -28.935 1.00 79.06 649 THR A O 1
ATOM 5298 N N . THR A 1 650 ? -33.588 -34.250 -30.717 1.00 71.12 650 THR A N 1
ATOM 5299 C CA . THR A 1 650 ? -34.873 -34.022 -31.424 1.00 71.12 650 THR A CA 1
ATOM 5300 C C . THR A 1 650 ? -35.747 -35.275 -31.588 1.00 71.12 650 THR A C 1
ATOM 5302 O O . THR A 1 650 ? -36.946 -35.164 -31.800 1.00 71.12 650 THR A O 1
ATOM 5305 N N . ASN A 1 651 ? -35.206 -36.484 -31.430 1.00 68.31 651 ASN A N 1
ATOM 5306 C CA . ASN A 1 651 ? -35.991 -37.727 -31.431 1.00 68.31 651 ASN A CA 1
ATOM 5307 C C . ASN A 1 651 ? -35.639 -38.652 -30.260 1.00 68.31 651 ASN A C 1
ATOM 5309 O O . ASN A 1 651 ? -35.775 -39.874 -30.350 1.00 68.31 651 ASN A O 1
ATOM 5313 N N . LYS A 1 652 ? -35.136 -38.077 -29.168 1.00 66.62 652 LYS A N 1
ATOM 5314 C CA . LYS A 1 652 ? -34.777 -38.809 -27.959 1.00 66.62 652 LYS A CA 1
ATOM 5315 C C . LYS A 1 652 ? -35.647 -38.326 -26.816 1.00 66.62 652 LYS A C 1
ATOM 5317 O O . LYS A 1 652 ? -35.656 -37.148 -26.486 1.00 66.62 652 LYS A O 1
ATOM 5322 N N . LYS A 1 653 ? -36.357 -39.262 -26.203 1.00 65.94 653 LYS A N 1
ATOM 5323 C CA . LYS A 1 653 ? -37.101 -38.999 -24.979 1.00 65.94 653 LYS A CA 1
ATOM 5324 C C . LYS A 1 653 ? -36.156 -39.009 -23.795 1.00 65.94 653 LYS A C 1
ATOM 5326 O O . LYS A 1 653 ? -35.202 -39.794 -23.751 1.00 65.94 653 LYS A O 1
ATOM 5331 N N . THR A 1 654 ? -36.407 -38.113 -22.853 1.00 56.84 654 THR A N 1
ATOM 5332 C CA . THR A 1 654 ? -35.713 -38.175 -21.569 1.00 56.84 654 THR A CA 1
ATOM 5333 C C . THR A 1 654 ? -36.263 -39.343 -20.761 1.00 56.84 654 THR A C 1
ATOM 5335 O O . THR A 1 654 ? -37.350 -39.826 -21.030 1.00 56.84 654 THR A O 1
ATOM 5338 N N . VAL A 1 655 ? -35.528 -39.807 -19.754 1.00 54.47 655 VAL A N 1
ATOM 5339 C CA . VAL A 1 655 ? -35.896 -41.000 -18.964 1.00 54.47 655 VAL A CA 1
ATOM 5340 C C . VAL A 1 655 ? -37.252 -40.853 -18.236 1.00 54.47 655 VAL A C 1
ATOM 5342 O O . VAL A 1 655 ? -37.814 -41.847 -17.787 1.00 54.47 655 VAL A O 1
ATOM 5345 N N . ASN A 1 656 ? -37.797 -39.633 -18.157 1.00 48.09 656 ASN A N 1
ATOM 5346 C CA . ASN A 1 656 ? -39.102 -39.336 -17.564 1.00 48.09 656 ASN A CA 1
ATOM 5347 C C . ASN A 1 656 ? -40.266 -39.251 -18.588 1.00 48.09 656 ASN A C 1
ATOM 5349 O O . ASN A 1 656 ? -41.403 -39.059 -18.161 1.00 48.09 656 ASN A O 1
ATOM 5353 N N . GLU A 1 657 ? -40.011 -39.400 -19.898 1.00 39.94 657 GLU A N 1
ATOM 5354 C CA . GLU A 1 657 ? -40.996 -39.435 -21.009 1.00 39.94 657 GLU A CA 1
ATOM 5355 C C . GLU A 1 657 ? -40.894 -40.715 -21.850 1.00 39.94 657 GLU A C 1
ATOM 5357 O O . GLU A 1 657 ? -41.904 -41.084 -22.510 1.00 39.94 657 GLU A O 1
#

Foldseek 3Di:
DKADQAWAKKKKFKWWAAWKWKDKQNHTFDGGHDRPGTDGSPDIGIDIDHHTDIDMDMDGDDPDDDTDMDIDIGHPVRHDDPPMDDDDDDDDDPDDDDDDDDDPDPPVPDPPPPDLVVLLVVLVVCVVVVNLVVSQVSLQVSCVVPVPDPSSLVSNLVSCVVVVVVVSNLVSLVVNCPPDQPCNLVSLLVNLVSCVVVVVLVSSLVSLVVSCVSPVLDLSSLLSNLVSCVVVVVLVVSLVSLVSNCVNVVLPLSSLLSNLVSCVSVVVLVVSLVSLVSSCVSCVLDLVSLQSNLVSCVVVVNLVSSLVSLVSSCVNPVQDLVSLCSNLVSCVVVVVNVSNVVSLVSNCVRPVLALVSLQSQLVSCVVVVNNVRSLVSLVSSCVSPVPPPVSVVSNCVSVDPPPPVQVVPQDDPVVVVVLLVVVVVDDADPQQQKAFSEWEWEWEADPLLKIKIKTKTKMAGQDPVSQVVVQKAFDDPAAFKDWDAKWKADPVRDTDGFPDDDRTITGRPPGDHGMMIITIMMGTHDCDPDPCSFWNDKDFPAAASYFYAKHKYKYKYAQPQDKDKDFLDPQWDWDWDDDPPRMIIIMIIGGGHHHDDDDPPDDPCVVRTGMMTMGSDPDPVSVVVVVCVVCVVVVDDDPVSVVVVCVVCVPPDDPVD

Sequence (657 aa):
SVNVPVKTEALLSISAGDSIKVWLNGAEIIAEENIGHFGYGNIVSNIVLENGTNNMLIKSARRSGNWNIGVNIFDRNGRTIPGIDFSFDIESKENLVEETVTIFPVKKGENHINDTRKDILHGLLLERSGYPKYARDYFLAVFEDKPMNLFAKIFAAEAYKEAKEEGKYIDILNLAILKTNSEVPAFLNRRGEFYSIKNQQERAEDDFKKVLELNPQSLRGHLNLAKLYRSKKWHEDSRRTIQAALELWPDSTLLLLDMATTLERLGYIDDAGIYFNRAARLFPGNSSLQMGVTDFERRKKDTEAALKWVKKALRFNPYSRMIYFRLHDLSRQMKLYNNAFEYLDAIESFSPDNAFMHTKRGDLYYELLLPEKALESWEKAHQLNPGDTYLTERIAFLKVEVKDITLSFLPDDEKIMESVKKALEFEPHEGAESLLVYDHAACKINSDGSSRWVVTEVSRALNDTGRDNLINVFLPYGGRKKIINAYSIDSELKKSEASSVSSYDVRFRQLKKGDFTVVQYIHYKPAPLYLENNFFGQWFMRSPYQHVIYSEWNLIYPEGKELNIDVASERVEESKKNIEDGLVVHTFLAHDIEPLIHEYYSPPINDYIDTISVSTVKNWDQYVSWERALLRDAFASTAETREKYEELTTNKKTVNE